Protein AF-A0A315X112-F1 (afdb_monomer_lite)

Structure (mmCIF, N/CA/C/O backbone):
data_AF-A0A315X112-F1
#
_entry.id   AF-A0A315X112-F1
#
loop_
_atom_site.group_PDB
_atom_site.id
_atom_site.type_symbol
_atom_site.label_atom_id
_atom_site.label_alt_id
_atom_site.label_comp_id
_atom_site.label_asym_id
_atom_site.label_entity_id
_atom_site.label_seq_id
_atom_site.pdbx_PDB_ins_code
_atom_site.Cartn_x
_atom_site.Cartn_y
_atom_site.Cartn_z
_atom_site.occupancy
_atom_site.B_iso_or_equiv
_atom_site.auth_seq_id
_atom_site.auth_comp_id
_atom_site.auth_asym_id
_atom_site.auth_atom_id
_atom_site.pdbx_PDB_model_num
ATOM 1 N N . MET A 1 1 ? -81.352 2.487 67.055 1.00 45.50 1 MET A N 1
ATOM 2 C CA . MET A 1 1 ? -80.550 1.286 67.381 1.00 45.50 1 MET A CA 1
ATOM 3 C C . MET A 1 1 ? -79.155 1.771 67.767 1.00 45.50 1 MET A C 1
ATOM 5 O O . MET A 1 1 ? -78.539 2.477 66.982 1.00 45.50 1 MET A O 1
ATOM 9 N N . LYS A 1 2 ? -78.761 1.593 69.035 1.00 42.97 2 LYS A N 1
ATOM 10 C CA . LYS A 1 2 ? -77.632 2.284 69.690 1.00 42.97 2 LYS A CA 1
ATOM 11 C C . LYS A 1 2 ? -76.277 1.746 69.203 1.00 42.97 2 LYS A C 1
ATOM 13 O O . LYS A 1 2 ? -75.895 0.649 69.582 1.00 42.97 2 LYS A O 1
ATOM 18 N N . LEU A 1 3 ? -75.530 2.559 68.457 1.00 46.91 3 LEU A N 1
ATOM 19 C CA . LEU A 1 3 ? -74.143 2.309 68.026 1.00 46.91 3 LEU A CA 1
ATOM 20 C C . LEU A 1 3 ? -73.095 2.863 69.021 1.00 46.91 3 LEU A C 1
ATOM 22 O O . LEU A 1 3 ? -71.969 3.162 68.645 1.00 46.91 3 LEU A O 1
ATOM 26 N N . LYS A 1 4 ? -73.470 3.052 70.295 1.00 49.03 4 LYS A N 1
ATOM 27 C CA . LYS A 1 4 ? -72.657 3.777 71.293 1.00 49.03 4 LYS A CA 1
ATOM 28 C C . LYS A 1 4 ? -71.835 2.881 72.235 1.00 49.03 4 LYS A C 1
ATOM 30 O O . LYS A 1 4 ? -71.178 3.410 73.115 1.00 49.03 4 LYS A O 1
ATOM 35 N N . ASN A 1 5 ? -71.850 1.557 72.052 1.00 51.09 5 ASN A N 1
ATOM 36 C CA . ASN A 1 5 ? -71.280 0.606 73.024 1.00 51.09 5 ASN A CA 1
ATOM 37 C C . ASN A 1 5 ? -70.082 -0.225 72.520 1.00 51.09 5 ASN A C 1
ATOM 39 O O . ASN A 1 5 ? -69.706 -1.179 73.187 1.00 51.09 5 ASN A O 1
ATOM 43 N N . PHE A 1 6 ? -69.466 0.111 71.382 1.00 52.22 6 PHE A N 1
ATOM 44 C CA . PHE A 1 6 ? -68.293 -0.630 70.877 1.00 52.22 6 PHE A CA 1
ATOM 45 C C . PHE A 1 6 ? -66.947 0.091 71.050 1.00 52.22 6 PHE A C 1
ATOM 47 O O . PHE A 1 6 ? -65.922 -0.469 70.676 1.00 52.22 6 PHE A O 1
ATOM 54 N N . LEU A 1 7 ? -66.922 1.301 71.622 1.00 53.22 7 LEU A N 1
ATOM 55 C CA . LEU A 1 7 ? -65.687 2.087 71.777 1.00 53.22 7 LEU A CA 1
ATOM 56 C C . LEU A 1 7 ? -65.066 2.047 73.185 1.00 53.22 7 LEU A C 1
ATOM 58 O O . LEU A 1 7 ? -63.928 2.471 73.326 1.00 53.22 7 LEU A O 1
ATOM 62 N N . ASP A 1 8 ? -65.743 1.464 74.180 1.00 50.16 8 ASP A N 1
ATOM 63 C CA . ASP A 1 8 ? -65.257 1.373 75.571 1.00 50.16 8 ASP A CA 1
ATOM 64 C C . ASP A 1 8 ? -64.959 -0.077 76.003 1.00 50.16 8 ASP A C 1
ATOM 66 O O . ASP A 1 8 ? -65.266 -0.498 77.119 1.00 50.16 8 ASP A O 1
ATOM 70 N N . LEU A 1 9 ? -64.345 -0.879 75.127 1.00 53.53 9 LEU A N 1
ATOM 71 C CA . LEU A 1 9 ? -63.684 -2.122 75.546 1.00 53.53 9 LEU A CA 1
ATOM 72 C C . LEU A 1 9 ? -62.315 -1.760 76.134 1.00 53.53 9 LEU A C 1
ATOM 74 O O . LEU A 1 9 ? -61.274 -1.907 75.499 1.00 53.53 9 LEU A O 1
ATOM 78 N N . ASN A 1 10 ? -62.338 -1.242 77.363 1.00 51.31 10 ASN A N 1
ATOM 79 C CA . ASN A 1 10 ? -61.146 -0.994 78.165 1.00 51.31 10 ASN A CA 1
ATOM 80 C C . ASN A 1 10 ? -60.607 -2.342 78.674 1.00 51.31 10 ASN A C 1
ATOM 82 O O . ASN A 1 10 ? -60.871 -2.760 79.802 1.00 51.31 10 ASN A O 1
ATOM 86 N N . ILE A 1 11 ? -59.916 -3.073 77.795 1.00 56.00 11 ILE A N 1
ATOM 87 C CA . ILE A 1 11 ? -59.084 -4.208 78.195 1.00 56.00 11 ILE A CA 1
ATOM 88 C C . ILE A 1 11 ? -57.889 -3.599 78.941 1.00 56.00 11 ILE A C 1
ATOM 90 O O . ILE A 1 11 ? -57.198 -2.766 78.351 1.00 56.00 11 ILE A O 1
ATOM 94 N N . PRO A 1 12 ? -57.614 -3.968 80.206 1.00 49.56 12 PRO A N 1
ATOM 95 C CA . PRO A 1 12 ? -56.472 -3.434 80.940 1.00 49.56 12 PRO A CA 1
ATOM 96 C C . PRO A 1 12 ? -55.187 -3.834 80.202 1.00 49.56 12 PRO A C 1
ATOM 98 O O . PRO A 1 12 ? -54.794 -4.998 80.223 1.00 49.56 12 PRO A O 1
ATOM 101 N N . GLY A 1 13 ? -54.580 -2.882 79.489 1.00 66.19 13 GLY A N 1
ATOM 102 C CA . GLY A 1 13 ? -53.399 -3.105 78.646 1.00 66.19 13 GLY A CA 1
ATOM 103 C C . GLY A 1 13 ? -53.658 -3.317 77.144 1.00 66.19 13 GLY A C 1
ATOM 104 O O . GLY A 1 13 ? -52.721 -3.675 76.436 1.00 66.19 13 GLY A O 1
ATOM 105 N N . GLY A 1 14 ? -54.882 -3.113 76.640 1.00 63.75 14 GLY A N 1
ATOM 106 C CA . GLY A 1 14 ? -55.200 -3.164 75.205 1.00 63.75 14 GLY A CA 1
ATOM 107 C C . GLY A 1 14 ? -55.178 -1.787 74.532 1.00 63.75 14 GLY A C 1
ATOM 108 O O . GLY A 1 14 ? -55.576 -0.793 75.132 1.00 63.75 14 GLY A O 1
ATOM 109 N N . PHE A 1 15 ? -54.732 -1.726 73.275 1.00 73.69 15 PHE A N 1
ATOM 110 C CA . PHE A 1 15 ? -54.754 -0.501 72.468 1.00 73.69 15 PHE A CA 1
ATOM 111 C C . PHE A 1 15 ? -56.183 -0.071 72.126 1.00 73.69 15 PHE A C 1
ATOM 113 O O . PHE A 1 15 ? -57.039 -0.909 71.826 1.00 73.69 15 PHE A O 1
ATOM 120 N N . THR A 1 16 ? -56.428 1.240 72.083 1.00 83.81 16 THR A N 1
ATOM 121 C CA . THR A 1 16 ? -57.674 1.765 71.510 1.00 83.81 16 THR A CA 1
ATOM 122 C C . THR A 1 16 ? -57.715 1.501 69.999 1.00 83.81 16 THR A C 1
ATOM 124 O O . THR A 1 16 ? -56.681 1.447 69.330 1.00 83.81 16 THR A O 1
ATOM 127 N N . LEU A 1 17 ? -58.912 1.359 69.418 1.00 81.69 17 LEU A N 1
ATOM 128 C CA . LEU A 1 17 ? -59.071 1.137 67.971 1.00 81.69 17 LEU A CA 1
ATOM 129 C C . LEU A 1 17 ? -58.373 2.229 67.135 1.00 81.69 17 LEU A C 1
ATOM 131 O O . LEU A 1 17 ? -57.802 1.943 66.086 1.00 81.69 17 LEU A O 1
ATOM 135 N N . ILE A 1 18 ? -58.396 3.475 67.618 1.00 84.62 18 ILE A N 1
ATOM 136 C CA . ILE A 1 18 ? -57.744 4.618 66.968 1.00 84.62 18 ILE A CA 1
ATOM 137 C C . ILE A 1 18 ? -56.219 4.478 67.013 1.00 84.62 18 ILE A C 1
ATOM 139 O O . ILE A 1 18 ? -55.576 4.660 65.982 1.00 84.62 18 ILE A O 1
ATOM 143 N N . GLU A 1 19 ? -55.636 4.101 68.154 1.00 85.44 19 GLU A N 1
ATOM 144 C CA . GLU A 1 19 ? -54.195 3.828 68.240 1.00 85.44 19 GLU A CA 1
ATOM 145 C C . GLU A 1 19 ? -53.781 2.700 67.299 1.00 85.44 19 GLU A C 1
ATOM 147 O O . GLU A 1 19 ? -52.798 2.848 66.579 1.00 85.44 19 GLU A O 1
ATOM 152 N N . ALA A 1 20 ? -54.547 1.607 67.235 1.00 84.94 20 ALA A N 1
ATOM 153 C CA . ALA A 1 20 ? -54.249 0.497 66.333 1.00 84.94 20 ALA A CA 1
ATOM 154 C C . ALA A 1 20 ? -54.228 0.940 64.857 1.00 84.94 20 ALA A C 1
ATOM 156 O O . ALA A 1 20 ? -53.314 0.576 64.116 1.00 84.94 20 ALA A O 1
ATOM 157 N N . ILE A 1 21 ? -55.185 1.773 64.434 1.00 88.75 21 ILE A N 1
ATOM 158 C CA . ILE A 1 21 ? -55.229 2.318 63.067 1.00 88.75 21 ILE A CA 1
ATOM 159 C C . ILE A 1 21 ? -54.030 3.237 62.800 1.00 88.75 21 ILE A C 1
ATOM 161 O O . ILE A 1 21 ? -53.406 3.135 61.742 1.00 88.75 21 ILE A O 1
ATOM 165 N N . VAL A 1 22 ? -53.671 4.102 63.753 1.00 90.50 22 VAL A N 1
ATOM 166 C CA . VAL A 1 22 ? -52.514 5.002 63.624 1.00 90.50 22 VAL A CA 1
ATOM 167 C C . VAL A 1 22 ? -51.206 4.210 63.550 1.00 90.50 22 VAL A C 1
ATOM 169 O O . VAL A 1 22 ? -50.376 4.494 62.686 1.00 90.50 22 VAL A O 1
ATOM 172 N N . TYR A 1 23 ? -51.034 3.172 64.372 1.00 92.19 23 TYR A N 1
ATOM 173 C CA . TYR A 1 23 ? -49.853 2.305 64.319 1.00 92.19 23 TYR A CA 1
ATOM 174 C C . TYR A 1 23 ? -49.739 1.563 62.989 1.00 92.19 23 TYR A C 1
ATOM 176 O O . TYR A 1 23 ? -48.653 1.523 62.411 1.00 92.19 23 TYR A O 1
ATOM 184 N N . VAL A 1 24 ? -50.843 1.024 62.463 1.00 92.81 24 VAL A N 1
ATOM 185 C CA . VAL A 1 24 ? -50.849 0.360 61.151 1.00 92.81 24 VAL A CA 1
ATOM 186 C C . VAL A 1 24 ? -50.531 1.352 60.029 1.00 92.81 24 VAL A C 1
ATOM 188 O O . VAL A 1 24 ? -49.759 1.020 59.133 1.00 92.81 24 VAL A O 1
ATOM 191 N N . ALA A 1 25 ? -51.056 2.579 60.087 1.00 92.38 25 ALA A N 1
ATOM 192 C CA . ALA A 1 25 ? -50.770 3.612 59.092 1.00 92.38 25 ALA A CA 1
ATOM 193 C C . ALA A 1 25 ? -49.293 4.046 59.106 1.00 92.38 25 ALA A C 1
ATOM 195 O O . ALA A 1 25 ? -48.665 4.131 58.050 1.00 92.38 25 ALA A O 1
ATOM 196 N N . ILE A 1 26 ? -48.715 4.268 60.292 1.00 93.81 26 ILE A N 1
ATOM 197 C CA . ILE A 1 26 ? -47.290 4.599 60.442 1.00 93.81 26 ILE A CA 1
ATOM 198 C C . ILE A 1 26 ? -46.423 3.435 59.957 1.00 93.81 26 ILE A C 1
ATOM 200 O O . ILE A 1 26 ? -45.483 3.650 59.192 1.00 93.81 26 ILE A O 1
ATOM 204 N N . LEU A 1 27 ? -46.756 2.200 60.343 1.00 94.62 27 LEU A N 1
ATOM 205 C CA . LEU A 1 27 ? -46.031 1.010 59.906 1.00 94.62 27 LEU A CA 1
ATOM 206 C C . LEU A 1 27 ? -46.081 0.854 58.382 1.00 94.62 27 LEU A C 1
ATOM 208 O O . LEU A 1 27 ? -45.050 0.589 57.771 1.00 94.62 27 LEU A O 1
ATOM 212 N N . ALA A 1 28 ? -47.243 1.066 57.760 1.00 93.00 28 ALA A N 1
ATOM 213 C CA . ALA A 1 28 ? -47.393 1.007 56.309 1.00 93.00 28 ALA A CA 1
ATOM 214 C C . ALA A 1 28 ? -46.543 2.075 55.601 1.00 93.00 28 ALA A C 1
ATOM 216 O O . ALA A 1 28 ? -45.856 1.762 54.628 1.00 93.00 28 ALA A O 1
ATOM 217 N N . LEU A 1 29 ? -46.526 3.315 56.105 1.00 93.19 29 LEU A N 1
ATOM 218 C CA . LEU A 1 29 ? -45.696 4.390 55.551 1.00 93.19 29 LEU A CA 1
ATOM 219 C C . LEU A 1 29 ? -44.200 4.078 55.666 1.00 93.19 29 LEU A C 1
ATOM 221 O O . LEU A 1 29 ? -43.471 4.198 54.680 1.00 93.19 29 LEU A O 1
ATOM 225 N N . VAL A 1 30 ? -43.750 3.625 56.840 1.00 94.44 30 VAL A N 1
ATOM 226 C CA . VAL A 1 30 ? -42.349 3.244 57.069 1.00 94.44 30 VAL A CA 1
ATOM 227 C C . VAL A 1 30 ? -41.959 2.065 56.182 1.00 94.44 30 VAL A C 1
ATOM 229 O O . VAL A 1 30 ? -40.921 2.117 55.528 1.00 94.44 30 VAL A O 1
ATOM 232 N N . LEU A 1 31 ? -42.797 1.031 56.092 1.00 93.56 31 LEU A N 1
ATOM 233 C CA . LEU A 1 31 ? -42.525 -0.139 55.259 1.00 93.56 31 LEU A CA 1
ATOM 234 C C . LEU A 1 31 ? -42.421 0.246 53.778 1.00 93.56 31 LEU A C 1
ATOM 236 O O . LEU A 1 31 ? -41.494 -0.186 53.096 1.00 93.56 31 LEU A O 1
ATOM 240 N N . THR A 1 32 ? -43.316 1.109 53.292 1.00 92.69 32 THR A N 1
ATOM 241 C CA . THR A 1 32 ? -43.290 1.586 51.899 1.00 92.69 32 THR A CA 1
ATOM 242 C C . THR A 1 32 ? -42.014 2.382 51.612 1.00 92.69 32 THR A C 1
ATOM 244 O O . THR A 1 32 ? -41.360 2.155 50.592 1.00 92.69 32 THR A O 1
ATOM 247 N N . ALA A 1 33 ? -41.608 3.264 52.532 1.00 89.12 33 ALA A N 1
ATOM 248 C CA . ALA A 1 33 ? -40.369 4.029 52.411 1.00 89.12 33 ALA A CA 1
ATOM 249 C C . ALA A 1 33 ? -39.121 3.125 52.435 1.00 89.12 33 ALA A C 1
ATOM 251 O O . ALA A 1 33 ? -38.224 3.295 51.609 1.00 89.12 33 ALA A O 1
ATOM 252 N N . VAL A 1 34 ? -39.079 2.130 53.328 1.00 90.38 34 VAL A N 1
ATOM 253 C CA . VAL A 1 34 ? -37.967 1.172 53.436 1.00 90.38 34 VAL A CA 1
ATOM 254 C C . VAL A 1 34 ? -37.866 0.295 52.189 1.00 90.38 34 VAL A C 1
ATOM 256 O O . VAL A 1 34 ? -36.766 0.125 51.665 1.00 90.38 34 VAL A O 1
ATOM 259 N N . ILE A 1 35 ? -38.987 -0.209 51.663 1.00 86.38 35 ILE A N 1
ATOM 260 C CA . ILE A 1 35 ? -39.007 -0.991 50.417 1.00 86.38 35 ILE A CA 1
ATOM 261 C C . ILE A 1 35 ? -38.510 -0.132 49.248 1.00 86.38 35 ILE A C 1
ATOM 263 O O . ILE A 1 35 ? -37.626 -0.562 48.509 1.00 86.38 35 ILE A O 1
ATOM 267 N N . SER A 1 36 ? -39.007 1.103 49.109 1.00 79.69 36 SER A N 1
ATOM 268 C CA . SER A 1 36 ? -38.566 2.021 48.050 1.00 79.69 36 SER A CA 1
ATOM 269 C C . SER A 1 36 ? -37.070 2.331 48.144 1.00 79.69 36 SER A C 1
ATOM 271 O O . SER A 1 36 ? -36.367 2.331 47.130 1.00 79.69 36 SER A O 1
ATOM 273 N N . PHE A 1 37 ? -36.557 2.564 49.353 1.00 81.00 37 PHE A N 1
ATOM 274 C CA . PHE A 1 37 ? -35.135 2.800 49.589 1.00 81.00 37 PHE A CA 1
ATOM 275 C C . PHE A 1 37 ? -34.289 1.567 49.247 1.00 81.00 37 PHE A C 1
ATOM 277 O O . PHE A 1 37 ? -33.269 1.693 48.570 1.00 81.00 37 PHE A O 1
ATOM 284 N N . HIS A 1 38 ? -34.735 0.370 49.636 1.00 80.50 38 HIS A N 1
ATOM 285 C CA . HIS A 1 38 ? -34.023 -0.878 49.361 1.00 80.50 38 HIS A CA 1
ATOM 286 C C . HIS A 1 38 ? -33.972 -1.196 47.859 1.00 80.50 38 HIS A C 1
ATOM 288 O O . HIS A 1 38 ? -32.914 -1.554 47.340 1.00 80.50 38 HIS A O 1
ATOM 294 N N . LEU A 1 39 ? -35.077 -0.977 47.136 1.00 76.44 39 LEU A N 1
ATOM 295 C CA . LEU A 1 39 ? -35.125 -1.103 45.675 1.00 76.44 39 LEU A CA 1
ATOM 296 C C . LEU A 1 39 ? -34.194 -0.090 44.985 1.00 76.44 39 LEU A C 1
ATOM 298 O O . LEU A 1 39 ? -33.486 -0.439 44.040 1.00 76.44 39 LEU A O 1
ATOM 302 N N . THR A 1 40 ? -34.129 1.142 45.496 1.00 76.25 40 THR A N 1
ATOM 303 C CA . THR A 1 40 ? -33.247 2.197 44.962 1.00 76.25 40 THR A CA 1
ATOM 304 C C . THR A 1 40 ? -31.764 1.884 45.198 1.00 76.25 40 THR A C 1
ATOM 306 O O . THR A 1 40 ? -30.936 2.045 44.294 1.00 76.25 40 THR A O 1
ATOM 309 N N . LEU A 1 41 ? -31.411 1.386 46.388 1.00 77.75 41 LEU A N 1
ATOM 310 C CA . LEU A 1 41 ? -30.048 0.956 46.712 1.00 77.75 41 LEU A CA 1
ATOM 311 C C . LEU A 1 41 ? -29.612 -0.254 45.878 1.00 77.75 41 LEU A C 1
ATOM 313 O O . LEU A 1 41 ? -28.504 -0.246 45.340 1.00 77.75 41 LEU A O 1
ATOM 317 N N . GLY A 1 42 ? -30.480 -1.259 45.719 1.00 72.00 42 GLY A N 1
ATOM 318 C CA . GLY A 1 42 ? -30.196 -2.441 44.896 1.00 72.00 42 GLY A CA 1
ATOM 319 C C . GLY A 1 42 ? -29.995 -2.105 43.412 1.00 72.00 42 GLY A C 1
ATOM 320 O O . GLY A 1 42 ? -29.088 -2.629 42.760 1.00 72.00 42 GLY A O 1
ATOM 321 N N . GLY A 1 43 ? -30.781 -1.165 42.877 1.00 71.19 43 GLY A N 1
ATOM 322 C CA . GLY A 1 43 ? -30.574 -0.637 41.524 1.00 71.19 43 GLY A CA 1
ATOM 323 C C . GLY A 1 43 ? -29.252 0.127 41.375 1.00 71.19 43 GLY A C 1
ATOM 324 O O . GLY A 1 43 ? -28.574 0.019 40.355 1.00 71.19 43 GLY A O 1
ATOM 325 N N . SER A 1 44 ? -28.837 0.858 42.412 1.00 74.75 44 SER A N 1
ATOM 326 C CA . SER A 1 44 ? -27.600 1.650 42.389 1.00 74.75 44 SER A CA 1
ATOM 327 C C . SER A 1 44 ? -26.338 0.786 42.481 1.00 74.75 44 SER A C 1
ATOM 329 O O . SER A 1 44 ? -25.372 1.045 41.762 1.00 74.75 44 SER A O 1
ATOM 331 N N . SER A 1 45 ? -26.337 -0.264 43.312 1.00 78.31 45 SER A N 1
ATOM 332 C CA . SER A 1 45 ? -25.187 -1.172 43.450 1.00 78.31 45 SER A CA 1
ATOM 333 C C . SER A 1 45 ? -24.964 -2.018 42.194 1.00 78.31 45 SER A C 1
ATOM 335 O O . SER A 1 45 ? -23.835 -2.126 41.716 1.00 78.31 45 SER A O 1
ATOM 337 N N . SER A 1 46 ? -26.040 -2.547 41.604 1.00 77.94 46 SER A N 1
ATOM 338 C CA . SER A 1 46 ? -25.979 -3.292 40.340 1.00 77.94 46 SER A CA 1
ATOM 339 C C . SER A 1 46 ? -25.522 -2.408 39.177 1.00 77.94 46 SER A C 1
ATOM 341 O O . SER A 1 46 ? -24.684 -2.825 38.376 1.00 77.94 46 SER A O 1
ATOM 343 N N . LYS A 1 47 ? -25.994 -1.156 39.108 1.00 81.19 47 LYS A N 1
ATOM 344 C CA . LYS A 1 47 ? -25.511 -0.184 38.118 1.00 81.19 47 LYS A CA 1
ATOM 345 C C . LYS A 1 47 ? -24.025 0.134 38.298 1.00 81.19 47 LYS A C 1
ATOM 347 O O . LYS A 1 47 ? -23.311 0.198 37.302 1.00 81.19 47 LYS A O 1
ATOM 352 N N . LEU A 1 48 ? -23.548 0.307 39.533 1.00 84.06 48 LEU A N 1
ATOM 353 C CA . LEU A 1 48 ? -22.136 0.588 39.809 1.00 84.06 48 LEU A CA 1
ATOM 354 C C . LEU A 1 48 ? -21.228 -0.589 39.423 1.00 84.06 48 LEU A C 1
ATOM 356 O O . LEU A 1 48 ? -20.217 -0.374 38.758 1.00 84.06 48 LEU A O 1
ATOM 360 N N . ALA A 1 49 ? -21.616 -1.820 39.768 1.00 85.50 49 ALA A N 1
ATOM 361 C CA . ALA A 1 49 ? -20.879 -3.023 39.381 1.00 85.50 49 ALA A CA 1
ATOM 362 C C . ALA A 1 49 ? -20.785 -3.159 37.850 1.00 85.50 49 ALA A C 1
ATOM 364 O O . ALA A 1 49 ? -19.698 -3.358 37.307 1.00 85.50 49 ALA A O 1
ATOM 365 N N . ASN A 1 50 ? -21.901 -2.945 37.143 1.00 86.75 50 ASN A N 1
ATOM 366 C CA . ASN A 1 50 ? -21.914 -2.954 35.679 1.00 86.75 50 ASN A CA 1
ATOM 367 C C . ASN A 1 50 ? -21.074 -1.812 35.080 1.00 86.75 50 ASN A C 1
ATOM 369 O O . ASN A 1 50 ? -20.399 -2.020 34.078 1.00 86.75 50 ASN A O 1
ATOM 373 N N . LEU A 1 51 ? -21.069 -0.614 35.678 1.00 86.75 51 LEU A N 1
ATOM 374 C CA . LEU A 1 51 ? -20.213 0.496 35.232 1.00 86.75 51 LEU A CA 1
ATOM 375 C C . LEU A 1 51 ? -18.727 0.159 35.363 1.00 86.75 51 LEU A C 1
ATOM 377 O O . LEU A 1 51 ? -17.952 0.455 34.451 1.00 86.75 51 LEU A O 1
ATOM 381 N N . GLU A 1 52 ? -18.327 -0.465 36.470 1.00 89.81 52 GLU A N 1
ATOM 382 C CA . GLU A 1 52 ? -16.942 -0.880 36.676 1.00 89.81 52 GLU A CA 1
ATOM 383 C C . GLU A 1 52 ? -16.512 -1.924 35.637 1.00 89.81 52 GLU A C 1
ATOM 385 O O . GLU A 1 52 ? -15.449 -1.800 35.020 1.00 89.81 52 GLU A O 1
ATOM 390 N N . GLU A 1 53 ? -17.362 -2.920 35.395 1.00 90.38 53 GLU A N 1
ATOM 391 C CA . GLU A 1 53 ? -17.132 -3.976 34.415 1.00 90.38 53 GLU A CA 1
ATOM 392 C C . GLU A 1 53 ? -17.050 -3.439 32.982 1.00 90.38 53 GLU A C 1
ATOM 394 O O . GLU A 1 53 ? -16.108 -3.753 32.247 1.00 90.38 53 GLU A O 1
ATOM 399 N N . VAL A 1 54 ? -17.985 -2.572 32.592 1.00 91.12 54 VAL A N 1
ATOM 400 C CA . VAL A 1 54 ? -17.996 -1.919 31.278 1.00 91.12 54 VAL A CA 1
ATOM 401 C C . VAL A 1 54 ? -16.738 -1.062 31.097 1.00 91.12 54 VAL A C 1
ATOM 403 O O . VAL A 1 54 ? -16.072 -1.142 30.063 1.00 91.12 54 VAL A O 1
ATOM 406 N N . ALA A 1 55 ? -16.344 -0.287 32.112 1.00 90.25 55 ALA A N 1
ATOM 407 C CA . ALA A 1 55 ? -15.138 0.541 32.057 1.00 90.25 55 ALA A CA 1
ATOM 408 C C . ALA A 1 55 ? -13.839 -0.284 32.003 1.00 90.25 55 ALA A C 1
ATOM 410 O O . ALA A 1 55 ? -12.835 0.187 31.452 1.00 90.25 55 ALA A O 1
ATOM 411 N N . ARG A 1 56 ? -13.834 -1.486 32.592 1.00 93.31 56 ARG A N 1
ATOM 412 C CA . ARG A 1 56 ? -12.722 -2.445 32.533 1.00 93.31 56 ARG A CA 1
ATOM 413 C C . ARG A 1 56 ? -12.607 -3.064 31.140 1.00 93.31 56 ARG A C 1
ATOM 415 O O . ARG A 1 56 ? -11.524 -3.019 30.564 1.00 93.31 56 ARG A O 1
ATOM 422 N N . ASN A 1 57 ? -13.721 -3.534 30.575 1.00 92.88 57 ASN A N 1
ATOM 423 C CA . ASN A 1 57 ? -13.790 -4.062 29.208 1.00 92.88 57 ASN A CA 1
ATOM 424 C C . ASN A 1 57 ? -13.333 -3.018 28.181 1.00 92.88 57 ASN A C 1
ATOM 426 O O . ASN A 1 57 ? -12.441 -3.292 27.384 1.00 92.88 57 ASN A O 1
ATOM 430 N N . ARG A 1 58 ? -13.854 -1.785 28.268 1.00 94.25 58 ARG A N 1
ATOM 431 C CA . ARG A 1 58 ? -13.433 -0.667 27.408 1.00 94.25 58 ARG A CA 1
ATOM 432 C C . ARG A 1 58 ? -11.925 -0.432 27.466 1.00 94.25 58 ARG A C 1
ATOM 434 O O . ARG A 1 58 ? -11.288 -0.273 26.432 1.00 94.25 58 ARG A O 1
ATOM 441 N N . ARG A 1 59 ? -11.355 -0.365 28.678 1.00 93.31 59 ARG A N 1
ATOM 442 C CA . ARG A 1 59 ? -9.915 -0.122 28.873 1.00 93.31 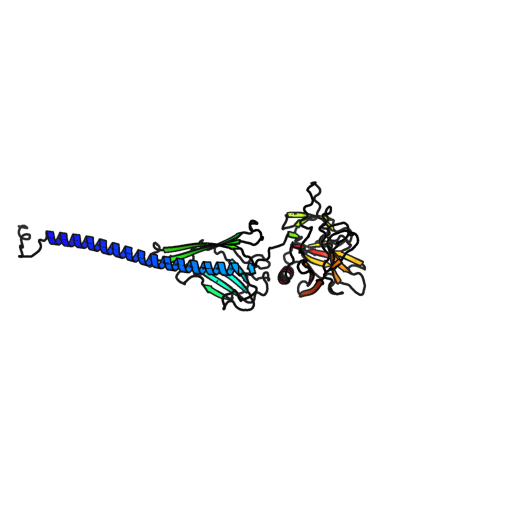59 ARG A CA 1
ATOM 443 C C . ARG A 1 59 ? -9.071 -1.246 28.286 1.00 93.31 59 ARG A C 1
ATOM 445 O O . ARG A 1 59 ? -8.088 -0.950 27.620 1.00 93.31 59 ARG A O 1
ATOM 452 N N . SER A 1 60 ? -9.467 -2.498 28.508 1.00 92.88 60 SER A N 1
ATOM 453 C CA . SER A 1 60 ? -8.774 -3.653 27.937 1.00 92.88 60 SER A CA 1
ATOM 454 C C . SER A 1 60 ? -8.817 -3.617 26.409 1.00 92.88 60 SER A C 1
ATOM 456 O O . SER A 1 60 ? -7.769 -3.670 25.778 1.00 92.88 60 SER A O 1
ATOM 458 N N . ALA A 1 61 ? -10.005 -3.436 25.822 1.00 93.25 61 ALA A N 1
ATOM 459 C CA . ALA A 1 61 ? -10.191 -3.363 24.375 1.00 93.25 61 ALA A CA 1
ATOM 460 C C . ALA A 1 61 ? -9.366 -2.235 23.737 1.00 93.25 61 ALA A C 1
ATOM 462 O O . ALA A 1 61 ? -8.618 -2.481 22.795 1.00 93.25 61 ALA A O 1
ATOM 463 N N . MET A 1 62 ? -9.446 -1.017 24.287 1.00 93.75 62 MET A N 1
ATOM 464 C CA . MET A 1 62 ? -8.677 0.132 23.793 1.00 93.75 62 MET A CA 1
ATOM 465 C C . MET A 1 62 ? -7.170 -0.073 23.933 1.00 93.75 62 MET A C 1
ATOM 467 O O . MET A 1 62 ? -6.432 0.217 23.001 1.00 93.75 62 MET A O 1
ATOM 471 N N . SER A 1 63 ? -6.706 -0.618 25.060 1.00 93.38 63 SER A N 1
ATOM 472 C CA . SER A 1 63 ? -5.284 -0.920 25.256 1.00 93.38 63 SER A CA 1
ATOM 473 C C . SER A 1 63 ? -4.774 -1.933 24.229 1.00 93.38 63 SER A C 1
ATOM 475 O O . SER A 1 63 ? -3.644 -1.810 23.759 1.00 93.38 63 SER A O 1
ATOM 477 N N . THR A 1 64 ? -5.585 -2.934 23.877 1.00 92.31 64 THR A N 1
ATOM 478 C CA . THR A 1 64 ? -5.238 -3.905 22.835 1.00 92.31 64 THR A CA 1
ATOM 479 C C . THR A 1 64 ? -5.219 -3.258 21.452 1.00 92.31 64 THR A C 1
ATOM 481 O O . THR A 1 64 ? -4.265 -3.475 20.712 1.00 92.31 64 THR A O 1
ATOM 484 N N . ILE A 1 65 ? -6.212 -2.428 21.113 1.00 92.88 65 ILE A N 1
ATOM 485 C CA . ILE A 1 65 ? -6.234 -1.679 19.845 1.00 92.88 65 ILE A CA 1
ATOM 486 C C . ILE A 1 65 ? -4.988 -0.794 19.720 1.00 92.88 65 ILE A C 1
ATOM 488 O O . ILE A 1 65 ? -4.283 -0.867 18.717 1.00 92.88 65 ILE A O 1
ATOM 492 N N . ASP A 1 66 ? -4.670 -0.015 20.755 1.00 92.62 66 ASP A N 1
ATOM 493 C CA . ASP A 1 66 ? -3.507 0.874 20.763 1.00 92.62 66 ASP A CA 1
ATOM 494 C C . ASP A 1 66 ? -2.196 0.099 20.611 1.00 92.62 66 ASP A C 1
ATOM 496 O O . ASP A 1 66 ? -1.290 0.538 19.900 1.00 92.62 66 ASP A O 1
ATOM 500 N N . TYR A 1 67 ? -2.085 -1.059 21.267 1.00 91.69 67 TYR A N 1
ATOM 501 C CA . TYR A 1 67 ? -0.937 -1.945 21.110 1.00 91.69 67 TYR A CA 1
ATOM 502 C C . TYR A 1 67 ? -0.803 -2.428 19.663 1.00 91.69 67 TYR A C 1
ATOM 504 O O . TYR A 1 67 ? 0.287 -2.346 19.097 1.00 91.69 67 TYR A O 1
ATOM 512 N N . LEU A 1 68 ? -1.897 -2.885 19.052 1.00 90.81 68 LEU A N 1
ATOM 513 C CA . LEU A 1 68 ? -1.890 -3.391 17.682 1.00 90.81 68 LEU A CA 1
ATOM 514 C C . LEU A 1 68 ? -1.529 -2.291 16.682 1.00 90.81 68 LEU A C 1
ATOM 516 O O . LEU A 1 68 ? -0.661 -2.514 15.851 1.00 90.81 68 LEU A O 1
ATOM 520 N N . ILE A 1 69 ? -2.094 -1.086 16.807 1.00 89.62 69 ILE A N 1
ATOM 521 C CA . ILE A 1 69 ? -1.757 0.042 15.921 1.00 89.62 69 ILE A CA 1
ATOM 522 C C . ILE A 1 69 ? -0.268 0.402 16.028 1.00 89.62 69 ILE A C 1
ATOM 524 O O . ILE A 1 69 ? 0.381 0.654 15.019 1.00 89.62 69 ILE A O 1
ATOM 528 N N . ARG A 1 70 ? 0.302 0.417 17.241 1.00 85.94 70 ARG A N 1
ATOM 529 C CA . ARG A 1 70 ? 1.721 0.768 17.445 1.00 85.94 70 ARG A CA 1
ATOM 530 C C . ARG A 1 70 ? 2.695 -0.254 16.871 1.00 85.94 70 ARG A C 1
ATOM 532 O O . ARG A 1 70 ? 3.826 0.120 16.580 1.00 85.94 70 ARG A O 1
ATOM 539 N N . ASN A 1 71 ? 2.288 -1.518 16.805 1.00 85.25 71 ASN A N 1
ATOM 540 C CA . ASN A 1 71 ? 3.143 -2.626 16.381 1.00 85.25 71 ASN A CA 1
ATOM 541 C C . ASN A 1 71 ? 2.806 -3.139 14.974 1.00 85.25 71 ASN A C 1
ATOM 543 O O . ASN A 1 71 ? 3.471 -4.060 14.512 1.00 85.25 71 ASN A O 1
ATOM 547 N N . ALA A 1 72 ? 1.782 -2.586 14.323 1.00 85.69 72 ALA A N 1
ATOM 548 C CA . ALA A 1 72 ? 1.450 -2.905 12.944 1.00 85.69 72 ALA A CA 1
ATOM 549 C C . ALA A 1 72 ? 2.528 -2.367 12.002 1.00 85.69 72 ALA A C 1
ATOM 551 O O . ALA A 1 72 ? 3.045 -1.267 12.203 1.00 85.69 72 ALA A O 1
ATOM 552 N N . ASP A 1 73 ? 2.806 -3.119 10.942 1.00 77.50 73 ASP A N 1
ATOM 553 C CA . ASP A 1 73 ? 3.731 -2.719 9.881 1.00 77.50 73 ASP A CA 1
ATOM 554 C C . ASP A 1 73 ? 3.096 -1.748 8.874 1.00 77.50 73 ASP A C 1
ATOM 556 O O . ASP A 1 73 ? 3.772 -1.181 8.021 1.00 77.50 73 ASP A O 1
ATOM 560 N N . GLY A 1 74 ? 1.784 -1.542 8.967 1.00 81.56 74 GLY A N 1
ATOM 561 C CA . GLY A 1 74 ? 1.042 -0.620 8.121 1.00 81.56 74 GLY A CA 1
ATOM 562 C C . GLY A 1 74 ? -0.462 -0.828 8.226 1.00 81.56 74 GLY A C 1
ATOM 563 O O . GLY A 1 74 ? -0.939 -1.801 8.821 1.00 81.56 74 GLY A O 1
ATOM 564 N N . LEU A 1 75 ? -1.217 0.059 7.584 1.00 85.94 75 LEU A N 1
ATOM 565 C CA . LEU A 1 75 ? -2.588 -0.252 7.194 1.00 85.94 75 LEU A CA 1
ATOM 566 C C . LEU A 1 75 ? -2.583 -1.419 6.209 1.00 85.94 75 LEU A C 1
ATOM 568 O O . LEU A 1 75 ? -1.718 -1.509 5.336 1.00 85.94 75 LEU A O 1
ATOM 572 N N . TRP A 1 76 ? -3.546 -2.321 6.356 1.00 84.56 76 TRP A N 1
ATOM 573 C CA . TRP A 1 76 ? -3.693 -3.445 5.442 1.00 84.56 76 TRP A CA 1
ATOM 574 C C . TRP A 1 76 ? -4.378 -2.993 4.150 1.00 84.56 76 TRP A C 1
ATOM 576 O O . TRP A 1 76 ? -5.404 -2.313 4.196 1.00 84.56 76 TRP A O 1
ATOM 586 N N . ARG A 1 77 ? -3.790 -3.348 3.007 1.00 77.94 77 ARG A N 1
ATOM 587 C CA . ARG A 1 77 ? -4.166 -2.890 1.668 1.00 77.94 77 ARG A CA 1
ATOM 588 C C . ARG A 1 77 ? -4.339 -4.053 0.697 1.00 77.94 77 ARG A C 1
ATOM 590 O O . ARG A 1 77 ? -3.733 -5.116 0.854 1.00 77.94 77 ARG A O 1
ATOM 597 N N . ASP A 1 78 ? -5.127 -3.779 -0.327 1.00 73.31 78 ASP A N 1
ATOM 598 C CA . ASP A 1 78 ? -5.339 -4.561 -1.544 1.00 73.31 78 ASP A CA 1
ATOM 599 C C . ASP A 1 78 ? -5.058 -3.648 -2.754 1.00 73.31 78 ASP A C 1
ATOM 601 O O . ASP A 1 78 ? -4.794 -2.455 -2.587 1.00 73.31 78 ASP A O 1
ATOM 605 N N . LEU A 1 79 ? -5.126 -4.180 -3.973 1.00 58.28 79 LEU A N 1
ATOM 606 C CA . LEU A 1 79 ? -4.966 -3.415 -5.214 1.00 58.28 79 LEU A CA 1
ATOM 607 C C . LEU A 1 79 ? -5.994 -2.281 -5.334 1.00 58.28 79 LEU A C 1
ATOM 609 O O . LEU A 1 79 ? -5.679 -1.226 -5.868 1.00 58.28 79 LEU A O 1
ATOM 613 N N . ASN A 1 80 ? -7.196 -2.474 -4.782 1.00 60.22 80 ASN A N 1
ATOM 614 C CA . ASN A 1 80 ? -8.288 -1.494 -4.820 1.00 60.22 80 ASN A CA 1
ATOM 615 C C . ASN A 1 80 ? -8.199 -0.417 -3.718 1.00 60.22 80 ASN A C 1
ATOM 617 O O . ASN A 1 80 ? -9.115 0.395 -3.586 1.00 60.22 80 ASN A O 1
ATOM 621 N N . GLY A 1 81 ? -7.142 -0.426 -2.898 1.00 69.19 81 GLY A N 1
ATOM 622 C CA . GLY A 1 81 ? -6.927 0.543 -1.822 1.00 69.19 81 GLY A CA 1
ATOM 623 C C . GLY A 1 81 ? -6.846 -0.077 -0.426 1.00 69.19 81 GLY A C 1
ATOM 624 O O . GLY A 1 81 ? -6.501 -1.245 -0.239 1.00 69.19 81 GLY A O 1
ATOM 625 N N . GLU A 1 82 ? -7.108 0.738 0.594 1.00 82.44 82 GLU A N 1
ATOM 626 C CA . GLU A 1 82 ? -7.028 0.318 1.993 1.00 82.44 82 GLU A CA 1
ATOM 627 C C . GLU A 1 82 ? -8.209 -0.590 2.371 1.00 82.44 82 GLU A C 1
ATOM 629 O O . GLU A 1 82 ? -9.366 -0.284 2.099 1.00 82.44 82 GLU A O 1
ATOM 634 N N . CYS A 1 83 ? -7.935 -1.684 3.085 1.00 85.75 83 CYS A N 1
ATOM 635 C CA . CYS A 1 83 ? -8.974 -2.564 3.629 1.00 85.75 83 CYS A CA 1
ATOM 636 C C . CYS A 1 83 ? -9.679 -1.976 4.862 1.00 85.75 83 CYS A C 1
ATOM 638 O O . CYS A 1 83 ? -10.552 -2.629 5.440 1.00 85.75 83 CYS A O 1
ATOM 640 N N . THR A 1 84 ? -9.245 -0.797 5.315 1.00 89.25 84 THR A N 1
ATOM 641 C CA . THR A 1 84 ? -9.843 -0.064 6.430 1.00 89.25 84 THR A CA 1
ATOM 642 C C . THR A 1 84 ? -11.038 0.730 5.926 1.00 89.25 84 THR A C 1
ATOM 644 O O . THR A 1 84 ? -10.926 1.522 4.999 1.00 89.25 84 THR A O 1
ATOM 647 N N . ASP A 1 85 ? -12.177 0.552 6.581 1.00 89.19 85 ASP A N 1
ATOM 648 C CA . ASP A 1 85 ? -13.414 1.255 6.271 1.00 89.19 85 ASP A CA 1
ATOM 649 C C . ASP A 1 85 ? -13.761 2.202 7.419 1.00 89.19 85 ASP A C 1
ATOM 651 O O . ASP A 1 85 ? -14.000 1.777 8.552 1.00 89.19 85 ASP A O 1
ATOM 655 N N . THR A 1 86 ? -13.770 3.498 7.124 1.00 87.44 86 THR A N 1
ATOM 656 C CA . THR A 1 86 ? -14.077 4.559 8.093 1.00 87.44 86 THR A CA 1
ATOM 657 C C . THR A 1 86 ? -15.473 5.154 7.909 1.00 87.44 86 THR A C 1
ATOM 659 O O . THR A 1 86 ? -15.894 5.964 8.735 1.00 87.44 86 THR A O 1
ATOM 662 N N . VAL A 1 87 ? -16.196 4.766 6.851 1.00 82.25 87 VAL A N 1
ATOM 663 C CA . VAL A 1 87 ? -17.422 5.445 6.400 1.00 82.25 87 VAL A CA 1
ATOM 664 C C . VAL A 1 87 ? -18.676 4.586 6.510 1.00 82.25 87 VAL A C 1
ATOM 666 O O . VAL A 1 87 ? -19.772 5.141 6.601 1.00 82.25 87 VAL A O 1
ATOM 669 N N . SER A 1 88 ? -18.560 3.255 6.510 1.00 82.19 88 SER A N 1
ATOM 670 C CA . SER A 1 88 ? -19.741 2.401 6.651 1.00 82.19 88 SER A CA 1
ATOM 671 C C . SER A 1 88 ? -20.372 2.479 8.041 1.00 82.19 88 SER A C 1
ATOM 673 O O . SER A 1 88 ? -19.778 2.933 9.018 1.00 82.19 88 SER A O 1
ATOM 675 N N . ALA A 1 89 ? -21.607 1.979 8.140 1.00 76.88 89 ALA A N 1
ATOM 676 C CA . ALA A 1 89 ? -22.338 1.878 9.402 1.00 76.88 89 ALA A CA 1
ATOM 677 C C . ALA A 1 89 ? -21.627 0.993 10.446 1.00 76.88 89 ALA A C 1
ATOM 679 O O . ALA A 1 89 ? -21.866 1.132 11.645 1.00 76.88 89 ALA A O 1
ATOM 680 N N . THR A 1 90 ? -20.742 0.096 10.002 1.00 82.19 90 THR A N 1
ATOM 681 C CA . THR A 1 90 ? -19.885 -0.726 10.860 1.00 82.19 90 THR A CA 1
ATOM 682 C C . THR A 1 90 ? -18.428 -0.535 10.445 1.00 82.19 90 THR A C 1
ATOM 684 O O . THR A 1 90 ? -17.882 -1.400 9.752 1.00 82.19 90 THR A O 1
ATOM 687 N N . PRO A 1 91 ? -17.789 0.575 10.866 1.00 89.88 91 PRO A N 1
ATOM 688 C CA . PRO A 1 91 ? -16.405 0.857 10.516 1.00 89.88 91 PRO A CA 1
ATOM 689 C C . PRO A 1 91 ? -15.496 -0.316 10.883 1.00 89.88 91 PRO A C 1
ATOM 691 O O . PRO A 1 91 ? -15.710 -0.995 11.894 1.00 89.88 91 PRO A O 1
ATOM 694 N N . SER A 1 92 ? -14.452 -0.550 10.096 1.00 91.88 92 SER A N 1
ATOM 695 C CA . SER A 1 92 ? -13.495 -1.619 10.359 1.00 91.88 92 SER A CA 1
ATOM 696 C C . SER A 1 92 ? -12.066 -1.137 10.178 1.00 91.88 92 SER A C 1
ATOM 698 O O . SER A 1 92 ? -11.754 -0.484 9.192 1.00 91.88 92 SER A O 1
ATOM 700 N N . LEU A 1 93 ? -11.196 -1.442 11.142 1.00 93.31 93 LEU A N 1
ATOM 701 C CA . LEU A 1 93 ? -9.779 -1.084 11.096 1.00 93.31 93 LEU A CA 1
ATOM 702 C C . LEU A 1 93 ? -8.973 -2.299 10.651 1.00 93.31 93 LEU A C 1
ATOM 704 O O . LEU A 1 93 ? -8.977 -3.312 11.350 1.00 93.31 93 LEU A O 1
ATOM 708 N N . ALA A 1 94 ? -8.276 -2.196 9.526 1.00 91.94 94 ALA A N 1
ATOM 709 C CA . ALA A 1 94 ? -7.476 -3.271 8.963 1.00 91.94 94 ALA A CA 1
ATOM 710 C C . ALA A 1 94 ? -5.976 -2.952 9.088 1.00 91.94 94 ALA A C 1
ATOM 712 O O . ALA A 1 94 ? -5.501 -1.938 8.578 1.00 91.94 94 ALA A O 1
ATOM 713 N N . LEU A 1 95 ? -5.228 -3.823 9.767 1.00 89.69 95 LEU A N 1
ATOM 714 C CA . LEU A 1 95 ? -3.802 -3.646 10.065 1.00 89.69 95 LEU A CA 1
ATOM 715 C C . LEU A 1 95 ? -2.994 -4.825 9.524 1.00 89.69 95 LEU A C 1
ATOM 717 O O . LEU A 1 95 ? -3.439 -5.971 9.616 1.00 89.69 95 LEU A O 1
ATOM 721 N N . TYR A 1 96 ? -1.816 -4.538 8.977 1.00 86.62 96 TYR A N 1
ATOM 722 C CA . TYR A 1 96 ? -0.899 -5.527 8.419 1.00 86.62 96 TYR A CA 1
ATOM 723 C C . TYR A 1 96 ? 0.281 -5.790 9.357 1.00 86.62 96 TYR A C 1
ATOM 725 O O . TYR A 1 96 ? 0.806 -4.867 9.981 1.00 86.62 96 TYR A O 1
ATOM 733 N N . PHE A 1 97 ? 0.708 -7.051 9.421 1.00 83.62 97 PHE A N 1
ATOM 734 C CA . PHE A 1 97 ? 1.858 -7.516 10.185 1.00 83.62 97 PHE A CA 1
ATOM 735 C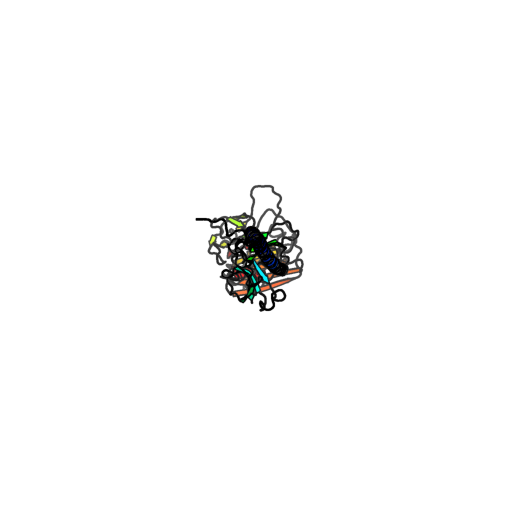 C . PHE A 1 97 ? 2.687 -8.476 9.327 1.00 83.62 97 PHE A C 1
ATOM 737 O O . PHE A 1 97 ? 2.202 -9.509 8.870 1.00 83.62 97 PHE A O 1
ATOM 744 N N . SER A 1 98 ? 3.962 -8.151 9.144 1.00 73.00 98 SER A N 1
ATOM 745 C CA . SER A 1 98 ? 4.956 -8.970 8.444 1.00 73.00 98 SER A CA 1
ATOM 746 C C . SER A 1 98 ? 5.404 -10.191 9.252 1.00 73.00 98 SER A C 1
ATOM 748 O O . SER A 1 98 ? 5.951 -11.138 8.693 1.00 73.00 98 SER A O 1
ATOM 750 N N . SER A 1 99 ? 5.176 -10.174 10.569 1.00 73.44 99 SER A N 1
ATOM 751 C CA . SER A 1 99 ? 5.559 -11.233 11.498 1.00 73.44 99 SER A CA 1
ATOM 752 C C . SER A 1 99 ? 4.489 -11.457 12.562 1.00 73.44 99 SER A C 1
ATOM 754 O O . SER A 1 99 ? 3.822 -10.527 13.019 1.00 73.44 99 SER A O 1
ATOM 756 N N . ASP A 1 100 ? 4.384 -12.703 13.014 1.00 75.50 100 ASP A N 1
ATOM 757 C CA . ASP A 1 100 ? 3.416 -13.115 14.025 1.00 75.50 100 ASP A CA 1
ATOM 758 C C . ASP A 1 100 ? 3.836 -12.750 15.460 1.00 75.50 100 ASP A C 1
ATOM 760 O O . ASP A 1 100 ? 3.040 -12.885 16.386 1.00 75.50 100 ASP A O 1
ATOM 764 N N . GLU A 1 101 ? 5.064 -12.260 15.676 1.00 78.38 101 GLU A N 1
ATOM 765 C CA . GLU A 1 101 ? 5.596 -11.942 17.015 1.00 78.38 101 GLU A CA 1
ATOM 766 C C . GLU A 1 101 ? 4.752 -10.929 17.801 1.00 78.38 101 GLU A C 1
ATOM 768 O O . GLU A 1 101 ? 4.805 -10.887 19.033 1.00 78.38 101 GLU A O 1
ATOM 773 N N . LYS A 1 102 ? 4.028 -10.065 17.086 1.00 80.25 102 LYS A N 1
ATOM 774 C CA . LYS A 1 102 ? 3.188 -9.002 17.658 1.00 80.25 102 LYS A CA 1
ATOM 775 C C . LYS A 1 102 ? 1.703 -9.334 17.601 1.00 80.25 102 LYS A C 1
ATOM 777 O O . LYS A 1 102 ? 0.882 -8.564 18.102 1.00 80.25 102 LYS A O 1
ATOM 782 N N . LEU A 1 103 ? 1.360 -10.470 17.001 1.00 80.25 103 LEU A N 1
ATOM 783 C CA . LEU A 1 103 ? -0.004 -10.944 16.895 1.00 80.25 103 LEU A CA 1
ATOM 784 C C . LEU A 1 103 ? -0.356 -11.844 18.088 1.00 80.25 103 LEU A C 1
ATOM 786 O O . LEU A 1 103 ? 0.516 -12.462 18.702 1.00 80.25 103 LEU A O 1
ATOM 790 N N . PRO A 1 104 ? -1.648 -11.949 18.442 1.00 72.50 104 PRO A N 1
ATOM 791 C CA . PRO A 1 104 ? -2.100 -12.960 19.388 1.00 72.50 104 PRO A CA 1
ATOM 792 C C . PRO A 1 104 ? -1.642 -14.348 18.918 1.00 72.50 104 PRO A C 1
ATOM 794 O O . PRO A 1 104 ? -1.779 -14.660 17.736 1.00 72.50 104 PRO A O 1
ATOM 797 N N . GLY A 1 105 ? -1.147 -15.193 19.832 1.00 64.69 105 GLY A N 1
ATOM 798 C CA . GLY A 1 105 ? -0.516 -16.502 19.556 1.00 64.69 105 GLY A CA 1
ATOM 799 C C . GLY A 1 105 ? -1.400 -17.577 18.903 1.00 64.69 105 GLY A C 1
ATOM 800 O O . GLY A 1 105 ? -1.057 -18.753 18.905 1.00 64.69 105 GLY A O 1
ATOM 801 N N . THR A 1 106 ? -2.536 -17.185 18.344 1.00 62.09 106 THR A N 1
ATOM 802 C CA . THR A 1 106 ? -3.500 -18.004 17.606 1.00 62.09 106 THR A CA 1
ATOM 803 C C . THR A 1 106 ? -3.902 -17.350 16.266 1.00 62.09 106 THR A C 1
ATOM 805 O O . THR A 1 106 ? -4.725 -17.894 15.531 1.00 62.09 106 THR A O 1
ATOM 808 N N . CYS A 1 107 ? -3.314 -16.198 15.918 1.00 68.19 107 CYS A N 1
ATOM 809 C CA . CYS A 1 107 ? -3.317 -15.583 14.580 1.00 68.19 107 CYS A CA 1
ATOM 810 C C . CYS A 1 107 ? -2.052 -15.951 13.775 1.00 68.19 107 CYS A C 1
ATOM 812 O O . CYS A 1 107 ? -1.765 -15.323 12.765 1.00 68.19 107 CYS A O 1
ATOM 814 N N . VAL A 1 108 ? -1.311 -16.958 14.252 1.00 59.50 108 VAL A N 1
ATOM 815 C CA . VAL A 1 108 ? 0.031 -17.377 13.814 1.00 59.50 108 VAL A CA 1
ATOM 816 C C . VAL A 1 108 ? -0.054 -18.287 12.594 1.00 59.50 108 VAL A C 1
ATOM 818 O O . VAL A 1 108 ? -0.584 -19.397 12.694 1.00 59.50 108 VAL A O 1
ATOM 821 N N . GLN A 1 109 ? 0.500 -17.822 11.477 1.00 60.06 109 GLN A N 1
ATOM 822 C CA . GLN A 1 109 ? 1.100 -18.624 10.409 1.00 60.06 109 GLN A CA 1
ATOM 823 C C . GLN A 1 109 ? 1.687 -17.655 9.366 1.00 60.06 109 GLN A C 1
ATOM 825 O O . GLN A 1 109 ? 0.995 -17.236 8.441 1.00 60.06 109 GLN A O 1
ATOM 830 N N . ASN A 1 110 ? 2.974 -17.332 9.518 1.00 60.72 110 ASN A N 1
ATOM 831 C CA . ASN A 1 110 ? 3.807 -16.602 8.552 1.00 60.72 110 ASN A CA 1
ATOM 832 C C . ASN A 1 110 ? 3.379 -15.152 8.252 1.00 60.72 110 ASN A C 1
ATOM 834 O O . ASN A 1 110 ? 3.406 -14.734 7.093 1.00 60.72 110 ASN A O 1
ATOM 838 N N . GLY A 1 111 ? 3.015 -14.377 9.273 1.00 61.22 111 GLY A N 1
ATOM 839 C CA . GLY A 1 111 ? 2.535 -13.009 9.084 1.00 61.22 111 GLY A CA 1
ATOM 840 C C . GLY A 1 111 ? 1.089 -12.975 8.584 1.00 61.22 111 GLY A C 1
ATOM 841 O O . GLY A 1 111 ? 0.510 -13.982 8.155 1.00 61.22 111 GLY A O 1
ATOM 842 N N . GLY A 1 112 ? 0.454 -11.809 8.664 1.00 78.00 112 GLY A N 1
ATOM 843 C CA . GLY A 1 112 ? -0.972 -11.720 8.395 1.00 78.00 112 GLY A CA 1
ATOM 844 C C . GLY A 1 112 ? -1.583 -10.335 8.526 1.00 78.00 112 GLY A C 1
ATOM 845 O O . GLY A 1 112 ? -0.961 -9.362 8.950 1.00 78.00 112 GLY A O 1
ATOM 846 N N . GLY A 1 113 ? -2.858 -10.274 8.163 1.00 84.38 113 GLY A N 1
ATOM 847 C CA . GLY A 1 113 ? -3.722 -9.128 8.399 1.00 84.38 113 GLY A CA 1
ATOM 848 C C . GLY A 1 113 ? -4.607 -9.365 9.616 1.00 84.38 113 GLY A C 1
ATOM 849 O O . GLY A 1 113 ? -4.993 -10.496 9.923 1.00 84.38 113 GLY A O 1
ATOM 850 N N . ILE A 1 114 ? -4.985 -8.292 10.297 1.00 90.25 114 ILE A N 1
ATOM 851 C CA . ILE A 1 114 ? -6.099 -8.317 11.243 1.00 90.25 114 ILE A CA 1
ATOM 852 C C . ILE A 1 114 ? -7.129 -7.271 10.851 1.00 90.25 114 ILE A C 1
ATOM 854 O O . ILE A 1 114 ? -6.783 -6.204 10.346 1.00 90.25 114 ILE A O 1
ATOM 858 N N . ARG A 1 115 ? -8.400 -7.555 11.128 1.00 92.06 115 ARG A N 1
ATOM 859 C CA . ARG A 1 115 ? -9.490 -6.588 11.003 1.00 92.06 115 ARG A CA 1
ATOM 860 C C . ARG A 1 115 ? -10.220 -6.462 12.329 1.00 92.06 115 ARG A C 1
ATOM 862 O O . ARG A 1 115 ? -10.696 -7.457 12.867 1.00 92.06 115 ARG A O 1
ATOM 869 N N . ILE A 1 116 ? -10.318 -5.245 12.845 1.00 93.44 116 ILE A N 1
ATOM 870 C CA . ILE A 1 116 ? -11.065 -4.919 14.057 1.00 93.44 116 ILE A CA 1
ATOM 871 C C . ILE A 1 116 ? -12.417 -4.356 13.635 1.00 93.44 116 ILE A C 1
ATOM 873 O O . ILE A 1 116 ? -12.471 -3.335 12.951 1.00 93.44 116 ILE A O 1
ATOM 877 N N . ILE A 1 117 ? -13.501 -5.025 14.017 1.00 92.25 117 ILE A N 1
ATOM 878 C CA . ILE A 1 117 ? -14.864 -4.692 13.587 1.00 92.25 117 ILE A CA 1
ATOM 879 C C . ILE A 1 117 ? -15.868 -5.008 14.698 1.00 92.25 117 ILE A C 1
ATOM 881 O O . ILE A 1 117 ? -15.626 -5.864 15.552 1.00 92.25 117 ILE A O 1
ATOM 885 N N . VAL A 1 118 ? -17.014 -4.330 14.697 1.00 91.44 118 VAL A N 1
ATOM 886 C CA . VAL A 1 118 ? -18.164 -4.743 15.509 1.00 91.44 118 VAL A CA 1
ATOM 887 C C . VAL A 1 118 ? -18.867 -5.906 14.809 1.00 91.44 118 VAL A C 1
ATOM 889 O O . VAL A 1 118 ? -19.316 -5.778 13.674 1.00 91.44 118 VAL A O 1
ATOM 892 N N . GLY A 1 119 ? -18.948 -7.054 15.480 1.00 85.06 119 GLY A N 1
ATOM 893 C CA . GLY A 1 119 ? -19.549 -8.266 14.932 1.00 85.06 119 GLY A CA 1
ATOM 894 C C . GLY A 1 119 ? -21.027 -8.061 14.563 1.00 85.06 119 GLY A C 1
ATOM 895 O O . GLY A 1 119 ? -21.794 -7.617 15.423 1.00 85.06 119 GLY A O 1
ATOM 896 N N . PRO A 1 120 ? -21.459 -8.436 13.343 1.00 76.31 120 PRO A N 1
ATOM 897 C CA . PRO A 1 120 ? -22.778 -8.082 12.804 1.00 76.31 120 PRO A CA 1
ATOM 898 C C . PRO A 1 120 ? -23.962 -8.744 13.525 1.00 76.31 120 PRO A C 1
ATOM 900 O O . PRO A 1 120 ? -25.080 -8.248 13.449 1.00 76.31 120 PRO A O 1
ATOM 903 N N . SER A 1 121 ? -23.742 -9.862 14.221 1.00 78.12 121 SER A N 1
ATOM 904 C CA . SER A 1 121 ? -24.789 -10.616 14.927 1.00 78.12 121 SER A CA 1
ATOM 905 C C . SER A 1 121 ? -24.793 -10.413 16.443 1.00 78.12 121 SER A C 1
ATOM 907 O O . SER A 1 121 ? -25.768 -10.758 17.104 1.00 78.12 121 SER A O 1
ATOM 909 N N . GLU A 1 122 ? -23.704 -9.898 17.013 1.00 80.31 122 GLU A N 1
ATOM 910 C CA . GLU A 1 122 ? -23.455 -9.956 18.460 1.00 80.31 122 GLU A CA 1
ATOM 911 C C . GLU A 1 122 ? -23.240 -8.579 19.089 1.00 80.31 122 GLU A C 1
ATOM 913 O O . GLU A 1 122 ? -23.204 -8.485 20.312 1.00 80.31 122 GLU A O 1
ATOM 918 N N . ASN A 1 123 ? -23.092 -7.515 18.287 1.00 87.44 123 ASN A N 1
ATOM 919 C CA . ASN A 1 123 ? -22.749 -6.167 18.757 1.00 87.44 123 ASN A CA 1
ATOM 920 C C . ASN A 1 123 ? -21.527 -6.169 19.687 1.00 87.44 123 ASN A C 1
ATOM 922 O O . ASN A 1 123 ? -21.467 -5.436 20.668 1.00 87.44 123 ASN A O 1
ATOM 926 N N . ARG A 1 124 ? -20.544 -7.027 19.408 1.00 90.38 124 ARG A N 1
ATOM 927 C CA . ARG A 1 124 ? -19.312 -7.158 20.196 1.00 90.38 124 ARG A CA 1
ATOM 928 C C . ARG A 1 124 ? -18.126 -6.743 19.359 1.00 90.38 124 ARG A C 1
ATOM 930 O O . ARG A 1 124 ? -18.105 -6.984 18.155 1.00 90.38 124 ARG A O 1
ATOM 937 N N . LEU A 1 125 ? -17.126 -6.154 20.000 1.00 92.38 125 LEU A N 1
ATOM 938 C CA . LEU A 1 125 ? -15.899 -5.801 19.303 1.00 92.38 125 LEU A CA 1
ATOM 939 C C . LEU A 1 125 ? -15.075 -7.068 19.066 1.00 92.38 125 LEU A C 1
ATOM 941 O O . LEU A 1 125 ? -14.757 -7.795 20.014 1.00 92.38 125 LEU A O 1
ATOM 945 N N . GLN A 1 126 ? -14.743 -7.321 17.806 1.00 92.25 126 GLN A N 1
ATOM 946 C CA . GLN A 1 126 ? -14.051 -8.518 17.358 1.00 92.25 126 GLN A CA 1
ATOM 947 C C . GLN A 1 126 ? -12.743 -8.170 16.641 1.00 92.25 126 GLN A C 1
ATOM 949 O O . GLN A 1 126 ? -12.644 -7.136 15.983 1.00 92.25 126 GLN A O 1
ATOM 954 N N . ILE A 1 127 ? -11.762 -9.067 16.739 1.00 91.75 127 ILE A N 1
ATOM 955 C CA . ILE A 1 127 ? -10.584 -9.114 15.869 1.00 91.75 127 ILE A CA 1
ATOM 956 C C . ILE A 1 127 ? -10.730 -10.340 14.978 1.00 91.75 127 ILE A C 1
ATOM 958 O O . ILE A 1 127 ? -10.808 -11.461 15.479 1.00 91.75 127 ILE A O 1
ATOM 962 N N . TRP A 1 128 ? -10.758 -10.136 13.669 1.00 90.69 128 TRP A N 1
ATOM 963 C CA . TRP A 1 128 ? -10.667 -11.200 12.675 1.00 90.69 128 TRP A CA 1
ATOM 964 C C . TRP A 1 128 ? -9.216 -11.316 12.234 1.00 90.69 128 TRP A C 1
ATOM 966 O O . TRP A 1 128 ? -8.618 -10.315 11.842 1.00 90.69 128 TRP A O 1
ATOM 976 N N . CYS A 1 129 ? -8.658 -12.518 12.313 1.00 89.25 129 CYS A N 1
ATOM 977 C CA . CYS A 1 129 ? -7.289 -12.784 11.895 1.00 89.25 129 CYS A CA 1
ATOM 978 C C . CYS A 1 129 ? -7.250 -13.422 10.512 1.00 89.25 129 CYS A C 1
ATOM 980 O O . CYS A 1 129 ? -8.042 -14.314 10.215 1.00 89.25 129 CYS A O 1
ATOM 982 N N . TYR A 1 130 ? -6.296 -12.987 9.698 1.00 85.88 130 TYR A N 1
ATOM 983 C CA . TYR A 1 130 ? -6.089 -13.444 8.331 1.00 85.88 130 TYR A CA 1
ATOM 984 C C . TYR A 1 130 ? -4.637 -13.910 8.192 1.00 85.88 130 TYR A C 1
ATOM 986 O O . TYR A 1 130 ? -3.748 -13.086 7.967 1.00 85.88 130 TYR A O 1
ATOM 994 N N . PRO A 1 131 ? -4.371 -15.209 8.408 1.00 81.12 131 PRO A N 1
ATOM 995 C CA . PRO A 1 131 ? -3.017 -15.753 8.370 1.00 81.12 131 PRO A CA 1
ATOM 996 C C . PRO A 1 131 ? -2.500 -15.908 6.931 1.00 81.12 131 PRO A C 1
ATOM 998 O O . PRO A 1 131 ? -3.287 -16.006 5.986 1.00 81.12 131 PRO A O 1
ATOM 1001 N N . ASN A 1 132 ? -1.179 -16.035 6.780 1.00 72.62 132 ASN A N 1
ATOM 1002 C CA . ASN A 1 132 ? -0.472 -16.280 5.517 1.00 72.62 132 ASN A CA 1
ATOM 1003 C C . ASN A 1 132 ? -0.646 -15.175 4.459 1.00 72.62 132 ASN A C 1
ATOM 1005 O O . ASN A 1 132 ? -0.673 -15.444 3.252 1.00 72.62 132 ASN A O 1
ATOM 1009 N N . ILE A 1 133 ? -0.740 -13.918 4.892 1.00 70.75 133 ILE A N 1
ATOM 1010 C CA . ILE A 1 133 ? -0.693 -12.782 3.967 1.00 70.75 133 ILE A CA 1
ATOM 1011 C C . ILE A 1 133 ? 0.766 -12.402 3.778 1.00 70.75 133 ILE A C 1
ATOM 1013 O O . ILE A 1 133 ? 1.317 -11.607 4.527 1.00 70.75 133 ILE A O 1
ATOM 1017 N N . ALA A 1 134 ? 1.380 -13.005 2.762 1.00 58.72 134 ALA A N 1
ATOM 1018 C CA . ALA A 1 134 ? 2.806 -12.861 2.499 1.00 58.72 134 ALA A CA 1
ATOM 1019 C C . ALA A 1 134 ? 3.229 -11.426 2.128 1.00 58.72 134 ALA A C 1
ATOM 1021 O O . ALA A 1 134 ? 4.404 -11.116 2.271 1.00 58.72 134 ALA A O 1
ATOM 1022 N N . ASN A 1 135 ? 2.303 -10.570 1.662 1.00 63.44 135 ASN A N 1
ATOM 1023 C CA . ASN A 1 135 ? 2.573 -9.181 1.279 1.00 63.44 135 ASN A CA 1
ATOM 1024 C C . ASN A 1 135 ? 1.340 -8.278 1.465 1.00 63.44 135 ASN A C 1
ATOM 1026 O O . ASN A 1 135 ? 0.223 -8.647 1.092 1.00 63.44 135 ASN A O 1
ATOM 1030 N N . ASN A 1 136 ? 1.564 -7.064 1.973 1.00 65.31 136 ASN A N 1
ATOM 1031 C CA . ASN A 1 136 ? 0.567 -5.994 2.006 1.00 65.31 136 ASN A CA 1
ATOM 1032 C C . ASN A 1 136 ? 0.325 -5.470 0.577 1.00 65.31 136 ASN A C 1
ATOM 1034 O O . ASN A 1 136 ? 1.288 -5.083 -0.082 1.00 65.31 136 ASN A O 1
ATOM 1038 N N . GLY A 1 137 ? -0.920 -5.465 0.086 1.00 57.16 137 GLY A N 1
ATOM 1039 C CA . GLY A 1 137 ? -1.240 -5.079 -1.298 1.00 57.16 137 GLY A CA 1
ATOM 1040 C C . GLY A 1 137 ? -1.412 -6.235 -2.292 1.00 57.16 137 GLY A C 1
ATOM 1041 O O . GLY A 1 137 ? -1.442 -5.995 -3.492 1.00 57.16 137 GLY A O 1
ATOM 1042 N N . ARG A 1 138 ? -1.529 -7.490 -1.833 1.00 65.25 138 ARG A N 1
ATOM 1043 C CA . ARG A 1 138 ? -1.900 -8.627 -2.698 1.00 65.25 138 ARG A CA 1
ATOM 1044 C C . ARG A 1 138 ? -3.331 -8.460 -3.234 1.00 65.25 138 ARG A C 1
ATOM 1046 O O . ARG A 1 138 ? -4.206 -8.055 -2.478 1.00 65.25 138 ARG A O 1
ATOM 1053 N N . HIS A 1 139 ? -3.579 -8.881 -4.478 1.00 60.25 139 HIS A N 1
ATOM 1054 C CA . HIS A 1 139 ? -4.931 -8.975 -5.046 1.00 60.25 139 HIS A CA 1
ATOM 1055 C C . HIS A 1 139 ? -5.904 -9.740 -4.144 1.00 60.25 139 HIS A C 1
ATOM 1057 O O . HIS A 1 139 ? -5.598 -10.848 -3.687 1.00 60.25 139 HIS A O 1
ATOM 1063 N N . ASN A 1 140 ? -7.082 -9.154 -3.930 1.00 68.19 140 ASN A N 1
ATOM 1064 C CA . ASN A 1 140 ? -8.143 -9.664 -3.067 1.00 68.19 140 ASN A CA 1
ATOM 1065 C C . ASN A 1 140 ? -7.704 -9.865 -1.613 1.00 68.19 140 ASN A C 1
ATOM 1067 O O . ASN A 1 140 ? -8.310 -10.656 -0.887 1.00 68.19 140 ASN A O 1
ATOM 1071 N N . ALA A 1 141 ? -6.678 -9.144 -1.149 1.00 72.25 141 ALA A N 1
ATOM 1072 C CA . ALA A 1 141 ? -6.290 -9.170 0.255 1.00 72.25 141 ALA A CA 1
ATOM 1073 C C . ALA A 1 141 ? -7.472 -8.792 1.160 1.00 72.25 141 ALA A C 1
ATOM 1075 O O . ALA A 1 141 ? -7.723 -9.479 2.147 1.00 72.25 141 ALA A O 1
ATOM 1076 N N . CYS A 1 142 ? -8.279 -7.787 0.803 1.00 79.81 142 CYS A N 1
ATOM 1077 C CA . CYS A 1 142 ? -9.418 -7.400 1.642 1.00 79.81 142 CYS A CA 1
ATOM 1078 C C . CYS A 1 142 ? -10.538 -8.455 1.681 1.00 79.81 142 CYS A C 1
ATOM 1080 O O . CYS A 1 142 ? -11.356 -8.429 2.610 1.00 79.81 142 CYS A O 1
ATOM 1082 N N . ALA A 1 143 ? -10.577 -9.351 0.690 1.00 80.94 143 ALA A N 1
ATOM 1083 C CA . ALA A 1 143 ? -11.547 -10.433 0.539 1.00 80.94 143 ALA A CA 1
ATOM 1084 C C . ALA A 1 143 ? -10.984 -11.810 0.940 1.00 80.94 143 ALA A C 1
ATOM 1086 O O . ALA A 1 143 ? -11.640 -12.825 0.716 1.00 80.94 143 ALA A O 1
ATOM 1087 N N . TYR A 1 144 ? -9.782 -11.853 1.523 1.00 78.88 144 TYR A N 1
ATOM 1088 C CA . TYR A 1 144 ? -9.155 -13.097 1.954 1.00 78.88 144 TYR A CA 1
ATOM 1089 C C . TYR A 1 144 ? -10.002 -13.813 3.010 1.00 78.88 144 TYR A C 1
ATOM 1091 O O . TYR A 1 144 ? -10.696 -13.174 3.803 1.00 78.88 144 TYR A O 1
ATOM 1099 N N . ASP A 1 145 ? -9.934 -15.142 3.052 1.00 79.62 145 ASP A N 1
ATOM 1100 C CA . ASP A 1 145 ? -10.732 -15.909 4.002 1.00 79.62 145 ASP A CA 1
ATOM 1101 C C . ASP A 1 145 ? -10.314 -15.615 5.444 1.00 79.62 145 ASP A C 1
ATOM 1103 O O . ASP A 1 145 ? -9.136 -15.650 5.817 1.00 79.62 145 ASP A O 1
ATOM 1107 N N . ARG A 1 146 ? -11.318 -15.336 6.279 1.00 83.94 146 ARG A N 1
ATOM 1108 C CA . ARG A 1 146 ? -11.108 -15.126 7.710 1.00 83.94 146 ARG A CA 1
ATOM 1109 C C . ARG A 1 146 ? -10.670 -16.433 8.369 1.00 83.94 146 ARG A C 1
ATOM 1111 O O . ARG A 1 146 ? -11.300 -17.476 8.198 1.00 83.94 146 ARG A O 1
ATOM 1118 N N . GLY A 1 147 ? -9.624 -16.349 9.177 1.00 82.00 147 GLY A N 1
ATOM 1119 C CA . GLY A 1 147 ? -9.242 -17.388 10.117 1.00 82.00 147 GLY A CA 1
ATOM 1120 C C . GLY A 1 147 ? -9.988 -17.229 11.441 1.00 82.00 147 GLY A C 1
ATOM 1121 O O . GLY A 1 147 ? -11.212 -17.096 11.498 1.00 82.00 147 GLY A O 1
ATOM 1122 N N . ASN A 1 148 ? -9.227 -17.239 12.532 1.00 86.62 148 ASN A N 1
ATOM 1123 C CA . ASN A 1 148 ? -9.767 -17.178 13.886 1.00 86.62 148 ASN A CA 1
ATOM 1124 C C . ASN A 1 148 ? -10.352 -15.795 14.231 1.00 86.62 148 ASN A C 1
ATOM 1126 O O . ASN A 1 148 ? -9.837 -14.758 13.806 1.00 86.62 148 ASN A O 1
ATOM 1130 N N . VAL A 1 149 ? -11.400 -15.794 15.060 1.00 88.88 149 VAL A N 1
ATOM 1131 C CA . VAL A 1 149 ? -12.070 -14.590 15.572 1.00 88.88 149 VAL A CA 1
ATOM 1132 C C . VAL A 1 149 ? -11.867 -14.483 17.082 1.00 88.88 149 VAL A C 1
ATOM 1134 O O . VAL A 1 149 ? -12.071 -15.454 17.810 1.00 88.88 149 VAL A O 1
ATOM 1137 N N . TYR A 1 150 ? -11.514 -13.289 17.557 1.00 88.62 150 TYR A N 1
ATOM 1138 C CA . TYR A 1 150 ? -11.333 -12.978 18.977 1.00 88.62 150 TYR A CA 1
ATOM 1139 C C . TYR A 1 150 ? -12.273 -11.880 19.406 1.00 88.62 150 TYR A C 1
ATOM 1141 O O . TYR A 1 150 ? -12.593 -10.985 18.632 1.00 88.62 150 TYR A O 1
ATOM 1149 N N . TYR A 1 151 ? -12.647 -11.909 20.675 1.00 91.12 151 TYR A N 1
ATOM 1150 C CA . TYR A 1 151 ? -13.518 -10.914 21.268 1.00 91.12 151 TYR A CA 1
ATOM 1151 C C . TYR A 1 151 ? -12.729 -10.002 22.190 1.00 91.12 151 TYR A C 1
ATOM 1153 O O . TYR A 1 151 ? -12.085 -10.467 23.128 1.00 91.12 151 TYR A O 1
ATOM 1161 N N . LEU A 1 152 ? -12.818 -8.699 21.939 1.00 91.12 152 LEU A N 1
ATOM 1162 C CA . LEU A 1 152 ? -12.243 -7.671 22.804 1.00 91.12 152 LEU A CA 1
ATOM 1163 C C . LEU A 1 152 ? -13.195 -7.251 23.930 1.00 91.12 152 LEU A C 1
ATOM 1165 O O . LEU A 1 152 ? -12.763 -6.619 24.892 1.00 91.12 152 LEU A O 1
ATOM 1169 N N . THR A 1 153 ? -14.478 -7.607 23.829 1.00 91.38 153 THR A N 1
ATOM 1170 C CA . THR A 1 153 ? -15.487 -7.364 24.866 1.00 91.38 153 THR A CA 1
ATOM 1171 C C . THR A 1 153 ? -16.094 -8.668 25.376 1.00 91.38 153 THR A C 1
ATOM 1173 O O . THR A 1 153 ? -16.258 -9.642 24.630 1.00 91.38 153 THR A O 1
ATOM 1176 N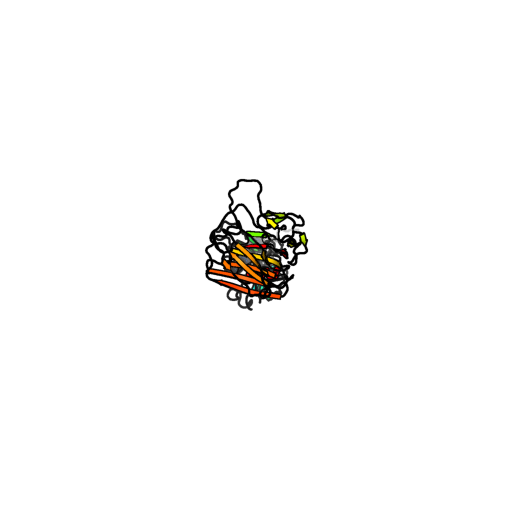 N . ALA A 1 154 ? -16.451 -8.691 26.661 1.00 89.81 154 ALA A N 1
ATOM 1177 C CA . ALA A 1 154 ? -17.182 -9.793 27.276 1.00 89.81 154 ALA A CA 1
ATOM 1178 C C . ALA A 1 154 ? -18.548 -10.049 26.586 1.00 89.81 154 ALA A C 1
ATOM 1180 O O . ALA A 1 154 ? -19.069 -9.158 25.910 1.00 89.81 154 ALA A O 1
ATOM 1181 N N . PRO A 1 155 ? -19.131 -11.259 26.705 1.00 88.00 155 PRO A N 1
ATOM 1182 C CA . PRO A 1 155 ? -20.390 -11.630 26.039 1.00 88.00 155 PRO A CA 1
ATOM 1183 C C . PRO A 1 155 ? -21.600 -10.763 26.402 1.00 88.00 155 PRO A C 1
ATOM 1185 O O . PRO A 1 155 ? -22.538 -10.645 25.624 1.00 88.00 155 PRO A O 1
ATOM 1188 N N . ASP A 1 156 ? -21.575 -10.167 27.584 1.00 87.31 156 ASP A N 1
ATOM 1189 C CA . ASP A 1 156 ? -22.618 -9.332 28.174 1.00 87.31 156 ASP A CA 1
ATOM 1190 C C . ASP A 1 156 ? -22.348 -7.824 28.031 1.00 87.31 156 ASP A C 1
ATOM 1192 O O . ASP A 1 156 ? -23.129 -7.002 28.517 1.00 87.31 156 ASP A O 1
ATOM 1196 N N . VAL A 1 157 ? -21.256 -7.454 27.353 1.00 88.12 157 VAL A N 1
ATOM 1197 C CA . VAL A 1 157 ? -20.879 -6.070 27.056 1.00 88.12 157 VAL A CA 1
ATOM 1198 C C . VAL A 1 157 ? -20.975 -5.832 25.552 1.00 88.12 157 VAL A C 1
ATOM 1200 O O . VAL A 1 157 ? -20.176 -6.349 24.766 1.00 88.12 157 VAL A O 1
ATOM 1203 N N . ALA A 1 158 ? -21.937 -4.996 25.169 1.00 88.94 158 ALA A N 1
ATOM 1204 C CA . ALA A 1 158 ? -22.195 -4.631 23.786 1.00 88.94 158 ALA A CA 1
ATOM 1205 C C . ALA A 1 158 ? -21.540 -3.291 23.421 1.00 88.94 158 ALA A C 1
ATOM 1207 O O . ALA A 1 158 ? -21.396 -2.389 24.250 1.00 88.94 158 ALA A O 1
ATOM 1208 N N . VAL A 1 159 ? -21.173 -3.156 22.154 1.00 87.56 159 VAL A N 1
ATOM 1209 C CA . VAL A 1 159 ? -20.855 -1.900 21.479 1.00 87.56 159 VAL A CA 1
ATOM 1210 C C . VAL A 1 159 ? -22.162 -1.382 20.891 1.00 87.56 159 VAL A C 1
ATOM 1212 O O . VAL A 1 159 ? -22.791 -2.062 20.083 1.00 87.56 159 VAL A O 1
ATOM 1215 N N . TYR A 1 160 ? -22.605 -0.205 21.321 1.00 79.81 160 TYR A N 1
ATOM 1216 C CA . TYR A 1 160 ? -23.841 0.382 20.804 1.00 79.81 160 TYR A CA 1
ATOM 1217 C C . TYR A 1 160 ? -23.606 1.083 19.462 1.00 79.81 160 TYR A C 1
ATOM 1219 O O . TYR A 1 160 ? -22.481 1.479 19.146 1.00 79.81 160 TYR A O 1
ATOM 1227 N N . ASN A 1 161 ? -24.677 1.255 18.685 1.00 64.56 161 ASN A N 1
ATOM 1228 C CA . ASN A 1 161 ? -24.628 1.923 17.383 1.00 64.56 161 ASN A CA 1
ATOM 1229 C C . ASN A 1 161 ? -23.926 3.287 17.487 1.00 64.56 161 ASN A C 1
ATOM 1231 O O . ASN A 1 161 ? -24.050 3.989 18.494 1.00 64.56 161 ASN A O 1
ATOM 1235 N N . ASP A 1 162 ? -23.131 3.612 16.468 1.00 70.19 162 ASP A N 1
ATOM 1236 C CA . ASP A 1 162 ? -22.301 4.821 16.363 1.00 70.19 162 ASP A CA 1
ATOM 1237 C C . ASP A 1 162 ? -21.245 5.007 17.465 1.00 70.19 162 ASP A C 1
ATOM 1239 O O . ASP A 1 162 ? -20.607 6.058 17.549 1.00 70.19 162 ASP A O 1
ATOM 1243 N N . SER A 1 163 ? -21.030 4.007 18.324 1.00 83.62 163 SER A N 1
ATOM 1244 C CA . SER A 1 163 ? -20.054 4.092 19.416 1.00 83.62 163 SER A CA 1
ATOM 1245 C C . SER A 1 163 ? -18.672 3.560 19.036 1.00 83.62 163 SER A C 1
ATOM 1247 O O . SER A 1 163 ? -17.724 3.774 19.787 1.00 83.62 163 SER A O 1
ATOM 1249 N N . TRP A 1 164 ? -18.544 2.894 17.886 1.00 89.94 164 TRP A N 1
ATOM 1250 C CA . TRP A 1 164 ? -17.268 2.542 17.270 1.00 89.94 164 TRP A CA 1
ATOM 1251 C C . TRP A 1 164 ? -17.006 3.473 16.089 1.00 89.94 164 TRP A C 1
ATOM 1253 O O . TRP A 1 164 ? -17.761 3.469 15.119 1.00 89.94 164 TRP A O 1
ATOM 1263 N N . LYS A 1 165 ? -15.955 4.290 16.187 1.00 89.56 165 LYS A N 1
ATOM 1264 C CA . LYS A 1 165 ? -15.538 5.213 15.125 1.00 89.56 165 LYS A CA 1
ATOM 1265 C C . LYS A 1 165 ? -14.039 5.125 14.916 1.00 89.56 165 LYS A C 1
ATOM 1267 O O . LYS A 1 165 ? -13.279 5.031 15.880 1.00 89.56 165 LYS A O 1
ATOM 1272 N N . ILE A 1 166 ? -13.634 5.205 13.657 1.00 90.75 166 ILE A N 1
ATOM 1273 C CA . ILE A 1 166 ? -12.238 5.227 13.236 1.00 90.75 166 ILE A CA 1
ATOM 1274 C C . ILE A 1 166 ? -12.074 6.427 12.313 1.00 90.75 166 ILE A C 1
ATOM 1276 O O . ILE A 1 166 ? -12.897 6.642 11.428 1.00 90.75 166 ILE A O 1
ATOM 1280 N N . SER A 1 167 ? -11.008 7.193 12.496 1.00 88.38 167 SER A N 1
ATOM 1281 C CA . SER A 1 167 ? -10.587 8.199 11.524 1.00 88.38 167 SER A CA 1
ATOM 1282 C C . SER A 1 167 ? -9.082 8.130 11.341 1.00 88.38 167 SER A C 1
ATOM 1284 O O . SER A 1 167 ? -8.346 8.078 12.331 1.00 88.38 167 SER A O 1
ATOM 1286 N N . ILE A 1 168 ? -8.635 8.182 10.093 1.00 83.88 168 ILE A N 1
ATOM 1287 C CA . ILE A 1 168 ? -7.222 8.244 9.732 1.00 83.88 168 ILE A CA 1
ATOM 1288 C C . ILE A 1 168 ? -6.921 9.681 9.307 1.00 83.88 168 ILE A C 1
ATOM 1290 O O . ILE A 1 168 ? -7.618 10.252 8.473 1.00 83.88 168 ILE A O 1
ATOM 1294 N N . SER A 1 169 ? -5.906 10.282 9.918 1.00 76.81 169 SER A N 1
ATOM 1295 C CA . SER A 1 169 ? -5.403 11.606 9.565 1.00 76.81 169 SER A CA 1
ATOM 1296 C C . SER A 1 169 ? -4.013 11.467 8.964 1.00 76.81 169 SER A C 1
ATOM 1298 O O . SER A 1 169 ? -3.100 10.971 9.622 1.00 76.81 169 SER A O 1
ATOM 1300 N N . THR A 1 170 ? -3.843 11.955 7.739 1.00 59.06 170 THR A N 1
ATOM 1301 C CA . THR A 1 170 ? -2.543 12.132 7.073 1.00 59.06 170 THR A CA 1
ATOM 1302 C C . THR A 1 170 ? -1.967 13.535 7.301 1.00 59.06 170 THR A C 1
ATOM 1304 O O . THR A 1 170 ? -1.007 13.924 6.640 1.00 59.06 170 THR A O 1
ATOM 1307 N N . ALA A 1 171 ? -2.549 14.323 8.220 1.00 44.50 171 ALA A N 1
ATOM 1308 C CA . ALA A 1 171 ? -2.175 15.719 8.413 1.00 44.50 171 ALA A CA 1
ATOM 1309 C C . ALA A 1 171 ? -0.680 15.859 8.748 1.00 44.50 171 ALA A C 1
ATOM 1311 O O . ALA A 1 171 ? -0.175 15.348 9.750 1.00 44.50 171 ALA A O 1
ATOM 1312 N N . THR A 1 172 ? -0.009 16.625 7.892 1.00 42.84 172 THR A N 1
ATOM 1313 C CA . THR A 1 172 ? 1.423 16.940 7.768 1.00 42.84 172 THR A CA 1
ATOM 1314 C C . THR A 1 172 ? 2.066 17.634 8.980 1.00 42.84 172 THR A C 1
ATOM 1316 O O . THR A 1 172 ? 3.149 18.204 8.870 1.00 42.84 172 THR A O 1
ATOM 1319 N N . SER A 1 173 ? 1.431 17.612 10.158 1.00 42.59 173 SER A N 1
ATOM 1320 C CA . SER A 1 173 ? 1.931 18.273 11.372 1.00 42.59 173 SER A CA 1
ATOM 1321 C C . SER A 1 173 ? 2.816 17.386 12.250 1.00 42.59 173 SER A C 1
ATOM 1323 O O . SER A 1 173 ? 3.401 17.885 13.212 1.00 42.59 173 SER A O 1
ATOM 1325 N N . SER A 1 174 ? 2.915 16.081 11.973 1.00 38.94 174 SER A N 1
ATOM 1326 C CA . SER A 1 174 ? 3.989 15.271 12.547 1.00 38.94 174 SER A CA 1
ATOM 1327 C C . SER A 1 174 ? 5.216 15.435 11.656 1.00 38.94 174 SER A C 1
ATOM 1329 O O . SER A 1 174 ? 5.132 15.310 10.439 1.00 38.94 174 SER A O 1
ATOM 1331 N N . LYS A 1 175 ? 6.360 15.743 12.265 1.00 40.12 175 LYS A N 1
ATOM 1332 C CA . LYS A 1 175 ? 7.648 16.003 11.602 1.00 40.12 175 LYS A CA 1
ATOM 1333 C C . LYS A 1 175 ? 8.135 14.845 10.698 1.00 40.12 175 LYS A C 1
ATOM 1335 O O . LYS A 1 175 ? 9.131 15.012 10.006 1.00 40.12 175 LYS A O 1
ATOM 1340 N N . ASP A 1 176 ? 7.409 13.723 10.689 1.00 42.44 176 ASP A N 1
ATOM 1341 C CA . ASP A 1 176 ? 7.809 12.444 10.115 1.00 42.44 176 ASP A CA 1
ATOM 1342 C C . ASP A 1 176 ? 6.819 11.885 9.057 1.00 42.44 176 ASP A C 1
ATOM 1344 O O . ASP A 1 176 ? 7.095 10.847 8.467 1.00 42.44 176 ASP A O 1
ATOM 1348 N N . GLY A 1 177 ? 5.676 12.541 8.783 1.00 55.28 177 GLY A N 1
ATOM 1349 C CA . GLY A 1 177 ? 4.789 12.180 7.655 1.00 55.28 177 GLY A CA 1
ATOM 1350 C C . GLY A 1 177 ? 3.969 10.882 7.789 1.00 55.28 177 GLY A C 1
ATOM 1351 O O . GLY A 1 177 ? 3.410 10.416 6.798 1.00 55.28 177 GLY A O 1
ATOM 1352 N N . PHE A 1 178 ? 3.873 10.297 8.987 1.00 63.97 178 PHE A N 1
ATOM 1353 C CA . PHE A 1 178 ? 3.110 9.064 9.240 1.00 63.97 178 PHE A CA 1
ATOM 1354 C C . PHE A 1 178 ? 1.627 9.328 9.564 1.00 63.97 178 PHE A C 1
ATOM 1356 O O . PHE A 1 178 ? 1.321 10.326 10.231 1.00 63.97 178 PHE A O 1
ATOM 1363 N N . PRO A 1 179 ? 0.698 8.427 9.184 1.00 72.00 179 PRO A N 1
ATOM 1364 C CA . PRO A 1 179 ? -0.714 8.584 9.501 1.00 72.00 179 PRO A CA 1
ATOM 1365 C C . PRO A 1 179 ? -0.999 8.384 10.995 1.00 72.00 179 PRO A C 1
ATOM 1367 O O . PRO A 1 179 ? -0.420 7.535 11.682 1.00 72.00 179 PRO A O 1
ATOM 1370 N N . ALA A 1 180 ? -1.933 9.182 11.506 1.00 82.44 180 ALA A N 1
ATOM 1371 C CA . ALA A 1 180 ? -2.469 9.068 12.852 1.00 82.44 180 ALA A CA 1
ATOM 1372 C C . ALA A 1 180 ? -3.863 8.441 12.809 1.00 82.44 180 ALA A C 1
ATOM 1374 O O . ALA A 1 180 ? -4.775 8.966 12.170 1.00 82.44 180 ALA A O 1
ATOM 1375 N N . ILE A 1 181 ? -4.043 7.344 13.537 1.00 88.19 181 ILE A N 1
ATOM 1376 C CA . ILE A 1 181 ? -5.319 6.648 13.668 1.00 88.19 181 ILE A CA 1
ATOM 1377 C C . ILE A 1 181 ? -5.964 7.087 14.974 1.00 88.19 181 ILE A C 1
ATOM 1379 O O . ILE A 1 181 ? -5.412 6.881 16.056 1.00 88.19 181 ILE A O 1
ATOM 1383 N N . THR A 1 182 ? -7.144 7.690 14.873 1.00 90.38 182 THR A N 1
ATOM 1384 C CA . THR A 1 182 ? -7.999 7.977 16.024 1.00 90.38 182 THR A CA 1
ATOM 1385 C C . THR A 1 182 ? -9.109 6.944 16.088 1.00 90.38 182 THR A C 1
ATOM 1387 O O . THR A 1 182 ? -9.850 6.765 15.124 1.00 90.38 182 THR A O 1
ATOM 1390 N N . THR A 1 183 ? -9.222 6.272 17.227 1.00 92.19 183 THR A N 1
ATOM 1391 C CA . THR A 1 183 ? -10.275 5.297 17.507 1.00 92.19 183 THR A CA 1
ATOM 1392 C C . THR A 1 183 ? -11.127 5.784 18.670 1.00 92.19 183 THR A C 1
ATOM 1394 O O . THR A 1 183 ? -10.608 6.216 19.700 1.00 92.19 183 THR A O 1
ATOM 1397 N N . THR A 1 184 ? -12.446 5.723 18.513 1.00 92.06 184 THR A N 1
ATOM 1398 C CA . THR A 1 184 ? -13.418 5.977 19.578 1.00 92.06 184 THR A CA 1
ATOM 1399 C C . THR A 1 184 ? -14.220 4.708 19.807 1.00 92.06 184 THR A C 1
ATOM 1401 O O . THR A 1 184 ? -14.796 4.165 18.868 1.00 92.06 184 THR A O 1
ATOM 1404 N N . LEU A 1 185 ? -14.264 4.252 21.058 1.00 91.81 185 LEU A N 1
ATOM 1405 C CA . LEU A 1 185 ? -15.003 3.066 21.477 1.00 91.81 185 LEU A CA 1
ATOM 1406 C C . LEU A 1 185 ? -15.916 3.398 22.655 1.00 91.81 185 LEU A C 1
ATOM 1408 O O . LEU A 1 185 ? -15.444 3.760 23.737 1.00 91.81 185 LEU A O 1
ATOM 1412 N N . GLY A 1 186 ? -17.217 3.214 22.457 1.00 90.25 186 GLY A N 1
ATOM 1413 C CA . GLY A 1 186 ? -18.234 3.185 23.498 1.00 90.25 186 GLY A CA 1
ATOM 1414 C C . GLY A 1 186 ? -18.822 1.788 23.662 1.00 90.25 186 GLY A C 1
ATOM 1415 O O . GLY A 1 186 ? -19.212 1.141 22.695 1.00 90.25 186 GLY A O 1
ATOM 1416 N N . VAL A 1 187 ? -18.886 1.330 24.907 1.00 91.06 187 VAL A N 1
ATOM 1417 C CA . VAL A 1 187 ? -19.443 0.029 25.292 1.00 91.06 187 VAL A CA 1
ATOM 1418 C C . VAL A 1 187 ? -20.470 0.199 26.400 1.00 91.06 187 VAL A C 1
ATOM 1420 O O . VAL A 1 187 ? -20.421 1.176 27.153 1.00 91.06 187 VAL A O 1
ATOM 1423 N N . GLY A 1 188 ? -21.361 -0.773 26.567 1.00 89.00 188 GLY A N 1
ATOM 1424 C CA . GLY A 1 188 ? -22.147 -0.870 27.783 1.00 89.00 188 GLY A CA 1
ATOM 1425 C C . GLY A 1 188 ? -22.945 -2.146 27.961 1.00 89.00 188 GLY A C 1
ATOM 1426 O O . GLY A 1 188 ? -22.890 -3.073 27.159 1.00 89.00 188 GLY A O 1
ATOM 1427 N N . LYS A 1 189 ? -23.655 -2.174 29.086 1.00 87.31 189 LYS A N 1
ATOM 1428 C CA . LYS A 1 189 ? -24.355 -3.342 29.624 1.00 87.31 189 LYS A CA 1
ATOM 1429 C C . LYS A 1 189 ? -25.659 -2.900 30.283 1.00 87.31 189 LYS A C 1
ATOM 1431 O O . LYS A 1 189 ? -25.705 -1.864 30.953 1.00 87.31 189 LYS A O 1
ATOM 1436 N N . VAL A 1 190 ? -26.725 -3.672 30.086 1.00 78.94 190 VAL A N 1
ATOM 1437 C CA . VAL A 1 190 ? -28.035 -3.412 30.701 1.00 78.94 190 VAL A CA 1
ATOM 1438 C C . VAL A 1 190 ? -28.020 -3.921 32.143 1.00 78.94 190 VAL A C 1
ATOM 1440 O O . VAL A 1 190 ? -27.739 -5.095 32.380 1.00 78.94 190 VAL A O 1
ATOM 1443 N N . ALA A 1 191 ? -28.337 -3.064 33.118 1.00 67.69 191 ALA A N 1
ATOM 1444 C CA . ALA A 1 191 ? -28.445 -3.492 34.510 1.00 67.69 191 ALA A CA 1
ATOM 1445 C C . ALA A 1 191 ? -29.828 -4.093 34.804 1.00 67.69 191 ALA A C 1
ATOM 1447 O O . ALA A 1 191 ? -30.851 -3.427 34.659 1.00 67.69 191 ALA A O 1
ATOM 1448 N N . GLY A 1 192 ? -29.858 -5.356 35.242 1.00 60.88 192 GLY A N 1
ATOM 1449 C CA . GLY A 1 192 ? -31.042 -5.963 35.864 1.00 60.88 192 GLY A CA 1
ATOM 1450 C C . GLY A 1 192 ? -32.295 -6.051 34.982 1.00 60.88 192 GLY A C 1
ATOM 1451 O O . GLY A 1 192 ? -33.398 -5.987 35.511 1.00 60.88 192 GLY A O 1
ATOM 1452 N N . GLY A 1 193 ? -32.152 -6.156 33.655 1.00 58.94 193 GLY A N 1
ATOM 1453 C CA . GLY A 1 193 ? -33.286 -6.283 32.723 1.00 58.94 193 GLY A CA 1
ATOM 1454 C C . GLY A 1 193 ? -34.104 -5.001 32.506 1.00 58.94 193 GLY A C 1
ATOM 1455 O O . GLY A 1 193 ? -35.083 -5.024 31.765 1.00 58.94 193 GLY A O 1
ATOM 1456 N N . LEU A 1 194 ? -33.702 -3.878 33.111 1.00 57.34 194 LEU A N 1
ATOM 1457 C CA . LEU A 1 194 ? -34.336 -2.572 32.939 1.00 57.34 194 LEU A CA 1
ATOM 1458 C C . LEU A 1 194 ? -33.501 -1.728 31.965 1.00 57.34 194 LEU A C 1
ATOM 1460 O O . LEU A 1 194 ? -32.389 -1.304 32.282 1.00 57.34 194 LEU A O 1
ATOM 1464 N N . SER A 1 195 ? -34.045 -1.447 30.778 1.00 56.94 195 SER A N 1
ATOM 1465 C CA . SER A 1 195 ? -33.383 -0.636 29.738 1.00 56.94 195 SER A CA 1
ATOM 1466 C C . SER A 1 195 ? -33.050 0.796 30.186 1.00 56.94 195 SER A C 1
ATOM 1468 O O . SER A 1 195 ? -32.157 1.427 29.627 1.00 56.94 195 SER A O 1
ATOM 1470 N N . SER A 1 196 ? -33.709 1.305 31.231 1.00 55.56 196 SER A N 1
ATOM 1471 C CA . SER A 1 196 ? -33.455 2.627 31.819 1.00 55.56 196 SER A CA 1
ATOM 1472 C C . SER A 1 196 ? -32.204 2.693 32.711 1.00 55.56 196 SER A C 1
ATOM 1474 O O . SER A 1 196 ? -31.773 3.785 33.084 1.00 55.56 196 SER A O 1
ATOM 1476 N N . ALA A 1 197 ? -31.590 1.550 33.040 1.00 62.94 197 ALA A N 1
ATOM 1477 C CA . ALA A 1 197 ? -30.425 1.450 33.920 1.00 62.94 197 ALA A CA 1
ATOM 1478 C C . ALA A 1 197 ? -29.162 0.966 33.183 1.00 62.94 197 ALA A C 1
ATOM 1480 O O . ALA A 1 197 ? -28.359 0.215 33.734 1.00 62.94 197 ALA A O 1
ATOM 1481 N N . MET A 1 198 ? -28.960 1.384 31.931 1.00 73.50 198 MET A N 1
ATOM 1482 C CA . MET A 1 198 ? -27.745 1.033 31.188 1.00 73.50 198 MET A CA 1
ATOM 1483 C C . MET A 1 198 ? -26.494 1.691 31.786 1.00 73.50 198 MET A C 1
ATOM 1485 O O . MET A 1 198 ? -26.479 2.877 32.125 1.00 73.50 198 MET A O 1
ATOM 1489 N N . ALA A 1 199 ? -25.435 0.895 31.908 1.00 81.75 199 ALA A N 1
ATOM 1490 C CA . ALA A 1 199 ? -24.092 1.338 32.245 1.00 81.75 199 ALA A CA 1
ATOM 1491 C C . ALA A 1 199 ? -23.283 1.464 30.951 1.00 81.75 199 ALA A C 1
ATOM 1493 O O . ALA A 1 199 ? -23.135 0.477 30.234 1.00 81.75 199 ALA A O 1
ATOM 1494 N N . THR A 1 200 ? -22.766 2.655 30.648 1.00 86.75 200 THR A N 1
ATOM 1495 C CA . THR A 1 200 ? -22.017 2.936 29.413 1.00 86.75 200 THR A CA 1
ATOM 1496 C C . THR A 1 200 ? -20.660 3.562 29.714 1.00 86.75 200 THR A C 1
ATOM 1498 O O . THR A 1 200 ? -20.503 4.288 30.696 1.00 86.75 200 THR A O 1
ATOM 1501 N N . SER A 1 201 ? -19.670 3.316 28.858 1.00 87.94 201 SER A N 1
ATOM 1502 C CA . SER A 1 201 ? -18.335 3.903 28.967 1.00 87.94 201 SER A CA 1
ATOM 1503 C C . SER A 1 201 ? -17.739 4.143 27.584 1.00 87.94 201 SER A C 1
ATOM 1505 O O . SER A 1 201 ? -17.649 3.205 26.798 1.00 87.94 201 SER A O 1
ATOM 1507 N N . THR A 1 202 ? -17.278 5.370 27.318 1.00 89.88 202 THR A N 1
ATOM 1508 C CA . THR A 1 202 ? -16.684 5.776 26.029 1.00 89.88 202 THR A CA 1
ATOM 1509 C C . THR A 1 202 ? -15.263 6.289 26.222 1.00 89.88 202 THR A C 1
ATOM 1511 O O . THR A 1 202 ? -14.970 6.911 27.244 1.00 89.88 202 THR A O 1
ATOM 1514 N N . ALA A 1 203 ? -14.360 5.985 25.293 1.00 89.69 203 ALA A N 1
ATOM 1515 C CA . ALA A 1 203 ? -12.992 6.496 25.265 1.00 89.69 203 ALA A CA 1
ATOM 1516 C C . ALA A 1 203 ? -12.550 6.751 23.823 1.00 89.69 203 ALA A C 1
ATOM 1518 O O . ALA A 1 203 ? -13.024 6.084 22.907 1.00 89.69 203 ALA A O 1
ATOM 1519 N N . THR A 1 204 ? -11.618 7.687 23.660 1.00 92.12 204 THR A N 1
ATOM 1520 C CA . THR A 1 204 ? -10.966 7.994 22.387 1.00 92.12 204 THR A CA 1
ATOM 1521 C C . THR A 1 204 ? -9.458 7.905 22.575 1.00 92.12 204 THR A C 1
ATOM 1523 O O . THR A 1 204 ? -8.946 8.395 23.583 1.00 92.12 204 THR A O 1
ATOM 1526 N N . SER A 1 205 ? -8.761 7.292 21.622 1.00 90.31 205 SER A N 1
ATOM 1527 C CA . SER A 1 205 ? -7.300 7.232 21.570 1.00 90.31 205 SER A CA 1
ATOM 1528 C C . SER A 1 205 ? -6.812 7.623 20.183 1.00 90.31 205 SER A C 1
ATOM 1530 O O . SER A 1 205 ? -7.443 7.270 19.188 1.00 90.31 205 SER A O 1
ATOM 1532 N N . THR A 1 206 ? -5.691 8.339 20.119 1.00 88.69 206 THR A N 1
ATOM 1533 C CA . THR A 1 206 ? -5.029 8.718 18.867 1.00 88.69 206 THR A CA 1
ATOM 1534 C C . THR A 1 206 ? -3.598 8.209 18.894 1.00 88.69 206 THR A C 1
ATOM 1536 O O . THR A 1 206 ? -2.817 8.561 19.782 1.00 88.69 206 THR A O 1
ATOM 1539 N N . ILE A 1 207 ? -3.250 7.386 17.909 1.00 84.19 207 ILE A N 1
ATOM 1540 C CA . ILE A 1 207 ? -1.964 6.700 17.815 1.00 84.19 207 ILE A CA 1
ATOM 1541 C C . ILE A 1 207 ? -1.367 6.951 16.432 1.00 84.19 207 ILE A C 1
ATOM 1543 O O . ILE A 1 207 ? -2.040 6.790 15.422 1.00 84.19 207 ILE A O 1
ATOM 1547 N N . VAL A 1 208 ? -0.091 7.330 16.389 1.00 77.12 208 VAL A N 1
ATOM 1548 C CA . VAL A 1 208 ? 0.664 7.460 15.134 1.00 77.12 208 VAL A CA 1
ATOM 1549 C C . VAL A 1 208 ? 1.196 6.089 14.730 1.00 77.12 208 VAL A C 1
ATOM 1551 O O . VAL A 1 208 ? 1.850 5.435 15.551 1.00 77.12 208 VAL A O 1
ATOM 1554 N N . LEU A 1 209 ? 0.939 5.674 13.489 1.00 74.62 209 LEU A N 1
ATOM 1555 C CA . LEU A 1 209 ? 1.412 4.405 12.941 1.00 74.62 209 LEU A CA 1
ATOM 1556 C C . LEU A 1 209 ? 2.854 4.584 12.450 1.00 74.62 209 LEU A C 1
ATOM 1558 O O . LEU A 1 209 ? 3.110 5.073 11.359 1.00 74.62 209 LEU A O 1
ATOM 1562 N N . ARG A 1 210 ? 3.820 4.262 13.315 1.00 60.84 210 ARG A N 1
ATOM 1563 C CA . ARG A 1 210 ? 5.244 4.598 13.104 1.00 60.84 210 ARG A CA 1
ATOM 1564 C C . ARG A 1 210 ? 5.991 3.655 12.163 1.00 60.84 210 ARG A C 1
ATOM 1566 O O . ARG A 1 210 ? 7.107 3.976 11.776 1.00 60.84 210 ARG A O 1
ATOM 1573 N N . ASN A 1 211 ? 5.404 2.503 11.856 1.00 57.62 211 ASN A N 1
ATOM 1574 C CA . ASN A 1 211 ? 5.988 1.510 10.959 1.00 57.62 211 ASN A CA 1
ATOM 1575 C C . ASN A 1 211 ? 5.411 1.581 9.535 1.00 57.62 211 ASN A C 1
ATOM 1577 O O . ASN A 1 211 ? 5.891 0.856 8.668 1.00 57.62 211 ASN A O 1
ATOM 1581 N N . GLU A 1 212 ? 4.432 2.457 9.267 1.00 54.41 212 GLU A N 1
ATOM 1582 C CA . GLU A 1 212 ? 3.926 2.648 7.907 1.00 54.41 212 GLU A CA 1
ATOM 1583 C C . GLU A 1 212 ? 5.015 3.293 7.069 1.00 54.41 212 GLU A C 1
ATOM 1585 O O . GLU A 1 212 ? 5.484 4.372 7.413 1.00 54.41 212 GLU A O 1
ATOM 1590 N N . GLN A 1 213 ? 5.417 2.687 5.957 1.00 51.78 213 GLN A N 1
ATOM 1591 C CA . GLN A 1 213 ? 6.277 3.409 5.027 1.00 51.78 213 GLN A CA 1
ATOM 1592 C C . GLN A 1 213 ? 5.481 4.597 4.458 1.00 51.78 213 GLN A C 1
ATOM 1594 O O . GLN A 1 213 ? 4.368 4.387 3.964 1.00 51.78 213 GLN A O 1
ATOM 1599 N N . PRO A 1 214 ? 6.002 5.842 4.526 1.00 52.62 214 PRO A N 1
ATOM 1600 C CA . PRO A 1 214 ? 5.334 6.995 3.936 1.00 52.62 214 PRO A CA 1
ATOM 1601 C C . PRO A 1 214 ? 5.024 6.687 2.474 1.00 52.62 214 PRO A C 1
ATOM 1603 O O . PRO A 1 214 ? 5.876 6.130 1.783 1.00 52.62 214 PRO A O 1
ATOM 1606 N N . TYR A 1 215 ? 3.826 7.037 1.993 1.00 57.56 215 TYR A N 1
ATOM 1607 C CA . TYR A 1 215 ? 3.381 6.701 0.634 1.00 57.56 215 TYR A CA 1
ATOM 1608 C C . TYR A 1 215 ? 4.458 6.997 -0.410 1.00 57.56 215 TYR A C 1
ATOM 1610 O O . TYR A 1 215 ? 4.664 6.187 -1.310 1.00 57.56 215 TYR A O 1
ATOM 1618 N N . GLY A 1 216 ? 5.212 8.086 -0.232 1.00 68.75 216 GLY A N 1
ATOM 1619 C CA . GLY A 1 216 ? 6.407 8.425 -1.000 1.00 68.75 216 GLY A CA 1
ATOM 1620 C C . GLY A 1 216 ? 6.134 8.710 -2.475 1.00 68.75 216 GLY A C 1
ATOM 1621 O O . GLY A 1 216 ? 6.982 9.284 -3.136 1.00 68.75 216 GLY A O 1
ATOM 1622 N N . LEU A 1 217 ? 4.960 8.332 -2.981 1.00 79.06 217 LEU A N 1
ATOM 1623 C CA . LEU A 1 217 ? 4.466 8.601 -4.313 1.00 79.06 217 LEU A CA 1
ATOM 1624 C C . LEU A 1 217 ? 4.296 10.109 -4.464 1.00 79.06 217 LEU A C 1
ATOM 1626 O O . LEU A 1 217 ? 3.552 10.739 -3.712 1.00 79.06 217 LEU A O 1
ATOM 1630 N N . ILE A 1 218 ? 5.020 10.671 -5.418 1.00 77.00 218 ILE A N 1
ATOM 1631 C CA . ILE A 1 218 ? 5.015 12.103 -5.711 1.00 77.00 218 ILE A CA 1
ATOM 1632 C C . ILE A 1 218 ? 4.418 12.416 -7.078 1.00 77.00 218 ILE A C 1
ATOM 1634 O O . ILE A 1 218 ? 4.119 13.576 -7.335 1.00 77.00 218 ILE A O 1
ATOM 1638 N N . SER A 1 219 ? 4.275 11.410 -7.944 1.00 77.19 219 SER A N 1
ATOM 1639 C CA . SER A 1 219 ? 3.688 11.559 -9.270 1.00 77.19 219 SER A CA 1
ATOM 1640 C C . SER A 1 219 ? 3.210 10.219 -9.808 1.00 77.19 219 SER A C 1
ATOM 1642 O O . SER A 1 219 ? 3.876 9.194 -9.602 1.00 77.19 219 SER A O 1
ATOM 1644 N N . TRP A 1 220 ? 2.060 10.241 -10.478 1.00 82.56 220 TRP A N 1
ATOM 1645 C CA . TRP A 1 220 ? 1.455 9.076 -11.109 1.00 82.56 220 TRP A CA 1
ATOM 1646 C C . TRP A 1 220 ? 0.745 9.467 -12.405 1.00 82.56 220 TRP A C 1
ATOM 1648 O O . TRP A 1 220 ? -0.202 10.244 -12.375 1.00 82.56 220 TRP A O 1
ATOM 1658 N N . PHE A 1 221 ? 1.193 8.903 -13.525 1.00 81.62 221 PHE A N 1
ATOM 1659 C CA . PHE A 1 221 ? 0.563 9.048 -14.833 1.00 81.62 221 PHE A CA 1
ATOM 1660 C C . PHE A 1 221 ? -0.065 7.711 -15.240 1.00 81.62 221 PHE A C 1
ATOM 1662 O O . PHE A 1 221 ? 0.667 6.826 -15.694 1.00 81.62 221 PHE A O 1
ATOM 1669 N N . PRO A 1 222 ? -1.387 7.547 -15.066 1.00 78.75 222 PRO A N 1
ATOM 1670 C CA . PRO A 1 222 ? -2.083 6.329 -15.468 1.00 78.75 222 PRO A CA 1
ATOM 1671 C C . PRO A 1 222 ? -2.286 6.225 -16.986 1.00 78.75 222 PRO A C 1
ATOM 1673 O O . PRO A 1 222 ? -2.419 5.126 -17.480 1.00 78.75 222 PRO A O 1
ATOM 1676 N N . PHE A 1 223 ? -2.277 7.342 -17.729 1.00 78.50 223 PHE A N 1
ATOM 1677 C CA . PHE A 1 223 ? -2.573 7.399 -19.178 1.00 78.50 223 PHE A CA 1
ATOM 1678 C C . PHE A 1 223 ? -4.000 6.989 -19.586 1.00 78.50 223 PHE A C 1
ATOM 1680 O O . PHE A 1 223 ? -4.291 6.847 -20.773 1.00 78.50 223 PHE A O 1
ATOM 1687 N N . ASP A 1 224 ? -4.913 6.959 -18.618 1.00 75.50 224 ASP A N 1
ATOM 1688 C CA . ASP A 1 224 ? -6.341 6.667 -18.799 1.00 75.50 224 ASP A CA 1
ATOM 1689 C C . ASP A 1 224 ? -7.161 7.866 -19.305 1.00 75.50 224 ASP A C 1
ATOM 1691 O O . ASP A 1 224 ? -8.377 7.788 -19.490 1.00 75.50 224 ASP A O 1
ATOM 1695 N N . ASP A 1 225 ? -6.507 9.006 -19.511 1.00 67.81 225 ASP A N 1
ATOM 1696 C CA . ASP A 1 225 ? -7.154 10.221 -19.971 1.00 67.81 225 ASP A CA 1
ATOM 1697 C C . ASP A 1 225 ? -7.469 10.105 -21.472 1.00 67.81 225 ASP A C 1
ATOM 1699 O O . ASP A 1 225 ? -6.588 10.263 -22.319 1.00 67.81 225 ASP A O 1
ATOM 1703 N N . ASP A 1 226 ? -8.747 9.909 -21.819 1.00 57.53 226 ASP A N 1
ATOM 1704 C CA . ASP A 1 226 ? -9.314 9.862 -23.189 1.00 57.53 226 ASP A CA 1
ATOM 1705 C C . ASP A 1 226 ? -9.087 11.148 -24.036 1.00 57.53 226 ASP A C 1
ATOM 1707 O O . ASP A 1 226 ? -9.747 11.391 -25.053 1.00 57.53 226 ASP A O 1
ATOM 1711 N N . ILE A 1 227 ? -8.184 12.037 -23.619 1.00 56.38 227 ILE A N 1
ATOM 1712 C CA . ILE A 1 227 ? -7.986 13.376 -24.167 1.00 56.38 227 ILE A CA 1
ATOM 1713 C C . ILE A 1 227 ? -6.542 13.519 -24.648 1.00 56.38 227 ILE A C 1
ATOM 1715 O O . ILE A 1 227 ? -5.714 14.226 -24.062 1.00 56.38 227 ILE A O 1
ATOM 1719 N N . ALA A 1 228 ? -6.245 12.915 -25.798 1.00 54.62 228 ALA A N 1
ATOM 1720 C CA . ALA A 1 228 ? -5.094 13.351 -26.574 1.00 54.62 228 ALA A CA 1
ATOM 1721 C C . ALA A 1 228 ? -5.222 14.869 -26.862 1.00 54.62 228 ALA A C 1
ATOM 1723 O O . ALA A 1 228 ? -6.305 15.340 -27.226 1.00 54.62 228 ALA A O 1
ATOM 1724 N N . PRO A 1 229 ? -4.146 15.665 -26.712 1.00 64.50 229 PRO A N 1
ATOM 1725 C CA . PRO A 1 229 ? -2.760 15.235 -26.582 1.00 64.50 229 PRO A CA 1
ATOM 1726 C C . PRO A 1 229 ? -2.181 15.503 -25.177 1.00 64.50 229 PRO A C 1
ATOM 1728 O O . PRO A 1 229 ? -1.163 16.186 -25.049 1.00 64.50 229 PRO A O 1
ATOM 1731 N N . SER A 1 230 ? -2.829 15.049 -24.103 1.00 72.88 230 SER A N 1
ATOM 1732 C CA . SER A 1 230 ? -2.322 15.286 -22.746 1.00 72.88 230 SER A CA 1
ATOM 1733 C C . SER A 1 230 ? -2.623 14.178 -21.755 1.00 72.88 230 SER A C 1
ATOM 1735 O O . SER A 1 230 ? -3.680 13.574 -21.832 1.00 72.88 230 SER A O 1
ATOM 1737 N N . ALA A 1 231 ? -1.709 13.988 -20.805 1.00 75.75 231 ALA A N 1
ATOM 1738 C CA . ALA A 1 231 ? -1.856 13.088 -19.665 1.00 75.75 231 ALA A CA 1
ATOM 1739 C C . ALA A 1 231 ? -1.767 13.916 -18.396 1.00 75.75 231 ALA A C 1
ATOM 1741 O O . ALA A 1 231 ? -1.030 14.912 -18.347 1.00 75.75 231 ALA A O 1
ATOM 1742 N N . PHE A 1 232 ? -2.503 13.501 -17.381 1.00 77.25 232 PHE A N 1
ATOM 1743 C CA . PHE A 1 232 ? -2.512 14.155 -16.091 1.00 77.25 232 PHE A CA 1
ATOM 1744 C C . PHE A 1 232 ? -1.757 13.322 -15.060 1.00 77.25 232 PHE A C 1
ATOM 1746 O O . PHE A 1 232 ? -1.733 12.096 -15.095 1.00 77.25 232 PHE A O 1
ATOM 1753 N N . ASP A 1 233 ? -1.070 14.031 -14.171 1.00 76.31 233 ASP A N 1
ATOM 1754 C CA . ASP A 1 233 ? -0.551 13.456 -12.943 1.00 76.31 233 ASP A CA 1
ATOM 1755 C C . ASP A 1 233 ? -1.680 13.416 -11.910 1.00 76.31 233 ASP A C 1
ATOM 1757 O O . ASP A 1 233 ? -2.113 14.471 -11.437 1.00 76.31 233 ASP A O 1
ATOM 1761 N N . ASP A 1 234 ? -2.123 12.225 -11.527 1.00 74.00 234 ASP A N 1
ATOM 1762 C CA . ASP A 1 234 ? -3.219 12.023 -10.571 1.00 74.00 234 ASP A CA 1
ATOM 1763 C C . ASP A 1 234 ? -2.874 12.466 -9.142 1.00 74.00 234 ASP A C 1
ATOM 1765 O O . ASP A 1 234 ? -3.759 12.673 -8.309 1.00 74.00 234 ASP A O 1
ATOM 1769 N N . ILE A 1 235 ? -1.587 12.652 -8.837 1.00 69.25 235 ILE A N 1
ATOM 1770 C CA . ILE A 1 235 ? -1.125 13.107 -7.522 1.00 69.25 235 ILE A CA 1
ATOM 1771 C C . ILE A 1 235 ? -1.035 14.624 -7.471 1.00 69.25 235 ILE A C 1
ATOM 1773 O O . ILE A 1 235 ? -1.487 15.250 -6.509 1.00 69.25 235 ILE A O 1
ATOM 1777 N N . THR A 1 236 ? -0.424 15.234 -8.485 1.00 68.56 236 THR A N 1
ATOM 1778 C CA . THR A 1 236 ? -0.143 16.678 -8.468 1.00 68.56 236 THR A CA 1
ATOM 1779 C C . THR A 1 236 ? -1.137 17.507 -9.278 1.00 68.56 236 THR A C 1
ATOM 1781 O O . THR A 1 236 ? -1.112 18.737 -9.192 1.00 68.56 236 THR A O 1
ATOM 1784 N N . GLY A 1 237 ? -2.004 16.866 -10.067 1.00 71.81 237 GLY A N 1
ATOM 1785 C CA . GLY A 1 237 ? -2.906 17.510 -11.026 1.00 71.81 237 GLY A CA 1
ATOM 1786 C C . GLY A 1 237 ? -2.175 18.171 -12.198 1.00 71.81 237 GLY A C 1
ATOM 1787 O O . GLY A 1 237 ? -2.763 18.958 -12.944 1.00 71.81 237 GLY A O 1
ATOM 1788 N N . ARG A 1 238 ? -0.869 17.917 -12.338 1.00 73.94 238 ARG A N 1
ATOM 1789 C CA . ARG A 1 238 ? -0.020 18.536 -13.354 1.00 73.94 238 ARG A CA 1
ATOM 1790 C C . ARG A 1 238 ? -0.295 17.928 -14.719 1.00 73.94 238 ARG A C 1
ATOM 1792 O O . ARG A 1 238 ? -0.362 16.716 -14.877 1.00 73.94 238 ARG A O 1
ATOM 1799 N N . LYS A 1 239 ? -0.402 18.791 -15.727 1.00 77.31 239 LYS A N 1
ATOM 1800 C CA . LYS A 1 239 ? -0.653 18.387 -17.109 1.00 77.31 239 LYS A CA 1
ATOM 1801 C C . LYS A 1 239 ? 0.651 18.177 -17.870 1.00 77.31 239 LYS A C 1
ATOM 1803 O O . LYS A 1 239 ? 1.460 19.095 -17.995 1.00 77.31 239 LYS A O 1
ATOM 1808 N N . MET A 1 240 ? 0.791 17.013 -18.480 1.00 77.06 240 MET A N 1
ATOM 1809 C CA . MET A 1 240 ? 1.785 16.728 -19.501 1.00 77.06 240 MET A CA 1
ATOM 1810 C C . MET A 1 240 ? 1.204 16.954 -20.902 1.00 77.06 240 MET A C 1
ATOM 1812 O O . MET A 1 240 ? 0.070 16.574 -21.180 1.00 77.06 240 MET A O 1
ATOM 1816 N N . THR A 1 241 ? 1.977 17.579 -21.791 1.00 78.38 241 THR A N 1
ATOM 1817 C CA . THR A 1 241 ? 1.604 17.805 -23.195 1.00 78.38 241 THR A CA 1
ATOM 1818 C C . THR A 1 241 ? 2.334 16.822 -24.091 1.00 78.38 241 THR A C 1
ATOM 1820 O O . THR A 1 241 ? 3.548 16.670 -23.995 1.00 78.38 241 THR A O 1
ATOM 1823 N N . CYS A 1 242 ? 1.607 16.189 -24.994 1.00 77.94 242 CYS A N 1
ATOM 1824 C CA . CYS A 1 242 ? 2.128 15.170 -25.882 1.00 77.94 242 CYS A CA 1
ATOM 1825 C C . CYS A 1 242 ? 2.054 15.565 -27.336 1.00 77.94 242 CYS A C 1
ATOM 1827 O O . CYS A 1 242 ? 1.233 16.372 -27.758 1.00 77.94 242 CYS A O 1
ATOM 1829 N N . TYR A 1 243 ? 2.957 14.994 -28.109 1.00 77.50 243 TYR A N 1
ATOM 1830 C CA . TYR A 1 243 ? 3.094 15.249 -29.523 1.00 77.50 243 TYR A CA 1
ATOM 1831 C C . TYR A 1 243 ? 3.041 13.889 -30.183 1.00 77.50 243 TYR A C 1
ATOM 1833 O O . TYR A 1 243 ? 3.967 13.103 -30.040 1.00 77.50 243 TYR A O 1
ATOM 1841 N N . THR A 1 244 ? 1.894 13.616 -30.803 1.00 77.12 244 THR A N 1
ATOM 1842 C CA . THR A 1 244 ? 1.636 12.461 -31.670 1.00 77.12 244 THR A CA 1
ATOM 1843 C C . THR A 1 244 ? 1.745 11.029 -31.100 1.00 77.12 244 THR A C 1
ATOM 1845 O O . THR A 1 244 ? 1.862 10.142 -31.941 1.00 77.12 244 THR A O 1
ATOM 1848 N N . PRO A 1 245 ? 1.642 10.725 -29.780 1.00 79.69 245 PRO A N 1
ATOM 1849 C CA . PRO A 1 245 ? 1.421 9.338 -29.370 1.00 79.69 245 PRO A CA 1
ATOM 1850 C C . PRO A 1 245 ? -0.007 8.897 -29.718 1.00 79.69 245 PRO A C 1
ATOM 1852 O O . PRO A 1 245 ? -0.946 9.703 -29.665 1.00 79.69 245 PRO A O 1
ATOM 1855 N N . ASP A 1 246 ? -0.164 7.619 -30.042 1.00 83.31 246 ASP A N 1
ATOM 1856 C CA . ASP A 1 246 ? -1.465 7.008 -30.299 1.00 83.31 246 ASP A CA 1
ATOM 1857 C C . ASP A 1 246 ? -2.011 6.379 -29.007 1.00 83.31 246 ASP A C 1
ATOM 1859 O O . ASP A 1 246 ? -1.285 5.735 -28.250 1.00 83.31 246 ASP A O 1
ATOM 1863 N N . LEU A 1 247 ? -3.306 6.565 -28.741 1.00 84.44 247 LEU A N 1
ATOM 1864 C CA . LEU A 1 247 ? -3.982 5.893 -27.631 1.00 84.44 247 LEU A CA 1
ATOM 1865 C C . LEU A 1 247 ? -4.239 4.431 -28.012 1.00 84.44 247 LEU A C 1
ATOM 1867 O O . LEU A 1 247 ? -4.878 4.146 -29.029 1.00 84.44 247 LEU A O 1
ATOM 1871 N N . VAL A 1 248 ? -3.768 3.513 -27.177 1.00 87.19 248 VAL A N 1
ATOM 1872 C CA . VAL A 1 248 ? -3.942 2.066 -27.319 1.00 87.19 248 VAL A CA 1
ATOM 1873 C C . VAL A 1 248 ? -4.540 1.475 -26.044 1.00 87.19 248 VAL A C 1
ATOM 1875 O O . VAL A 1 248 ? -4.743 2.167 -25.049 1.00 87.19 248 VAL A O 1
ATOM 1878 N N . ALA A 1 249 ? -4.865 0.184 -26.076 1.00 86.88 249 ALA A N 1
ATOM 1879 C CA . ALA A 1 249 ? -5.354 -0.513 -24.892 1.00 86.88 249 ALA A CA 1
ATOM 1880 C C . ALA A 1 249 ? -4.300 -0.506 -23.772 1.00 86.88 249 ALA A C 1
ATOM 1882 O O . ALA A 1 249 ? -3.111 -0.680 -24.051 1.00 86.88 249 ALA A O 1
ATOM 1883 N N . GLY A 1 250 ? -4.765 -0.357 -22.529 1.00 85.81 250 GLY A N 1
ATOM 1884 C CA . GLY A 1 250 ? -3.942 -0.425 -21.323 1.00 85.81 250 GLY A CA 1
ATOM 1885 C C . GLY A 1 250 ? -3.042 -1.663 -21.284 1.00 85.81 250 GLY A C 1
ATOM 1886 O O . GLY A 1 250 ? -3.442 -2.766 -21.673 1.00 85.81 250 GLY A O 1
ATOM 1887 N N . LEU A 1 251 ? -1.808 -1.485 -20.815 1.00 85.06 251 LEU A N 1
ATOM 1888 C CA . LEU A 1 251 ? -0.891 -2.584 -20.505 1.00 85.06 251 LEU A CA 1
ATOM 1889 C C . LEU A 1 251 ? -1.186 -3.177 -19.124 1.00 85.06 251 LEU A C 1
ATOM 1891 O O . LEU A 1 251 ? -0.896 -4.356 -18.893 1.00 85.06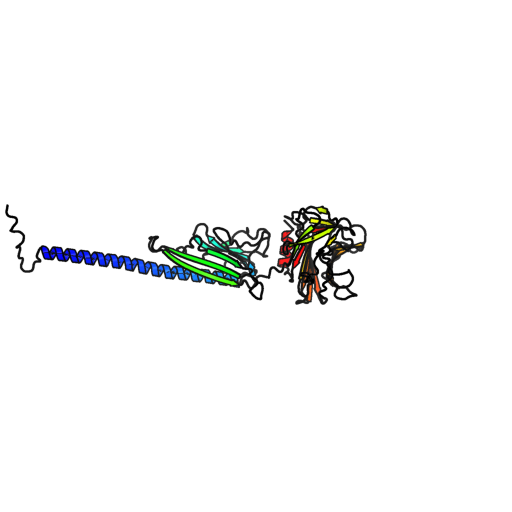 251 LEU A O 1
ATOM 1895 N N . VAL A 1 252 ? -1.745 -2.370 -18.225 1.00 78.88 252 VAL A N 1
ATOM 1896 C CA . VAL A 1 252 ? -2.175 -2.734 -16.872 1.00 78.88 252 VAL A CA 1
ATOM 1897 C C . VAL A 1 252 ? -3.657 -3.078 -16.887 1.00 78.88 252 VAL A C 1
ATOM 1899 O O . VAL A 1 252 ? -4.447 -2.503 -17.631 1.00 78.88 252 VAL A O 1
ATOM 1902 N N . ASP A 1 253 ? -4.063 -4.040 -16.075 1.00 69.69 253 ASP A N 1
ATOM 1903 C CA . ASP A 1 253 ? -5.470 -4.393 -16.006 1.00 69.69 253 ASP A CA 1
ATOM 1904 C C . ASP A 1 253 ? -6.256 -3.363 -15.193 1.00 69.69 253 ASP A C 1
ATOM 1906 O O . ASP A 1 253 ? -5.844 -2.932 -14.117 1.00 69.69 253 ASP A O 1
ATOM 1910 N N . GLY A 1 254 ? -7.385 -2.925 -15.746 1.00 65.56 254 GLY A N 1
ATOM 1911 C CA . GLY A 1 254 ? -8.142 -1.795 -15.208 1.00 65.56 254 GLY A CA 1
ATOM 1912 C C . GLY A 1 254 ? -7.657 -0.420 -15.678 1.00 65.56 254 GLY A C 1
ATOM 1913 O O . GLY A 1 254 ? -8.352 0.550 -15.388 1.00 65.56 254 GLY A O 1
ATOM 1914 N N . SER A 1 255 ? -6.555 -0.334 -16.437 1.00 74.12 255 SER A N 1
ATOM 1915 C CA . SER A 1 255 ? -6.204 0.882 -17.184 1.00 74.12 255 SER A CA 1
ATOM 1916 C C . SER A 1 255 ? -7.257 1.146 -18.271 1.00 74.12 255 SER A C 1
ATOM 1918 O O . SER A 1 255 ? -7.682 0.244 -19.004 1.00 74.12 255 SER A O 1
ATOM 1920 N N . GLY A 1 256 ? -7.702 2.398 -18.344 1.00 68.69 256 GLY A N 1
ATOM 1921 C CA . GLY A 1 256 ? -8.533 2.952 -19.408 1.00 68.69 256 GLY A CA 1
ATOM 1922 C C . GLY A 1 256 ? -7.782 3.117 -20.734 1.00 68.69 256 GLY A C 1
ATOM 1923 O O . GLY A 1 256 ? -8.415 3.049 -21.790 1.00 68.69 256 GLY A O 1
ATOM 1924 N N . GLY A 1 257 ? -6.452 3.248 -20.706 1.00 82.00 257 GLY A N 1
ATOM 1925 C CA . GLY A 1 257 ? -5.623 3.315 -21.907 1.00 82.00 257 GLY A CA 1
ATOM 1926 C C . GLY A 1 257 ? -4.121 3.391 -21.636 1.00 82.00 257 GLY A C 1
ATOM 1927 O O . GLY A 1 257 ? -3.672 3.754 -20.560 1.00 82.00 257 GLY A O 1
ATOM 1928 N N . ALA A 1 258 ? -3.333 3.070 -22.659 1.00 86.81 258 ALA A N 1
ATOM 1929 C CA . ALA A 1 258 ? -1.887 3.265 -22.670 1.00 86.81 258 ALA A CA 1
ATOM 1930 C C . ALA A 1 258 ? -1.482 4.044 -23.919 1.00 86.81 258 ALA A C 1
ATOM 1932 O O . ALA A 1 258 ? -2.259 4.175 -24.869 1.00 86.81 258 ALA A O 1
ATOM 1933 N N . TRP A 1 259 ? -0.261 4.567 -23.945 1.00 85.69 259 TRP A N 1
ATOM 1934 C CA . TRP A 1 259 ? 0.210 5.374 -25.068 1.00 85.69 259 TRP A CA 1
ATOM 1935 C C . TRP A 1 259 ? 1.293 4.670 -25.864 1.00 85.69 259 TRP A C 1
ATOM 1937 O O . TRP A 1 259 ? 2.307 4.248 -25.309 1.00 85.69 259 TRP A O 1
ATOM 1947 N N . ASP A 1 260 ? 1.066 4.581 -27.172 1.00 85.56 260 ASP A N 1
ATOM 1948 C CA . ASP A 1 260 ? 1.967 3.997 -28.155 1.00 85.56 260 ASP A CA 1
ATOM 1949 C C . ASP A 1 260 ? 2.801 5.084 -28.839 1.00 85.56 260 ASP A C 1
ATOM 1951 O O . ASP A 1 260 ? 2.285 6.054 -29.403 1.00 85.56 260 ASP A O 1
ATOM 1955 N N . PHE A 1 261 ? 4.114 4.909 -28.777 1.00 82.56 261 PHE A N 1
ATOM 1956 C CA . PHE A 1 261 ? 5.117 5.774 -29.375 1.00 82.56 261 PHE A CA 1
ATOM 1957 C C . PHE A 1 261 ? 5.652 5.056 -30.615 1.00 82.56 261 PHE A C 1
ATOM 1959 O O . PHE A 1 261 ? 6.619 4.305 -30.536 1.00 82.56 261 PHE A O 1
ATOM 1966 N N . VAL A 1 262 ? 5.009 5.252 -31.767 1.00 73.00 262 VAL A N 1
ATOM 1967 C CA . VAL A 1 262 ? 5.265 4.467 -32.992 1.00 73.00 262 VAL A CA 1
ATOM 1968 C C . VAL A 1 262 ? 6.376 5.088 -33.849 1.00 73.00 262 VAL A C 1
ATOM 1970 O O . VAL A 1 262 ? 7.067 4.407 -34.617 1.00 73.00 262 VAL A O 1
ATOM 1973 N N . LYS A 1 263 ? 6.571 6.406 -33.748 1.00 65.38 263 LYS A N 1
ATOM 1974 C CA . LYS A 1 263 ? 7.535 7.175 -34.542 1.00 65.38 263 LYS A CA 1
ATOM 1975 C C . LYS A 1 263 ? 8.666 7.665 -33.652 1.00 65.38 263 LYS A C 1
ATOM 1977 O O . LYS A 1 263 ? 8.655 8.793 -33.163 1.00 65.38 263 LYS A O 1
ATOM 1982 N N . ALA A 1 264 ? 9.683 6.813 -33.565 1.00 58.69 264 ALA A N 1
ATOM 1983 C CA . ALA A 1 264 ? 10.982 6.949 -32.899 1.00 58.69 264 ALA A CA 1
ATOM 1984 C C . ALA A 1 264 ? 11.480 8.384 -32.574 1.00 58.69 264 ALA A C 1
ATOM 1986 O O . ALA A 1 264 ? 12.026 8.603 -31.499 1.00 58.69 264 ALA A O 1
ATOM 1987 N N . ASN A 1 265 ? 11.307 9.371 -33.465 1.00 62.16 265 ASN A N 1
ATOM 1988 C CA . ASN A 1 265 ? 11.847 10.728 -33.283 1.00 62.16 265 ASN A CA 1
ATOM 1989 C C . ASN A 1 265 ? 10.803 11.865 -33.279 1.00 62.16 265 ASN A C 1
ATOM 1991 O O . ASN A 1 265 ? 11.199 13.029 -33.214 1.00 62.16 265 ASN A O 1
ATOM 1995 N N . SER A 1 266 ? 9.503 11.572 -33.403 1.00 67.06 266 SER A N 1
ATOM 1996 C CA . SER A 1 266 ? 8.439 12.594 -33.382 1.00 67.06 266 SER A CA 1
ATOM 1997 C C . SER A 1 266 ? 7.456 12.435 -32.234 1.00 67.06 266 SER A C 1
ATOM 1999 O O . SER A 1 266 ? 6.808 13.421 -31.892 1.00 67.06 266 SER A O 1
ATOM 2001 N N . ASP A 1 267 ? 7.371 11.239 -31.649 1.00 76.00 267 ASP A N 1
ATOM 2002 C CA . ASP A 1 267 ? 6.401 10.947 -30.603 1.00 76.00 267 ASP A CA 1
ATOM 2003 C C . ASP A 1 267 ? 7.054 11.161 -29.245 1.00 76.00 267 ASP A C 1
ATOM 2005 O O . ASP A 1 267 ? 8.000 10.463 -28.880 1.00 76.00 267 ASP A O 1
ATOM 2009 N N . TYR A 1 268 ? 6.588 12.169 -28.513 1.00 74.62 268 TYR A N 1
ATOM 2010 C CA . TYR A 1 268 ? 7.107 12.462 -27.185 1.00 74.62 268 TYR A CA 1
ATOM 2011 C C . TYR A 1 268 ? 6.095 13.206 -26.328 1.00 74.62 268 TYR A C 1
ATOM 2013 O O . TYR A 1 268 ? 5.221 13.926 -26.813 1.00 74.62 268 TYR A O 1
ATOM 2021 N N . CYS A 1 269 ? 6.256 13.058 -25.021 1.00 75.06 269 CYS A N 1
ATOM 2022 C CA . CYS A 1 269 ? 5.420 13.706 -24.027 1.00 75.06 269 CYS A CA 1
ATOM 2023 C C . CYS A 1 269 ? 6.270 14.511 -23.071 1.00 75.06 269 CYS A C 1
ATOM 2025 O O . CYS A 1 269 ? 7.231 13.973 -22.524 1.00 75.06 269 CYS A O 1
ATOM 2027 N N . PHE A 1 270 ? 5.919 15.783 -22.878 1.00 72.38 270 PHE A N 1
ATOM 2028 C CA . PHE A 1 270 ? 6.640 16.649 -21.971 1.00 72.38 270 PHE A CA 1
ATOM 2029 C C . PHE A 1 270 ? 5.815 17.594 -21.126 1.00 72.38 270 PHE A C 1
ATOM 2031 O O . PHE A 1 270 ? 4.731 18.053 -21.479 1.00 72.38 270 PHE A O 1
ATOM 2038 N N . TYR A 1 271 ? 6.398 17.919 -19.980 1.00 68.12 271 TYR A N 1
ATOM 2039 C CA . TYR A 1 271 ? 5.913 18.970 -19.110 1.00 68.12 271 TYR A CA 1
ATOM 2040 C C . TYR A 1 271 ? 6.479 20.322 -19.560 1.00 68.12 271 TYR A C 1
ATOM 2042 O O . TYR A 1 271 ? 7.691 20.537 -19.502 1.00 68.12 271 TYR A O 1
ATOM 2050 N N . SER A 1 272 ? 5.617 21.247 -19.990 1.00 56.12 272 SER A N 1
ATOM 2051 C CA . SER A 1 272 ? 5.976 22.664 -20.118 1.00 56.12 272 SER A CA 1
ATOM 2052 C C . SER A 1 272 ? 4.867 23.551 -19.578 1.00 56.12 272 SER A C 1
ATOM 2054 O O . SER A 1 272 ? 3.792 23.639 -20.173 1.00 56.12 272 SER A O 1
ATOM 2056 N N . GLU A 1 273 ? 5.143 24.284 -18.505 1.00 52.38 273 GLU A N 1
ATOM 2057 C CA . GLU A 1 273 ? 4.351 25.465 -18.180 1.00 52.38 273 GLU A CA 1
ATOM 2058 C C . GLU A 1 273 ? 4.798 26.614 -19.084 1.00 52.38 273 GLU A C 1
ATOM 2060 O O . GLU A 1 273 ? 5.699 27.394 -18.774 1.00 52.38 273 GLU A O 1
ATOM 2065 N N . SER A 1 274 ? 4.172 26.725 -20.252 1.00 42.81 274 SER A N 1
ATOM 2066 C CA . SER A 1 274 ? 4.246 27.943 -21.047 1.00 42.81 274 SER A CA 1
ATOM 2067 C C . SER A 1 274 ? 3.435 29.036 -20.341 1.00 42.81 274 SER A C 1
ATOM 2069 O O . SER A 1 274 ? 2.243 29.170 -20.613 1.00 42.81 274 SER A O 1
ATOM 2071 N N . GLY A 1 275 ? 4.032 29.818 -19.430 1.00 39.47 275 GLY A N 1
ATOM 2072 C CA . GLY A 1 275 ? 3.361 31.062 -19.023 1.00 39.47 275 GLY A CA 1
ATOM 2073 C C . GLY A 1 275 ? 3.689 31.766 -17.710 1.00 39.47 275 GLY A C 1
ATOM 2074 O O . GLY A 1 275 ? 3.175 32.866 -17.526 1.00 39.47 275 GLY A O 1
ATOM 2075 N N . SER A 1 276 ? 4.526 31.254 -16.813 1.00 34.59 276 SER A N 1
ATOM 2076 C CA . SER A 1 276 ? 4.883 32.023 -15.610 1.00 34.59 276 SER A CA 1
ATOM 2077 C C . SER A 1 276 ? 6.346 31.854 -15.267 1.00 34.59 276 SER A C 1
ATOM 2079 O O . SER A 1 276 ? 6.814 30.734 -15.122 1.00 34.59 276 SER A O 1
ATOM 2081 N N . GLY A 1 277 ? 7.058 32.970 -15.089 1.00 36.72 277 GLY A N 1
ATOM 2082 C CA . GLY A 1 277 ? 8.406 33.027 -14.510 1.00 36.72 277 GLY A CA 1
ATOM 2083 C C . GLY A 1 277 ? 8.447 32.602 -13.035 1.00 36.72 277 GLY A C 1
ATOM 2084 O O . GLY A 1 277 ? 9.067 33.273 -12.215 1.00 36.72 277 GLY A O 1
ATOM 2085 N N . ALA A 1 278 ? 7.750 31.521 -12.690 1.00 41.66 278 ALA A N 1
ATOM 2086 C CA . ALA A 1 278 ? 7.859 30.837 -11.423 1.00 41.66 278 ALA A CA 1
ATOM 2087 C C . ALA A 1 278 ? 9.186 30.075 -11.421 1.00 41.66 278 ALA A C 1
ATOM 2089 O O . ALA A 1 278 ? 9.492 29.315 -12.339 1.00 41.66 278 ALA A O 1
ATOM 2090 N N . ALA A 1 279 ? 9.996 30.335 -10.399 1.00 38.78 279 ALA A N 1
ATOM 2091 C CA . ALA A 1 279 ? 11.224 29.606 -10.160 1.00 38.78 279 ALA A CA 1
ATOM 2092 C C . ALA A 1 279 ? 10.921 28.103 -10.078 1.00 38.78 279 ALA A C 1
ATOM 2094 O O . ALA A 1 279 ? 10.063 27.668 -9.308 1.00 38.78 279 ALA A O 1
ATOM 2095 N N . TRP A 1 280 ? 11.630 27.347 -10.906 1.00 51.56 280 TRP A N 1
ATOM 2096 C CA . TRP A 1 280 ? 11.624 25.901 -10.986 1.00 51.56 280 TRP A CA 1
ATOM 2097 C C . TRP A 1 280 ? 11.943 25.269 -9.620 1.00 51.56 280 TRP A C 1
ATOM 2099 O O . TRP A 1 280 ? 13.101 25.131 -9.240 1.00 51.56 280 TRP A O 1
ATOM 2109 N N . ASN A 1 281 ? 10.920 24.899 -8.859 1.00 48.41 281 ASN A N 1
ATOM 2110 C CA . ASN A 1 281 ? 11.075 24.103 -7.643 1.00 48.41 281 ASN A CA 1
ATOM 2111 C C . ASN A 1 281 ? 10.623 22.684 -7.989 1.00 48.41 281 ASN A C 1
ATOM 2113 O O . ASN A 1 281 ? 9.446 22.332 -7.872 1.00 48.41 281 ASN A O 1
ATOM 2117 N N . ASP A 1 282 ? 11.556 21.937 -8.575 1.00 60.25 282 ASP A N 1
ATOM 2118 C CA . ASP A 1 282 ? 11.280 20.738 -9.354 1.00 60.25 282 ASP A CA 1
ATOM 2119 C C . ASP A 1 282 ? 11.124 19.527 -8.426 1.00 60.25 282 ASP A C 1
ATOM 2121 O O . ASP A 1 282 ? 12.098 19.001 -7.896 1.00 60.25 282 ASP A O 1
ATOM 2125 N N . ILE A 1 283 ? 9.885 19.075 -8.225 1.00 58.50 283 ILE A N 1
ATOM 2126 C CA . ILE A 1 283 ? 9.540 17.855 -7.467 1.00 58.50 283 ILE A CA 1
ATOM 2127 C C . ILE A 1 283 ? 10.240 16.590 -8.004 1.00 58.50 283 ILE A C 1
ATOM 2129 O O . ILE A 1 283 ? 10.234 15.558 -7.343 1.00 58.50 283 ILE A O 1
ATOM 2133 N N . TYR A 1 284 ? 10.857 16.683 -9.185 1.00 68.19 284 TYR A N 1
ATOM 2134 C CA . TYR A 1 284 ? 11.584 15.619 -9.872 1.00 68.19 284 TYR A CA 1
ATOM 2135 C C . TYR A 1 284 ? 13.114 15.778 -9.809 1.00 68.19 284 TYR A C 1
ATOM 2137 O O . TYR A 1 284 ? 13.842 14.927 -10.320 1.00 68.19 284 TYR A O 1
ATOM 2145 N N . ALA A 1 285 ? 13.631 16.832 -9.168 1.00 69.94 285 ALA A N 1
ATOM 2146 C CA . ALA A 1 285 ? 15.058 16.969 -8.881 1.00 69.94 285 ALA A CA 1
ATOM 2147 C C . ALA A 1 285 ? 15.409 16.175 -7.615 1.00 69.94 285 ALA A C 1
ATOM 2149 O O . ALA A 1 285 ? 15.443 16.721 -6.514 1.00 69.94 285 ALA A O 1
ATOM 2150 N N . PHE A 1 286 ? 15.638 14.871 -7.766 1.00 75.50 286 PHE A N 1
ATOM 2151 C CA . PHE A 1 286 ? 16.012 14.021 -6.639 1.00 75.50 286 PHE A CA 1
ATOM 2152 C C . PHE A 1 286 ? 17.442 14.313 -6.169 1.00 75.50 286 PHE A C 1
ATOM 2154 O O . PHE A 1 286 ? 18.398 14.204 -6.935 1.00 75.50 286 PHE A O 1
ATOM 2161 N N . ASP A 1 287 ? 17.581 14.621 -4.884 1.00 74.19 287 ASP A N 1
ATOM 2162 C CA . ASP A 1 287 ? 18.848 14.729 -4.149 1.00 74.19 287 ASP A CA 1
ATOM 2163 C C . ASP A 1 287 ? 19.019 13.601 -3.107 1.00 74.19 287 ASP A C 1
ATOM 2165 O O . ASP A 1 287 ? 20.009 13.548 -2.375 1.00 74.19 287 ASP A O 1
ATOM 2169 N N . GLY A 1 288 ? 18.059 12.672 -3.060 1.00 81.38 288 GLY A N 1
ATOM 2170 C CA . GLY A 1 288 ? 17.963 11.581 -2.095 1.00 81.38 288 GLY A CA 1
ATOM 2171 C C . GLY A 1 288 ? 17.494 10.260 -2.722 1.00 81.38 288 GLY A C 1
ATOM 2172 O O . GLY A 1 288 ? 17.555 10.093 -3.942 1.00 81.38 288 GLY A O 1
ATOM 2173 N N . PRO A 1 289 ? 17.063 9.280 -1.903 1.00 86.81 289 PRO A N 1
ATOM 2174 C CA . PRO A 1 289 ? 16.545 8.016 -2.415 1.00 86.81 289 PRO A CA 1
ATOM 2175 C C . PRO A 1 289 ? 15.284 8.238 -3.251 1.00 86.81 289 PRO A C 1
ATOM 2177 O O . PRO A 1 289 ? 14.414 9.016 -2.868 1.00 86.81 289 PRO A O 1
ATOM 2180 N N . PHE A 1 290 ? 15.146 7.504 -4.350 1.00 87.19 290 PHE A N 1
ATOM 2181 C CA . PHE A 1 290 ? 13.958 7.572 -5.197 1.00 87.19 290 PHE A CA 1
ATOM 2182 C C . PHE A 1 290 ? 13.660 6.227 -5.853 1.00 87.19 290 PHE A C 1
ATOM 2184 O O . PHE A 1 290 ? 14.520 5.347 -5.930 1.00 87.19 290 PHE A O 1
ATOM 2191 N N . THR A 1 291 ? 12.429 6.066 -6.330 1.00 89.38 291 THR A N 1
ATOM 2192 C CA . THR A 1 291 ? 12.027 4.913 -7.136 1.00 89.38 291 THR A CA 1
ATOM 2193 C C . THR A 1 291 ? 11.230 5.370 -8.337 1.00 89.38 291 THR A C 1
ATOM 2195 O O . THR A 1 291 ? 10.326 6.191 -8.206 1.00 89.38 291 THR A O 1
ATOM 2198 N N . LEU A 1 292 ? 11.546 4.806 -9.496 1.00 88.06 292 LEU A N 1
ATOM 2199 C CA . LEU A 1 292 ? 10.791 4.999 -10.728 1.00 88.06 292 LEU A CA 1
ATOM 2200 C C . LEU A 1 292 ? 10.202 3.668 -11.148 1.00 88.06 292 LEU A C 1
ATOM 2202 O O . LEU A 1 292 ? 10.906 2.660 -11.092 1.00 88.06 292 LEU A O 1
ATOM 2206 N N . SER A 1 293 ? 8.957 3.661 -11.598 1.00 89.06 293 SER A N 1
ATOM 2207 C CA . SER A 1 293 ? 8.286 2.454 -12.064 1.00 89.06 293 SER A CA 1
ATOM 2208 C C . SER A 1 293 ? 7.417 2.766 -13.273 1.00 89.06 293 SER A C 1
ATOM 2210 O O . SER A 1 293 ? 6.816 3.835 -13.324 1.00 89.06 293 SER A O 1
ATOM 2212 N N . ALA A 1 294 ? 7.386 1.868 -14.251 1.00 89.00 294 ALA A N 1
ATOM 2213 C CA . ALA A 1 294 ? 6.487 1.967 -15.394 1.00 89.00 294 ALA A CA 1
ATOM 2214 C C . ALA A 1 294 ? 6.232 0.592 -16.005 1.00 89.00 294 ALA A C 1
ATOM 2216 O O . ALA A 1 294 ? 7.125 -0.269 -16.030 1.00 89.00 294 ALA A O 1
ATOM 2217 N N . TRP A 1 295 ? 5.038 0.422 -16.561 1.00 90.19 295 TRP A N 1
ATOM 2218 C CA . TRP A 1 295 ? 4.737 -0.685 -17.450 1.00 90.19 295 TRP A CA 1
ATOM 2219 C C . TRP A 1 295 ? 5.130 -0.313 -18.870 1.00 90.19 295 TRP A C 1
ATOM 2221 O O . TRP A 1 295 ? 4.806 0.764 -19.367 1.00 90.19 295 TRP A O 1
ATOM 2231 N N . THR A 1 296 ? 5.876 -1.199 -19.521 1.00 89.25 296 THR A N 1
ATOM 2232 C CA . THR A 1 296 ? 6.368 -0.958 -20.875 1.00 89.25 296 THR A CA 1
ATOM 2233 C C . THR A 1 296 ? 6.204 -2.195 -21.741 1.00 89.25 296 THR A C 1
ATOM 2235 O O . THR A 1 296 ? 6.373 -3.329 -21.287 1.00 89.25 296 THR A O 1
ATOM 2238 N N . GLN A 1 297 ? 5.912 -1.971 -23.014 1.00 89.50 297 GLN A N 1
ATOM 2239 C CA . GLN A 1 297 ? 5.989 -2.974 -24.062 1.00 89.50 297 GLN A CA 1
ATOM 2240 C C . GLN A 1 297 ? 6.859 -2.404 -25.177 1.00 89.50 297 GLN A C 1
ATOM 2242 O O . GLN A 1 297 ? 6.426 -1.550 -25.942 1.00 89.50 297 GLN A O 1
ATOM 2247 N N . SER A 1 298 ? 8.112 -2.848 -25.250 1.00 85.06 298 SER A N 1
ATOM 2248 C CA . SER A 1 298 ? 9.037 -2.371 -26.281 1.00 85.06 298 SER A CA 1
ATOM 2249 C C . SER A 1 298 ? 8.790 -3.088 -27.607 1.00 85.06 298 SER A C 1
ATOM 2251 O O . SER A 1 298 ? 8.679 -4.314 -27.634 1.00 85.06 298 SER A O 1
ATOM 2253 N N . HIS A 1 299 ? 8.761 -2.323 -28.698 1.00 82.81 299 HIS A N 1
ATOM 2254 C CA . HIS A 1 299 ? 8.775 -2.820 -30.067 1.00 82.81 299 HIS A CA 1
ATOM 2255 C C . HIS A 1 299 ? 10.150 -2.567 -30.699 1.00 82.81 299 HIS A C 1
ATOM 2257 O O . HIS A 1 299 ? 10.495 -1.489 -31.208 1.00 82.81 299 HIS A O 1
ATOM 2263 N N . TYR A 1 300 ? 10.947 -3.621 -30.689 1.00 76.12 300 TYR A N 1
ATOM 2264 C CA . TYR A 1 300 ? 12.304 -3.648 -31.184 1.00 76.12 300 TYR A CA 1
ATOM 2265 C C . TYR A 1 300 ? 12.307 -3.658 -32.724 1.00 76.12 300 TYR A C 1
ATOM 2267 O O . TYR A 1 300 ? 12.385 -4.715 -33.348 1.00 76.12 300 TYR A O 1
ATOM 2275 N N . ASN A 1 301 ? 12.336 -2.488 -33.368 1.00 65.25 301 ASN A N 1
ATOM 2276 C CA . ASN A 1 301 ? 12.554 -2.357 -34.820 1.00 65.25 301 ASN A CA 1
ATOM 2277 C C . ASN A 1 301 ? 14.058 -2.419 -35.197 1.00 65.25 301 ASN A C 1
ATOM 2279 O O . ASN A 1 301 ? 14.914 -2.609 -34.333 1.00 65.25 301 ASN A O 1
ATOM 2283 N N . ALA A 1 302 ? 14.406 -2.442 -36.489 1.00 52.59 302 ALA A N 1
ATOM 2284 C CA . ALA A 1 302 ? 15.751 -2.782 -36.986 1.00 52.59 302 ALA A CA 1
ATOM 2285 C C . ALA A 1 302 ? 16.901 -1.918 -36.399 1.00 52.59 302 ALA A C 1
ATOM 2287 O O . ALA A 1 302 ? 16.856 -0.699 -36.487 1.00 52.59 302 ALA A O 1
ATOM 2288 N N . SER A 1 303 ? 17.923 -2.599 -35.850 1.00 56.06 303 SER A N 1
ATOM 2289 C CA . SER A 1 303 ? 19.270 -2.149 -35.416 1.00 56.06 303 SER A CA 1
ATOM 2290 C C . SER A 1 303 ? 19.432 -0.723 -34.853 1.00 56.06 303 SER A C 1
ATOM 2292 O O . SER A 1 303 ? 19.488 0.239 -35.615 1.00 56.06 303 SER A O 1
ATOM 2294 N N . GLY A 1 304 ? 19.660 -0.607 -33.535 1.00 61.72 304 GLY A N 1
ATOM 2295 C CA . GLY A 1 304 ? 20.035 0.645 -32.860 1.00 61.72 304 GLY A CA 1
ATOM 2296 C C . GLY A 1 304 ? 19.788 0.621 -31.343 1.00 61.72 304 GLY A C 1
ATOM 2297 O O . GLY A 1 304 ? 19.135 -0.283 -30.826 1.00 61.72 304 GLY A O 1
ATOM 2298 N N . TYR A 1 305 ? 20.314 1.609 -30.615 1.00 66.19 305 TYR A N 1
ATOM 2299 C CA . TYR A 1 305 ? 19.906 1.878 -29.228 1.00 66.19 305 TYR A CA 1
ATOM 2300 C C . TYR A 1 305 ? 18.516 2.535 -29.238 1.00 66.19 305 TYR A C 1
ATOM 2302 O O . TYR A 1 305 ? 18.276 3.406 -30.072 1.00 66.19 305 TYR A O 1
ATOM 2310 N N . GLN A 1 306 ? 17.613 2.118 -28.345 1.00 69.00 306 GLN A N 1
ATOM 2311 C CA . GLN A 1 306 ? 16.289 2.724 -28.176 1.00 69.00 306 GLN A CA 1
ATOM 2312 C C . GLN A 1 306 ? 16.140 3.216 -26.731 1.00 69.00 306 GLN A C 1
ATOM 2314 O O . GLN A 1 306 ? 16.196 2.429 -25.786 1.00 69.00 306 GLN A O 1
ATOM 2319 N N . GLU A 1 307 ? 15.955 4.517 -26.534 1.00 68.19 307 GLU A N 1
ATOM 2320 C CA . GLU A 1 307 ? 15.983 5.097 -25.187 1.00 68.19 307 GLU A CA 1
ATOM 2321 C C . GLU A 1 307 ? 14.582 5.469 -24.682 1.00 68.19 307 GLU A C 1
ATOM 2323 O O . GLU A 1 307 ? 13.910 6.330 -25.259 1.00 68.19 307 GLU A O 1
ATOM 2328 N N . ILE A 1 308 ? 14.164 4.868 -23.560 1.00 69.94 308 ILE A N 1
ATOM 2329 C CA . ILE A 1 308 ? 12.905 5.200 -22.881 1.00 69.94 308 ILE A CA 1
ATOM 2330 C C . ILE A 1 308 ? 13.153 6.257 -21.815 1.00 69.94 308 ILE A C 1
ATOM 2332 O O . ILE A 1 308 ? 13.433 5.981 -20.649 1.00 69.94 308 ILE A O 1
ATOM 2336 N N . HIS A 1 309 ? 12.977 7.509 -22.188 1.00 67.00 309 HIS A N 1
ATOM 2337 C CA . HIS A 1 309 ? 13.173 8.612 -21.258 1.00 67.00 309 HIS A CA 1
ATOM 2338 C C . HIS A 1 309 ? 11.982 8.742 -20.284 1.00 67.00 309 HIS A C 1
ATOM 2340 O O . HIS A 1 309 ? 11.125 9.609 -20.420 1.00 67.00 309 HIS A O 1
ATOM 2346 N N . ILE A 1 310 ? 11.900 7.855 -19.286 1.00 63.22 310 ILE A N 1
ATOM 2347 C CA . ILE A 1 310 ? 10.987 7.999 -18.142 1.00 63.22 310 ILE A CA 1
ATOM 2348 C C . ILE A 1 310 ? 11.669 8.976 -17.184 1.00 63.22 310 ILE A C 1
ATOM 2350 O O . ILE A 1 310 ? 12.440 8.572 -16.316 1.00 63.22 310 ILE A O 1
ATOM 2354 N N . ILE A 1 311 ? 11.396 10.263 -17.422 1.00 61.34 311 ILE A N 1
ATOM 2355 C CA . ILE A 1 311 ? 12.086 11.444 -16.878 1.00 61.34 311 ILE A CA 1
ATOM 2356 C C . ILE A 1 311 ? 13.447 11.642 -17.545 1.00 61.34 311 ILE A C 1
ATOM 2358 O O . ILE A 1 311 ? 14.215 10.712 -17.731 1.00 61.34 311 ILE A O 1
ATOM 2362 N N . SER A 1 312 ? 13.724 12.875 -17.952 1.00 54.84 312 SER A N 1
ATOM 2363 C CA . SER A 1 312 ? 15.046 13.324 -18.368 1.00 54.84 312 SER A CA 1
ATOM 2364 C C . SER A 1 312 ? 15.153 14.763 -17.900 1.00 54.84 312 SER A C 1
ATOM 2366 O O . SER A 1 312 ? 14.704 15.699 -18.553 1.00 54.84 312 SER A O 1
ATOM 2368 N N . GLN A 1 313 ? 15.719 14.985 -16.720 1.00 53.91 313 GLN A N 1
ATOM 2369 C CA . GLN A 1 313 ? 16.258 16.318 -16.518 1.00 53.91 313 GLN A CA 1
ATOM 2370 C C . GLN A 1 313 ? 17.399 16.461 -17.531 1.00 53.91 313 GLN A C 1
ATOM 2372 O O . GLN A 1 313 ? 18.264 15.601 -17.603 1.00 53.91 313 GLN A O 1
ATOM 2377 N N . VAL A 1 314 ? 17.371 17.556 -18.291 1.00 50.84 314 VAL A N 1
ATOM 2378 C CA . VAL A 1 314 ? 18.485 18.132 -19.064 1.00 50.84 314 VAL A CA 1
ATOM 2379 C C . VAL A 1 314 ? 18.699 17.626 -20.489 1.00 50.84 314 VAL A C 1
ATOM 2381 O O . VAL A 1 314 ? 18.509 16.469 -20.842 1.00 50.84 314 VAL A O 1
ATOM 2384 N N . SER A 1 315 ? 19.178 18.567 -21.312 1.00 52.53 315 SER A N 1
ATOM 2385 C CA . SER A 1 315 ? 20.030 18.298 -22.471 1.00 52.53 315 SER A CA 1
ATOM 2386 C C . SER A 1 315 ? 20.845 17.008 -22.257 1.00 52.53 315 SER A C 1
ATOM 2388 O O . SER A 1 315 ? 21.499 16.915 -21.216 1.00 52.53 315 SER A O 1
ATOM 2390 N N . PRO A 1 316 ? 20.838 16.055 -23.211 1.00 52.34 316 PRO A N 1
ATOM 2391 C CA . PRO A 1 316 ? 21.253 14.644 -23.065 1.00 52.34 316 PRO A CA 1
ATOM 2392 C C . PRO A 1 316 ? 22.728 14.385 -22.681 1.00 52.34 316 PRO A C 1
ATOM 2394 O O . PRO A 1 316 ? 23.241 13.285 -22.851 1.00 52.34 316 PRO A O 1
ATOM 2397 N N . THR A 1 317 ? 23.445 15.395 -22.198 1.00 54.53 317 THR A N 1
ATOM 2398 C CA . THR A 1 317 ? 24.897 15.422 -22.045 1.00 54.53 317 THR A CA 1
ATOM 2399 C C . THR A 1 317 ? 25.383 15.893 -20.678 1.00 54.53 317 THR A C 1
ATOM 2401 O O . THR A 1 317 ? 26.593 15.891 -20.486 1.00 54.53 317 THR A O 1
ATOM 2404 N N . THR A 1 318 ? 24.519 16.360 -19.762 1.00 58.03 318 THR A N 1
ATOM 2405 C CA . THR A 1 318 ? 25.023 17.195 -18.649 1.00 58.03 318 THR A CA 1
ATOM 2406 C C . THR A 1 318 ? 24.596 16.768 -17.239 1.00 58.03 318 THR A C 1
ATOM 2408 O O . THR A 1 318 ? 25.481 16.626 -16.409 1.00 58.03 318 THR A O 1
ATOM 2411 N N . TYR A 1 319 ? 23.313 16.523 -16.943 1.00 66.19 319 TYR A N 1
ATOM 2412 C CA . TYR A 1 319 ? 22.845 16.009 -15.635 1.00 66.19 319 TYR A CA 1
ATOM 2413 C C . TYR A 1 319 ? 21.512 15.268 -15.823 1.00 66.19 319 TYR A C 1
ATOM 2415 O O . TYR A 1 319 ? 20.865 15.521 -16.823 1.00 66.19 319 TYR A O 1
ATOM 2423 N N . GLY A 1 320 ? 21.089 14.368 -14.928 1.00 71.44 320 GLY A N 1
ATOM 2424 C CA . GLY A 1 320 ? 19.760 13.725 -14.993 1.00 71.44 320 GLY A CA 1
ATOM 2425 C C . GLY A 1 320 ? 19.776 12.197 -14.922 1.00 71.44 320 GLY A C 1
ATOM 2426 O O . GLY A 1 320 ? 20.814 11.582 -14.696 1.00 71.44 320 GLY A O 1
ATOM 2427 N N . TYR A 1 321 ? 18.617 11.562 -15.085 1.00 76.06 321 TYR A N 1
ATOM 2428 C CA . TYR A 1 321 ? 18.463 10.107 -15.032 1.00 76.06 321 TYR A CA 1
ATOM 2429 C C . TYR A 1 321 ? 17.350 9.653 -15.979 1.00 76.06 321 TYR A C 1
ATOM 2431 O O . TYR A 1 321 ? 16.381 10.387 -16.123 1.00 76.06 321 TYR A O 1
ATOM 2439 N N . TYR A 1 322 ? 17.485 8.486 -16.618 1.00 75.38 322 TYR A N 1
ATOM 2440 C CA . TYR A 1 322 ? 16.453 7.886 -17.482 1.00 75.38 322 TYR A CA 1
ATOM 2441 C C . TYR A 1 322 ? 16.602 6.362 -17.611 1.00 75.38 322 TYR A C 1
ATOM 2443 O O . TYR A 1 322 ? 17.634 5.803 -17.233 1.00 75.38 322 TYR A O 1
ATOM 2451 N N . TYR A 1 323 ? 15.601 5.680 -18.181 1.00 75.94 323 TYR A N 1
ATOM 2452 C CA . TYR A 1 323 ? 15.685 4.255 -18.520 1.00 75.94 323 TYR A CA 1
ATOM 2453 C C . TYR A 1 323 ? 16.108 4.012 -19.964 1.00 75.94 323 TYR A C 1
ATOM 2455 O O . TYR A 1 323 ? 15.693 4.678 -20.904 1.00 75.94 323 TYR A O 1
ATOM 2463 N N . GLU A 1 324 ? 16.910 2.988 -20.179 1.00 73.62 324 GLU A N 1
ATOM 2464 C CA . GLU A 1 324 ? 17.332 2.623 -21.521 1.00 73.62 324 GLU A CA 1
ATOM 2465 C C . GLU A 1 324 ? 17.070 1.157 -21.766 1.00 73.62 324 GLU A C 1
ATOM 2467 O O . GLU A 1 324 ? 17.265 0.321 -20.879 1.00 73.62 324 GLU A O 1
ATOM 2472 N N . THR A 1 325 ? 16.636 0.861 -22.987 1.00 73.31 325 THR A N 1
ATOM 2473 C CA . THR A 1 325 ? 16.442 -0.500 -23.463 1.00 73.31 325 THR A CA 1
ATOM 2474 C C . THR A 1 325 ? 17.330 -0.740 -24.672 1.00 73.31 325 THR A C 1
ATOM 2476 O O . THR A 1 325 ? 17.264 -0.051 -25.687 1.00 73.31 325 THR A O 1
ATOM 2479 N N . LEU A 1 326 ? 18.195 -1.737 -24.585 1.00 69.56 326 LEU A N 1
ATOM 2480 C CA . LEU A 1 326 ? 19.133 -2.046 -25.643 1.00 69.56 326 LEU A CA 1
ATOM 2481 C C . LEU A 1 326 ? 18.540 -2.967 -26.691 1.00 69.56 326 LEU A C 1
ATOM 2483 O O . LEU A 1 326 ? 18.027 -4.047 -26.380 1.00 69.56 326 LEU A O 1
ATOM 2487 N N . LYS A 1 327 ? 18.810 -2.603 -27.942 1.00 65.38 327 LYS A N 1
ATOM 2488 C CA . LYS A 1 327 ? 18.770 -3.513 -29.081 1.00 65.38 327 LYS A CA 1
ATOM 2489 C C . LYS A 1 327 ? 19.937 -3.254 -30.050 1.00 65.38 327 LYS A C 1
ATOM 2491 O O . LYS A 1 327 ? 19.738 -3.100 -31.256 1.00 65.38 327 LYS A O 1
ATOM 2496 N N . SER A 1 328 ? 21.165 -3.150 -29.535 1.00 55.28 328 SER A N 1
ATOM 2497 C CA . SER A 1 328 ? 22.306 -2.668 -30.330 1.00 55.28 328 SER A CA 1
ATOM 2498 C C . SER A 1 328 ? 22.962 -3.713 -31.226 1.00 55.28 328 SER A C 1
ATOM 2500 O O . SER A 1 328 ? 23.601 -3.325 -32.199 1.00 55.28 328 SER A O 1
ATOM 2502 N N . ASP A 1 329 ? 22.849 -5.014 -30.945 1.00 55.56 329 ASP A N 1
ATOM 2503 C CA . ASP A 1 329 ? 23.574 -6.023 -31.722 1.00 55.56 329 ASP A CA 1
ATOM 2504 C C . ASP A 1 329 ? 22.894 -7.406 -31.723 1.00 55.56 329 ASP A C 1
ATOM 2506 O O . ASP A 1 329 ? 22.009 -7.696 -30.921 1.00 55.56 329 ASP A O 1
ATOM 2510 N N . ALA A 1 330 ? 23.306 -8.277 -32.651 1.00 59.41 330 ALA A N 1
ATOM 2511 C CA . ALA A 1 330 ? 22.798 -9.648 -32.761 1.00 59.41 330 ALA A CA 1
ATOM 2512 C C . ALA A 1 330 ? 23.181 -10.552 -31.566 1.00 59.41 330 ALA A C 1
ATOM 2514 O O . ALA A 1 330 ? 22.693 -11.677 -31.479 1.00 59.41 330 ALA A O 1
ATOM 2515 N N . SER A 1 331 ? 24.058 -10.091 -30.666 1.00 70.25 331 SER A N 1
ATOM 2516 C CA . SER A 1 331 ? 24.523 -10.829 -29.484 1.00 70.25 331 SER A CA 1
ATOM 2517 C C . SER A 1 331 ? 23.809 -10.442 -28.177 1.00 70.25 331 SER A C 1
ATOM 2519 O O . SER A 1 331 ? 23.830 -11.226 -27.227 1.00 70.25 331 SER A O 1
ATOM 2521 N N . CYS A 1 332 ? 23.154 -9.280 -28.117 1.00 74.75 332 CYS A N 1
ATOM 2522 C CA . CYS A 1 332 ? 22.517 -8.718 -26.933 1.00 74.75 332 CYS A CA 1
ATOM 2523 C C . CYS A 1 332 ? 21.290 -7.873 -27.314 1.00 74.75 332 CYS A C 1
ATOM 2525 O O . CYS A 1 332 ? 21.368 -6.660 -27.528 1.00 74.75 332 CYS A O 1
ATOM 2527 N N . VAL A 1 333 ? 20.132 -8.530 -27.359 1.00 76.44 333 VAL A N 1
ATOM 2528 C CA . VAL A 1 333 ? 18.816 -7.891 -27.508 1.00 76.44 333 VAL A CA 1
ATOM 2529 C C . VAL A 1 333 ? 18.119 -7.885 -26.152 1.00 76.44 333 VAL A C 1
ATOM 2531 O O . VAL A 1 333 ? 18.388 -8.753 -25.330 1.00 76.44 333 VAL A O 1
ATOM 2534 N N . GLY A 1 334 ? 17.232 -6.929 -25.877 1.00 80.12 334 GLY A N 1
ATOM 2535 C CA . GLY A 1 334 ? 16.333 -7.052 -24.732 1.00 80.12 334 GLY A CA 1
ATOM 2536 C C . GLY A 1 334 ? 17.046 -6.947 -23.387 1.00 80.12 334 GLY A C 1
ATOM 2537 O O . GLY A 1 334 ? 16.962 -7.842 -22.541 1.00 80.12 334 GLY A O 1
ATOM 2538 N N . ARG A 1 335 ? 17.802 -5.867 -23.217 1.00 85.12 335 ARG A N 1
ATOM 2539 C CA . ARG A 1 335 ? 18.498 -5.518 -21.976 1.00 85.12 335 ARG A CA 1
ATOM 2540 C C . ARG A 1 335 ? 18.016 -4.155 -21.511 1.00 85.12 335 ARG A C 1
ATOM 2542 O O . ARG A 1 335 ? 17.777 -3.304 -22.357 1.00 85.12 335 ARG A O 1
ATOM 2549 N N . SER A 1 336 ? 17.943 -3.926 -20.208 1.00 86.06 336 SER A N 1
ATOM 2550 C CA . SER A 1 336 ? 17.628 -2.614 -19.657 1.00 86.06 336 SER A CA 1
ATOM 2551 C C . SER A 1 336 ? 18.630 -2.160 -18.608 1.00 86.06 336 SER A C 1
ATOM 2553 O O . SER A 1 336 ? 19.346 -2.970 -18.018 1.00 86.06 336 SER A O 1
ATOM 2555 N N . TRP A 1 337 ? 18.678 -0.849 -18.390 1.00 85.38 337 TRP A N 1
ATOM 2556 C CA . TRP A 1 337 ? 19.368 -0.200 -17.273 1.00 85.38 337 TRP A CA 1
ATOM 2557 C C . TRP A 1 337 ? 18.769 1.181 -17.018 1.00 85.38 337 TRP A C 1
ATOM 2559 O O . TRP A 1 337 ? 18.015 1.699 -17.841 1.00 85.38 337 TRP A O 1
ATOM 2569 N N . MET A 1 338 ? 19.124 1.788 -15.887 1.00 85.06 338 MET A N 1
ATOM 2570 C CA . MET A 1 338 ? 18.983 3.232 -15.699 1.00 85.06 338 MET A CA 1
ATOM 2571 C C . MET A 1 338 ? 20.322 3.898 -15.979 1.00 85.06 338 MET A C 1
ATOM 2573 O O . MET A 1 338 ? 21.360 3.432 -15.512 1.00 85.06 338 MET A O 1
ATOM 2577 N N . ARG A 1 339 ? 20.308 4.994 -16.727 1.00 81.44 339 ARG A N 1
ATOM 2578 C CA . ARG A 1 339 ? 21.472 5.854 -16.910 1.00 81.44 339 ARG A CA 1
ATOM 2579 C C . ARG A 1 339 ? 21.333 7.063 -15.994 1.00 81.44 339 ARG A C 1
ATOM 2581 O O . ARG A 1 339 ? 20.256 7.642 -15.922 1.00 81.44 339 ARG A O 1
ATOM 2588 N N . VAL A 1 340 ? 22.406 7.423 -15.295 1.00 81.12 340 VAL A N 1
ATOM 2589 C CA . VAL A 1 340 ? 22.496 8.608 -14.429 1.00 81.12 340 VAL A CA 1
ATOM 2590 C C . VAL A 1 340 ? 23.662 9.472 -14.895 1.00 81.12 340 VAL A C 1
ATOM 2592 O O . VAL A 1 340 ? 24.774 8.971 -15.034 1.00 81.12 340 VAL A O 1
ATOM 2595 N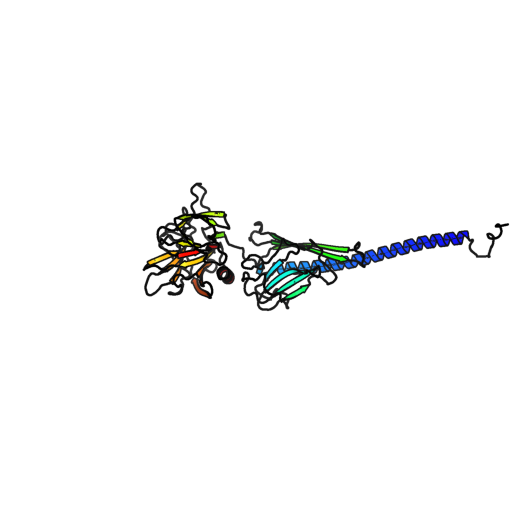 N . PHE A 1 341 ? 23.411 10.754 -15.125 1.00 75.56 341 PHE A N 1
ATOM 2596 C CA . PHE A 1 341 ? 24.395 11.776 -15.468 1.00 75.56 341 PHE A CA 1
ATOM 2597 C C . PHE A 1 341 ? 24.665 12.608 -14.219 1.00 75.56 341 PHE A C 1
ATOM 2599 O O . PHE A 1 341 ? 23.778 13.290 -13.703 1.00 75.56 341 PHE A O 1
ATOM 2606 N N . ASP A 1 342 ? 25.891 12.516 -13.724 1.00 70.50 342 ASP A N 1
ATOM 2607 C CA . ASP A 1 342 ? 26.365 13.154 -12.496 1.00 70.50 342 ASP A CA 1
ATOM 2608 C C . ASP A 1 342 ? 27.388 14.269 -12.759 1.00 70.50 342 ASP A C 1
ATOM 2610 O O . ASP A 1 342 ? 27.708 15.051 -11.865 1.00 70.50 342 ASP A O 1
ATOM 2614 N N . THR A 1 343 ? 27.896 14.361 -13.990 1.00 64.50 343 THR A N 1
ATOM 2615 C CA . THR A 1 343 ? 28.916 15.320 -14.418 1.00 64.50 343 THR A CA 1
ATOM 2616 C C . THR A 1 343 ? 28.660 15.778 -15.851 1.00 64.50 343 THR A C 1
ATOM 2618 O O . THR A 1 343 ? 28.091 15.046 -16.656 1.00 64.50 343 THR A O 1
ATOM 2621 N N . GLU A 1 344 ? 29.179 16.954 -16.219 1.00 62.12 344 GLU A N 1
ATOM 2622 C CA . GLU A 1 344 ? 29.017 17.543 -17.562 1.00 62.12 344 GLU A CA 1
ATOM 2623 C C . GLU A 1 344 ? 29.601 16.705 -18.720 1.00 62.12 344 GLU A C 1
ATOM 2625 O O . GLU A 1 344 ? 29.528 17.119 -19.876 1.00 62.12 344 GLU A O 1
ATOM 2630 N N . SER A 1 345 ? 30.262 15.577 -18.440 1.00 59.72 345 SER A N 1
ATOM 2631 C CA . SER A 1 345 ? 31.031 14.801 -19.425 1.00 59.72 345 SER A CA 1
ATOM 2632 C C . SER A 1 345 ? 30.840 13.284 -19.326 1.00 59.72 345 SER A C 1
ATOM 2634 O O . SER A 1 345 ? 31.495 12.555 -20.073 1.00 59.72 345 SER A O 1
ATOM 2636 N N . GLY A 1 346 ? 30.006 12.787 -18.407 1.00 71.44 346 GLY A N 1
ATOM 2637 C CA . GLY A 1 346 ? 29.948 11.362 -18.087 1.00 71.44 346 GLY A CA 1
ATOM 2638 C C . GLY A 1 346 ? 28.576 10.884 -17.629 1.00 71.44 346 GLY A C 1
ATOM 2639 O O . GLY A 1 346 ? 27.782 11.639 -17.075 1.00 71.44 346 GLY A O 1
ATOM 2640 N N . TYR A 1 347 ? 28.313 9.601 -17.873 1.00 79.56 347 TYR A N 1
ATOM 2641 C CA . TYR A 1 347 ? 27.142 8.895 -17.373 1.00 79.56 347 TYR A CA 1
ATOM 2642 C C . TYR A 1 347 ? 27.548 7.579 -16.709 1.00 79.56 347 TYR A C 1
ATOM 2644 O O . TYR A 1 347 ? 28.541 6.950 -17.080 1.00 79.56 347 TYR A O 1
ATOM 2652 N N . SER A 1 348 ? 26.728 7.133 -15.766 1.00 85.25 348 SER A N 1
ATOM 2653 C CA . SER A 1 348 ? 26.813 5.831 -15.113 1.00 85.25 348 SER A CA 1
ATOM 2654 C C . SER A 1 348 ? 25.600 4.984 -15.487 1.00 85.25 348 SER A C 1
ATOM 2656 O O . SER A 1 348 ? 24.464 5.437 -15.364 1.00 85.25 348 SER A O 1
ATOM 2658 N N . ASN A 1 349 ? 25.827 3.741 -15.915 1.00 86.81 349 ASN A N 1
ATOM 2659 C CA . ASN A 1 349 ? 24.756 2.765 -16.131 1.00 86.81 349 ASN A CA 1
ATOM 2660 C C . ASN A 1 349 ? 24.556 1.940 -14.850 1.00 86.81 349 ASN A C 1
ATOM 2662 O O . ASN A 1 349 ? 25.506 1.354 -14.330 1.00 86.81 349 ASN A O 1
ATOM 2666 N N . LEU A 1 350 ? 23.322 1.874 -14.362 1.00 88.56 350 LEU A N 1
ATOM 2667 C CA . LEU A 1 350 ? 22.936 1.263 -13.094 1.00 88.56 350 LEU A CA 1
ATOM 2668 C C . LEU A 1 350 ? 21.873 0.185 -13.303 1.00 88.56 350 LEU A C 1
ATOM 2670 O O . LEU A 1 350 ? 21.006 0.315 -14.168 1.00 88.56 350 LEU A O 1
ATOM 2674 N N . GLY A 1 351 ? 21.928 -0.860 -12.474 1.00 81.81 351 GLY A N 1
ATOM 2675 C CA . GLY A 1 351 ? 20.951 -1.947 -12.454 1.00 81.81 351 GLY A CA 1
ATOM 2676 C C . GLY A 1 351 ? 20.805 -2.591 -13.826 1.00 81.81 351 GLY A C 1
ATOM 2677 O O . GLY A 1 351 ? 19.719 -2.610 -14.376 1.00 81.81 351 GLY A O 1
ATOM 2678 N N . ILE A 1 352 ? 21.916 -3.036 -14.409 1.00 88.50 352 ILE A N 1
ATOM 2679 C CA . ILE A 1 352 ? 21.946 -3.508 -15.791 1.00 88.50 352 ILE A CA 1
ATOM 2680 C C . ILE A 1 352 ? 21.514 -4.978 -15.856 1.00 88.50 352 ILE A C 1
ATOM 2682 O O . ILE A 1 352 ? 22.241 -5.843 -15.360 1.00 88.50 352 ILE A O 1
ATOM 2686 N N . THR A 1 353 ? 20.401 -5.288 -16.527 1.00 88.75 353 THR A N 1
ATOM 2687 C CA . THR A 1 353 ? 19.963 -6.686 -16.697 1.00 88.75 353 THR A CA 1
ATOM 2688 C C . THR A 1 353 ? 20.928 -7.498 -17.569 1.00 88.75 353 THR A C 1
ATOM 2690 O O . THR A 1 353 ? 21.745 -6.935 -18.309 1.00 88.75 353 THR A O 1
ATOM 2693 N N . PRO A 1 354 ? 20.851 -8.838 -17.544 1.00 88.00 354 PRO A N 1
ATOM 2694 C CA . PRO A 1 354 ? 21.502 -9.674 -18.546 1.00 88.00 354 PRO A CA 1
ATOM 2695 C C . PRO A 1 354 ? 20.983 -9.391 -19.966 1.00 88.00 354 PRO A C 1
ATOM 2697 O O . PRO A 1 354 ? 19.883 -8.866 -20.164 1.00 88.00 354 PRO A O 1
ATOM 2700 N N . CYS A 1 355 ? 21.772 -9.763 -20.971 1.00 86.06 355 CYS A N 1
ATOM 2701 C CA . CYS A 1 355 ? 21.318 -9.781 -22.361 1.00 86.06 355 CYS A CA 1
ATOM 2702 C C . CYS A 1 355 ? 20.205 -10.819 -22.561 1.00 86.06 355 CYS A C 1
ATOM 2704 O O . CYS A 1 355 ? 20.215 -11.865 -21.916 1.00 86.06 355 CYS A O 1
ATOM 2706 N N . ASN A 1 356 ? 19.302 -10.558 -23.506 1.00 85.94 356 ASN A N 1
ATOM 2707 C CA . ASN A 1 356 ? 18.190 -11.431 -23.900 1.00 85.94 356 ASN A CA 1
ATOM 2708 C C . ASN A 1 356 ? 17.184 -11.697 -22.768 1.00 85.94 356 ASN A C 1
ATOM 2710 O O . ASN A 1 356 ? 16.555 -12.751 -22.726 1.00 85.94 356 ASN A O 1
ATOM 2714 N N . THR A 1 357 ? 17.037 -10.738 -21.849 1.00 88.38 357 THR A N 1
ATOM 2715 C CA . THR A 1 357 ? 16.100 -10.828 -20.717 1.00 88.38 357 THR A CA 1
ATOM 2716 C C . THR A 1 357 ? 14.692 -10.375 -21.120 1.00 88.38 357 THR A C 1
ATOM 2718 O O . THR A 1 357 ? 13.695 -10.962 -20.695 1.00 88.38 357 THR A O 1
ATOM 2721 N N . MET A 1 358 ? 14.604 -9.336 -21.953 1.00 87.31 358 MET A N 1
ATOM 2722 C CA . MET A 1 358 ? 13.352 -8.761 -22.441 1.00 87.31 358 MET A CA 1
ATOM 2723 C C . MET A 1 358 ? 13.050 -9.243 -23.862 1.00 87.31 358 MET A C 1
ATOM 2725 O O . MET A 1 358 ? 13.892 -9.160 -24.753 1.00 87.31 358 MET A O 1
ATOM 2729 N N . ALA A 1 359 ? 11.847 -9.761 -24.082 1.00 87.31 359 ALA A N 1
ATOM 2730 C CA . ALA A 1 359 ? 11.374 -10.166 -25.399 1.00 87.31 359 ALA A CA 1
ATOM 2731 C C . ALA A 1 359 ? 10.646 -9.012 -26.104 1.00 87.31 359 ALA A C 1
ATOM 2733 O O . ALA A 1 359 ? 10.100 -8.121 -25.455 1.00 87.31 359 ALA A O 1
ATOM 2734 N N . ASP A 1 360 ? 10.638 -9.052 -27.436 1.00 85.75 360 ASP A N 1
ATOM 2735 C CA . ASP A 1 360 ? 9.902 -8.096 -28.267 1.00 85.75 360 ASP A CA 1
ATOM 2736 C C . ASP A 1 360 ? 8.394 -8.182 -28.019 1.00 85.75 360 ASP A C 1
ATOM 2738 O O . ASP A 1 360 ? 7.875 -9.272 -27.747 1.00 85.75 360 ASP A O 1
ATOM 2742 N N . LEU A 1 361 ? 7.708 -7.036 -28.095 1.00 87.56 361 LEU A N 1
ATOM 2743 C CA . LEU A 1 361 ? 6.254 -6.908 -27.925 1.00 87.56 361 LEU A CA 1
ATOM 2744 C C . LEU A 1 361 ? 5.720 -7.621 -26.672 1.00 87.56 361 LEU A C 1
ATOM 2746 O O . LEU A 1 361 ? 4.597 -8.121 -26.637 1.00 87.56 361 LEU A O 1
ATOM 2750 N N . THR A 1 362 ? 6.548 -7.696 -25.630 1.00 90.00 362 THR A N 1
ATOM 2751 C CA . THR A 1 362 ? 6.200 -8.317 -24.356 1.00 90.00 362 THR A CA 1
ATOM 2752 C C . THR A 1 362 ? 6.125 -7.246 -23.282 1.00 90.00 362 THR A C 1
ATOM 2754 O O . THR A 1 362 ? 6.997 -6.384 -23.190 1.00 90.00 362 THR A O 1
ATOM 2757 N N . THR A 1 363 ? 5.073 -7.312 -22.471 1.00 91.88 363 THR A N 1
ATOM 2758 C CA . THR A 1 363 ? 4.814 -6.349 -21.402 1.00 91.88 363 THR A CA 1
ATOM 2759 C C . THR A 1 363 ? 5.634 -6.675 -20.156 1.00 91.88 363 THR A C 1
ATOM 2761 O O . THR A 1 363 ? 5.580 -7.795 -19.631 1.00 91.88 363 THR A O 1
ATOM 2764 N N . TYR A 1 364 ? 6.364 -5.677 -19.666 1.00 91.31 364 TYR A N 1
ATOM 2765 C CA . TYR A 1 364 ? 7.174 -5.757 -18.458 1.00 91.31 364 TYR A CA 1
ATOM 2766 C C . TYR A 1 364 ? 6.891 -4.588 -17.517 1.00 91.31 364 TYR A C 1
ATOM 2768 O O . TYR A 1 364 ? 6.766 -3.450 -17.966 1.00 91.31 364 TYR A O 1
ATOM 2776 N N . LEU A 1 365 ? 6.889 -4.859 -16.210 1.00 91.38 365 LEU A N 1
ATOM 2777 C CA . LEU A 1 365 ? 7.098 -3.830 -15.200 1.00 91.38 365 LEU A CA 1
ATOM 2778 C C . LEU A 1 365 ? 8.600 -3.613 -15.038 1.00 91.38 365 LEU A C 1
ATOM 2780 O O . LEU A 1 365 ? 9.336 -4.537 -14.666 1.00 91.38 365 LEU A O 1
ATOM 2784 N N . MET A 1 366 ? 9.034 -2.380 -15.265 1.00 90.88 366 MET A N 1
ATOM 2785 C CA . MET A 1 366 ? 10.397 -1.939 -15.014 1.00 90.88 366 MET A CA 1
ATOM 2786 C C . MET A 1 366 ? 10.408 -1.014 -13.805 1.00 90.88 366 MET A C 1
ATOM 2788 O O . MET A 1 366 ? 9.795 0.051 -13.835 1.00 90.88 366 MET A O 1
ATOM 2792 N N . THR A 1 367 ? 11.130 -1.406 -12.754 1.00 92.00 367 THR A N 1
ATOM 2793 C CA . THR A 1 367 ? 11.258 -0.600 -11.535 1.00 92.00 367 THR A CA 1
ATOM 2794 C C . THR A 1 367 ? 12.715 -0.453 -11.130 1.00 92.00 367 THR A C 1
ATOM 2796 O O . THR A 1 367 ? 13.453 -1.431 -11.072 1.00 92.00 367 THR A O 1
ATOM 2799 N N . MET A 1 368 ? 13.133 0.760 -10.798 1.00 91.12 368 MET A N 1
ATOM 2800 C CA . MET A 1 368 ? 14.489 1.099 -10.389 1.00 91.12 368 MET A CA 1
ATOM 2801 C C . MET A 1 368 ? 14.418 1.810 -9.061 1.00 91.12 368 MET A C 1
ATOM 2803 O O . MET A 1 368 ? 13.785 2.855 -8.942 1.00 91.12 368 MET A O 1
ATOM 2807 N N . VAL A 1 369 ? 15.102 1.237 -8.083 1.00 92.31 369 VAL A N 1
ATOM 2808 C CA . VAL A 1 369 ? 15.198 1.751 -6.724 1.00 92.31 369 VAL A CA 1
ATOM 2809 C C . VAL A 1 369 ? 16.600 2.306 -6.535 1.00 92.31 369 VAL A C 1
ATOM 2811 O O . VAL A 1 369 ? 17.558 1.534 -6.519 1.00 92.31 369 VAL A O 1
ATOM 2814 N N . PHE A 1 370 ? 16.725 3.622 -6.392 1.00 90.19 370 PHE A N 1
ATOM 2815 C CA . PHE A 1 370 ? 17.974 4.305 -6.074 1.00 90.19 370 PHE A CA 1
ATOM 2816 C C . PHE A 1 370 ? 18.035 4.581 -4.565 1.00 90.19 370 PHE A C 1
ATOM 2818 O O . PHE A 1 370 ? 17.215 5.324 -4.027 1.00 90.19 370 PHE A O 1
ATOM 2825 N N . ASP A 1 371 ? 18.998 3.972 -3.871 1.00 91.62 371 ASP A N 1
ATOM 2826 C CA . ASP A 1 371 ? 19.180 4.090 -2.420 1.00 91.62 371 ASP A CA 1
ATOM 2827 C C . ASP A 1 371 ? 20.624 4.541 -2.108 1.00 91.62 371 ASP A C 1
ATOM 2829 O O . ASP A 1 371 ? 21.526 3.702 -1.977 1.00 91.62 371 ASP A O 1
ATOM 2833 N N . PRO A 1 372 ? 20.880 5.860 -1.988 1.00 86.56 372 PRO A N 1
ATOM 2834 C CA . PRO A 1 372 ? 22.205 6.382 -1.668 1.00 86.56 372 PRO A CA 1
ATOM 2835 C C . PRO A 1 372 ? 22.615 6.078 -0.222 1.00 86.56 372 PRO A C 1
ATOM 2837 O O . PRO A 1 372 ? 23.808 6.008 0.060 1.00 86.56 372 PRO A O 1
ATOM 2840 N N . ALA A 1 373 ? 21.664 5.825 0.688 1.00 87.38 373 ALA A N 1
ATOM 2841 C CA . ALA A 1 373 ? 21.971 5.470 2.074 1.00 87.38 373 ALA A CA 1
ATOM 2842 C C . ALA A 1 373 ? 22.592 4.069 2.173 1.00 87.38 373 ALA A C 1
ATOM 2844 O O . ALA A 1 373 ? 23.499 3.845 2.974 1.00 87.38 373 ALA A O 1
ATOM 2845 N N . LYS A 1 374 ? 22.139 3.137 1.325 1.00 87.00 374 LYS A N 1
ATOM 2846 C CA . LYS A 1 374 ? 22.751 1.806 1.169 1.00 87.00 374 LYS A CA 1
ATOM 2847 C C . LYS A 1 374 ? 23.828 1.753 0.089 1.00 87.00 374 LYS A C 1
ATOM 2849 O O . LYS A 1 374 ? 24.481 0.723 -0.053 1.00 87.00 374 LYS A O 1
ATOM 2854 N N . ASN A 1 375 ? 24.036 2.848 -0.643 1.00 90.62 375 ASN A N 1
ATOM 2855 C CA . ASN A 1 375 ? 24.939 2.928 -1.788 1.00 90.62 375 ASN A CA 1
ATOM 2856 C C . ASN A 1 375 ? 24.612 1.871 -2.869 1.00 90.62 375 ASN A C 1
ATOM 2858 O O . ASN A 1 375 ? 25.512 1.230 -3.424 1.00 90.62 375 ASN A O 1
ATOM 2862 N N . THR A 1 376 ? 23.315 1.663 -3.138 1.00 92.00 376 THR A N 1
ATOM 2863 C CA . THR A 1 376 ? 22.802 0.633 -4.058 1.00 92.00 376 THR A CA 1
ATOM 2864 C C . THR A 1 376 ? 21.707 1.155 -4.978 1.00 92.00 376 THR A C 1
ATOM 2866 O O . THR A 1 376 ? 20.779 1.814 -4.515 1.00 92.00 376 THR A O 1
ATOM 2869 N N . ALA A 1 377 ? 21.751 0.769 -6.252 1.00 92.44 377 ALA A N 1
ATOM 2870 C CA . ALA A 1 377 ? 20.661 0.945 -7.207 1.00 92.44 377 ALA A CA 1
ATOM 2871 C C . ALA A 1 377 ? 20.213 -0.430 -7.693 1.00 92.44 377 ALA A C 1
ATOM 2873 O O . ALA A 1 377 ? 21.038 -1.204 -8.178 1.00 92.44 377 ALA A O 1
ATOM 2874 N N . THR A 1 378 ? 18.932 -0.749 -7.538 1.00 93.81 378 THR A N 1
ATOM 2875 C CA . THR A 1 378 ? 18.385 -2.064 -7.889 1.00 93.81 378 THR A CA 1
ATOM 2876 C C . THR A 1 378 ? 17.331 -1.933 -8.972 1.00 93.81 378 THR A C 1
ATOM 2878 O O . THR A 1 378 ? 16.308 -1.290 -8.753 1.00 93.81 378 THR A O 1
ATOM 2881 N N . GLN A 1 379 ? 17.569 -2.581 -10.113 1.00 92.25 379 GLN A N 1
ATOM 2882 C CA . GLN A 1 379 ? 16.554 -2.795 -11.138 1.00 92.25 379 GLN A CA 1
ATOM 2883 C C . GLN A 1 379 ? 15.796 -4.075 -10.829 1.00 92.25 379 GLN A C 1
ATOM 2885 O O . GLN A 1 379 ? 16.410 -5.132 -10.689 1.00 92.25 379 GLN A O 1
ATOM 2890 N N . TYR A 1 380 ? 14.477 -3.977 -10.789 1.00 92.81 380 TYR A N 1
ATOM 2891 C CA . TYR A 1 380 ? 13.570 -5.103 -10.833 1.00 92.81 380 TYR A CA 1
ATOM 2892 C C . TYR A 1 380 ? 12.859 -5.110 -12.178 1.00 92.81 380 TYR A C 1
ATOM 2894 O O . TYR A 1 380 ? 12.341 -4.087 -12.631 1.00 92.81 380 TYR A O 1
ATOM 2902 N N . LEU A 1 381 ? 12.822 -6.281 -12.792 1.00 92.31 381 LEU A N 1
ATOM 2903 C CA . LEU A 1 381 ? 12.127 -6.533 -14.035 1.00 92.31 381 LEU A CA 1
ATOM 2904 C C . LEU A 1 381 ? 11.153 -7.680 -13.813 1.00 92.31 381 LEU A C 1
ATOM 2906 O O . LEU A 1 381 ? 11.566 -8.806 -13.510 1.00 92.31 381 LEU A O 1
ATOM 2910 N N . TYR A 1 382 ? 9.873 -7.401 -14.013 1.00 91.62 382 TYR A N 1
ATOM 2911 C CA . TYR A 1 382 ? 8.828 -8.410 -13.964 1.00 91.62 382 TYR A CA 1
ATOM 2912 C C . TYR A 1 382 ? 8.116 -8.497 -15.300 1.00 91.62 382 TYR A C 1
ATOM 2914 O O . TYR A 1 382 ? 7.877 -7.482 -15.942 1.00 91.62 382 TYR A O 1
ATOM 2922 N N . LYS A 1 383 ? 7.757 -9.706 -15.715 1.00 90.75 383 LYS A N 1
ATOM 2923 C CA . LYS A 1 383 ? 6.967 -9.945 -16.921 1.00 90.75 383 LYS A CA 1
ATOM 2924 C C . LYS A 1 383 ? 5.506 -10.125 -16.538 1.00 90.75 383 LYS A C 1
ATOM 2926 O O . LYS A 1 383 ? 5.225 -10.915 -15.637 1.00 90.75 383 LYS A O 1
ATOM 2931 N N . LYS A 1 384 ? 4.601 -9.454 -17.260 1.00 87.75 384 LYS A N 1
ATOM 2932 C CA . LYS A 1 384 ? 3.152 -9.596 -17.050 1.00 87.75 384 LYS A CA 1
ATOM 2933 C C . LYS A 1 384 ? 2.730 -11.070 -17.154 1.00 87.75 384 LYS A C 1
ATOM 2935 O O . LYS A 1 384 ? 3.092 -11.755 -18.114 1.00 87.75 384 LYS A O 1
ATOM 2940 N N . GLY A 1 385 ? 1.984 -11.546 -16.160 1.00 81.81 385 GLY A N 1
ATOM 2941 C CA . GLY A 1 385 ? 1.449 -12.908 -16.056 1.00 81.81 385 GLY A CA 1
ATOM 2942 C C . GLY A 1 385 ? 2.474 -13.987 -15.681 1.00 81.81 385 GLY A C 1
ATOM 2943 O O . GLY A 1 385 ? 2.168 -15.175 -15.775 1.00 81.81 385 GLY A O 1
ATOM 2944 N N . VAL A 1 386 ? 3.698 -13.606 -15.305 1.00 84.12 386 VAL A N 1
ATOM 2945 C CA . VAL A 1 386 ? 4.785 -14.545 -14.958 1.00 84.12 386 VAL A CA 1
ATOM 2946 C C . VAL A 1 386 ? 5.476 -14.155 -13.652 1.00 84.12 386 VAL A C 1
ATOM 2948 O O . VAL A 1 386 ? 5.901 -15.035 -12.903 1.00 84.12 386 VAL A O 1
ATOM 2951 N N . GLY A 1 387 ? 5.611 -12.859 -13.371 1.00 82.19 387 GLY A N 1
ATOM 2952 C CA . GLY A 1 387 ? 6.350 -12.347 -12.223 1.00 82.19 387 GLY A CA 1
ATOM 2953 C C . GLY A 1 387 ? 7.817 -12.039 -12.507 1.00 82.19 387 GLY A C 1
ATOM 2954 O O . GLY A 1 387 ? 8.181 -11.598 -13.598 1.00 82.19 387 GLY A O 1
ATOM 2955 N N . GLY A 1 388 ? 8.659 -12.163 -11.477 1.00 85.25 388 GLY A N 1
ATOM 2956 C CA . GLY A 1 388 ? 10.028 -11.639 -11.480 1.00 85.25 388 GLY A CA 1
ATOM 2957 C C . GLY A 1 388 ? 10.935 -12.378 -12.459 1.00 85.25 388 GLY A C 1
ATOM 2958 O O . GLY A 1 388 ? 11.117 -13.586 -12.340 1.00 85.25 388 GLY A O 1
ATOM 2959 N N . ILE A 1 389 ? 11.526 -11.644 -13.403 1.00 90.25 389 ILE A N 1
ATOM 2960 C CA . ILE A 1 389 ? 12.435 -12.183 -14.427 1.00 90.25 389 ILE A CA 1
ATOM 2961 C C . ILE A 1 389 ? 13.891 -11.865 -14.102 1.00 90.25 389 ILE A C 1
ATOM 2963 O O . ILE A 1 389 ? 14.770 -12.700 -14.308 1.00 90.25 389 ILE A O 1
ATOM 2967 N N . SER A 1 390 ? 14.165 -10.659 -13.606 1.00 91.50 390 SER A N 1
ATOM 2968 C CA . SER A 1 390 ? 15.525 -10.234 -13.283 1.00 91.50 390 SER A CA 1
ATOM 2969 C C . SER A 1 390 ? 15.518 -9.205 -12.163 1.00 91.50 390 SER A C 1
ATOM 2971 O O . SER A 1 390 ? 14.744 -8.252 -12.195 1.00 91.50 390 SER A O 1
ATOM 2973 N N . THR A 1 391 ? 16.444 -9.364 -11.219 1.00 93.81 391 THR A N 1
ATOM 2974 C CA . THR A 1 391 ? 16.770 -8.349 -10.218 1.00 93.81 391 THR A CA 1
ATOM 2975 C C . THR A 1 391 ? 18.271 -8.122 -10.249 1.00 93.81 391 THR A C 1
ATOM 2977 O O . THR A 1 391 ? 19.043 -9.052 -10.016 1.00 93.81 391 THR A O 1
ATOM 2980 N N . THR A 1 392 ? 18.698 -6.898 -10.544 1.00 94.00 392 THR A N 1
ATOM 2981 C CA . THR A 1 392 ? 20.121 -6.551 -10.639 1.00 94.00 392 THR A CA 1
ATOM 2982 C C . THR A 1 392 ? 20.438 -5.342 -9.786 1.00 94.00 392 THR A C 1
ATOM 2984 O O . THR A 1 392 ? 19.844 -4.282 -9.974 1.00 94.00 392 THR A O 1
ATOM 2987 N N . THR A 1 393 ? 21.406 -5.494 -8.887 1.00 93.81 393 THR A N 1
ATOM 2988 C CA . THR A 1 393 ? 21.853 -4.436 -7.981 1.00 93.81 393 THR A CA 1
ATOM 2989 C C . THR A 1 393 ? 23.250 -3.966 -8.365 1.00 93.81 393 THR A C 1
ATOM 2991 O O . THR A 1 393 ? 24.182 -4.762 -8.457 1.00 93.81 393 THR A O 1
ATOM 2994 N N . THR A 1 394 ? 23.399 -2.660 -8.557 1.00 94.06 394 THR A N 1
ATOM 2995 C CA . THR A 1 394 ? 24.685 -1.977 -8.713 1.00 94.06 394 THR A CA 1
ATOM 2996 C C . THR A 1 394 ? 25.055 -1.301 -7.398 1.00 94.06 394 THR A C 1
ATOM 2998 O O . THR A 1 394 ? 24.217 -0.657 -6.771 1.00 94.06 394 THR A O 1
ATOM 3001 N N . THR A 1 395 ? 26.311 -1.441 -6.989 1.00 92.00 395 THR A N 1
ATOM 3002 C CA . THR A 1 395 ? 26.905 -0.763 -5.827 1.00 92.00 395 THR A CA 1
ATOM 3003 C C . THR A 1 395 ? 27.875 0.320 -6.280 1.00 92.00 395 THR A C 1
ATOM 3005 O O . THR A 1 395 ? 28.446 0.196 -7.362 1.00 92.00 395 THR A O 1
ATOM 3008 N N . GLY A 1 396 ? 28.149 1.312 -5.431 1.00 86.06 396 GLY A N 1
ATOM 3009 C CA . GLY A 1 396 ? 29.068 2.400 -5.785 1.00 86.06 396 GLY A CA 1
ATOM 3010 C C . GLY A 1 396 ? 28.367 3.423 -6.663 1.00 86.06 396 GLY A C 1
ATOM 3011 O O . GLY A 1 396 ? 28.725 3.614 -7.822 1.00 86.06 396 GLY A O 1
ATOM 3012 N N . LEU A 1 397 ? 27.310 4.012 -6.113 1.00 86.88 397 LEU A N 1
ATOM 3013 C CA . LEU A 1 397 ? 26.461 4.940 -6.831 1.00 86.88 397 LEU A CA 1
ATOM 3014 C C . LEU A 1 397 ? 27.161 6.269 -7.098 1.00 86.88 397 LEU A C 1
ATOM 3016 O O . LEU A 1 397 ? 27.912 6.746 -6.243 1.00 86.88 397 LEU A O 1
ATOM 3020 N N . PRO A 1 398 ? 26.875 6.890 -8.254 1.00 82.00 398 PRO A N 1
ATOM 3021 C CA . PRO A 1 398 ? 27.254 8.271 -8.484 1.00 82.00 398 PRO A CA 1
ATOM 3022 C C . PRO A 1 398 ? 26.501 9.193 -7.518 1.00 82.00 398 PRO A C 1
ATOM 3024 O O . PRO A 1 398 ? 25.374 8.905 -7.100 1.00 82.00 398 PRO A O 1
ATOM 3027 N N . THR A 1 399 ? 27.112 10.326 -7.187 1.00 78.62 399 THR A N 1
ATOM 3028 C CA . THR A 1 399 ? 26.421 11.392 -6.456 1.00 78.62 399 THR A CA 1
ATOM 3029 C C . THR A 1 399 ? 25.447 12.073 -7.408 1.00 78.62 399 THR A C 1
ATOM 3031 O O . THR A 1 399 ? 25.864 12.612 -8.429 1.00 78.62 399 THR A O 1
ATOM 3034 N N . LEU A 1 400 ? 24.157 12.082 -7.074 1.00 75.69 400 LEU A N 1
ATOM 3035 C CA . LEU A 1 400 ? 23.181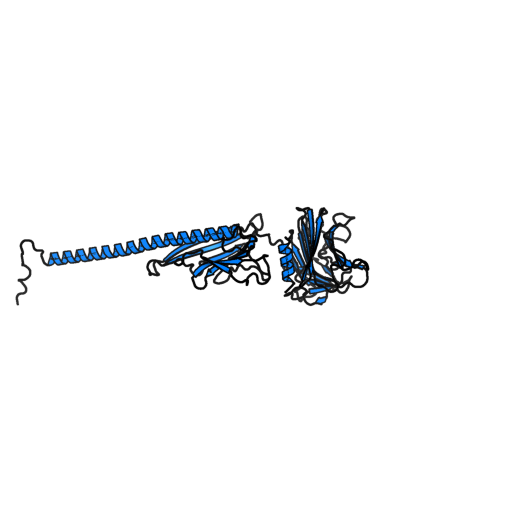 12.841 -7.849 1.00 75.69 400 LEU A CA 1
ATOM 3036 C C . LEU A 1 400 ? 23.455 14.332 -7.689 1.00 75.69 400 LEU A C 1
ATOM 3038 O O . LEU A 1 400 ? 23.495 14.851 -6.572 1.00 75.69 400 LEU A O 1
ATOM 3042 N N . VAL A 1 401 ? 23.620 15.018 -8.813 1.00 69.88 401 VAL A N 1
ATOM 3043 C CA . VAL A 1 401 ? 23.611 16.476 -8.854 1.00 69.88 401 VAL A CA 1
ATOM 3044 C C . VAL A 1 401 ? 22.200 16.883 -9.270 1.00 69.88 401 VAL A C 1
ATOM 3046 O O . VAL A 1 401 ? 21.853 16.699 -10.440 1.00 69.88 401 VAL A O 1
ATOM 3049 N N . PRO A 1 402 ? 21.359 17.388 -8.346 1.00 66.00 402 PRO A N 1
ATOM 3050 C CA . PRO A 1 402 ? 20.026 17.847 -8.703 1.00 66.00 402 PRO A CA 1
ATOM 3051 C C . PRO A 1 402 ? 20.179 19.019 -9.670 1.00 66.00 402 PRO A C 1
ATOM 3053 O O . PRO A 1 402 ? 20.728 20.065 -9.317 1.00 66.00 402 PRO A O 1
ATOM 3056 N N . TYR A 1 403 ? 19.728 18.836 -10.907 1.00 62.72 403 TYR A N 1
ATOM 3057 C CA . TYR A 1 403 ? 19.792 19.879 -11.915 1.00 62.72 403 TYR A CA 1
ATOM 3058 C C . TYR A 1 403 ? 18.396 20.268 -12.345 1.00 62.72 403 TYR A C 1
ATOM 3060 O O . TYR A 1 403 ? 17.631 19.482 -12.897 1.00 62.72 403 TYR A O 1
ATOM 3068 N N . VAL A 1 404 ? 18.102 21.542 -12.153 1.00 55.97 404 VAL A N 1
ATOM 3069 C CA . VAL A 1 404 ? 16.824 22.115 -12.521 1.00 55.97 404 VAL A CA 1
ATOM 3070 C C . VAL A 1 404 ? 16.979 22.822 -13.867 1.00 55.97 404 VAL A C 1
ATOM 3072 O O . VAL A 1 404 ? 17.409 23.972 -13.945 1.00 55.97 404 VAL A O 1
ATOM 3075 N N . ALA A 1 405 ? 16.690 22.091 -14.945 1.00 50.81 405 ALA A N 1
ATOM 3076 C CA . ALA A 1 405 ? 16.670 22.623 -16.308 1.00 50.81 405 ALA A CA 1
ATOM 3077 C C . ALA A 1 405 ? 15.316 23.244 -16.637 1.00 50.81 405 ALA A C 1
ATOM 3079 O O . ALA A 1 405 ? 14.303 22.867 -16.055 1.00 50.81 405 ALA A O 1
ATOM 3080 N N . ASN A 1 406 ? 15.272 24.062 -17.694 1.00 47.94 406 ASN A N 1
ATOM 3081 C CA . ASN A 1 406 ? 14.018 24.316 -18.392 1.00 47.94 406 ASN A CA 1
ATOM 3082 C C . ASN A 1 406 ? 13.458 22.991 -18.950 1.00 47.94 406 ASN A C 1
ATOM 3084 O O . ASN A 1 406 ? 13.912 22.531 -19.994 1.00 47.94 406 ASN A O 1
ATOM 3088 N N . GLY A 1 407 ? 12.519 22.404 -18.205 1.00 48.34 407 GLY A N 1
ATOM 3089 C CA . GLY A 1 407 ? 11.532 21.378 -18.549 1.00 48.34 407 GLY A CA 1
ATOM 3090 C C . GLY A 1 407 ? 11.857 20.384 -19.663 1.00 48.34 407 GLY A C 1
ATOM 3091 O O . GLY A 1 407 ? 11.810 20.737 -20.839 1.00 48.34 407 GLY A O 1
ATOM 3092 N N . ALA A 1 408 ? 12.021 19.110 -19.297 1.00 49.38 408 ALA A N 1
ATOM 3093 C CA . ALA A 1 408 ? 11.550 18.000 -20.126 1.00 49.38 408 ALA A CA 1
ATOM 3094 C C . ALA A 1 408 ? 11.482 16.678 -19.335 1.00 49.38 408 ALA A C 1
ATOM 3096 O O . ALA A 1 408 ? 12.275 15.777 -19.567 1.00 49.38 408 ALA A O 1
ATOM 3097 N N . PHE A 1 409 ? 10.447 16.450 -18.510 1.00 55.94 409 PHE A N 1
ATOM 3098 C CA . PHE A 1 409 ? 9.908 15.076 -18.535 1.00 55.94 409 PHE A CA 1
ATOM 3099 C C . PHE A 1 409 ? 9.646 14.773 -20.013 1.00 55.94 409 PHE A C 1
ATOM 3101 O O . PHE A 1 409 ? 9.119 15.644 -20.693 1.00 55.94 409 PHE A O 1
ATOM 3108 N N . GLY A 1 410 ? 10.156 13.678 -20.553 1.00 57.41 410 GLY A N 1
ATOM 3109 C CA . GLY A 1 410 ? 10.309 13.558 -21.994 1.00 57.41 410 GLY A CA 1
ATOM 3110 C C . GLY A 1 410 ? 10.215 12.117 -22.402 1.00 57.41 410 GLY A C 1
ATOM 3111 O O . GLY A 1 410 ? 11.248 11.531 -22.653 1.00 57.41 410 GLY A O 1
ATOM 3112 N N . VAL A 1 411 ? 9.022 11.539 -22.470 1.00 58.84 411 VAL A N 1
ATOM 3113 C CA . VAL A 1 411 ? 8.888 10.133 -22.873 1.00 58.84 411 VAL A CA 1
ATOM 3114 C C . VAL A 1 411 ? 9.331 9.975 -24.327 1.00 58.84 411 VAL A C 1
ATOM 3116 O O . VAL A 1 411 ? 8.906 10.758 -25.170 1.00 58.84 411 VAL A O 1
ATOM 3119 N N . SER A 1 412 ? 10.188 8.986 -24.609 1.00 57.09 412 SER A N 1
ATOM 3120 C CA . SER A 1 412 ? 10.636 8.606 -25.963 1.00 57.09 412 SER A CA 1
ATOM 3121 C C . SER A 1 412 ? 11.499 9.631 -26.740 1.00 57.09 412 SER A C 1
ATOM 3123 O O . SER A 1 412 ? 11.420 9.746 -27.961 1.00 57.09 412 SER A O 1
ATOM 3125 N N . ARG A 1 413 ? 12.406 10.362 -26.073 1.00 57.62 413 ARG A N 1
ATOM 3126 C CA . ARG A 1 413 ? 13.323 11.317 -26.747 1.00 57.62 413 ARG A CA 1
ATOM 3127 C C . ARG A 1 413 ? 14.480 10.705 -27.560 1.00 57.62 413 ARG A C 1
ATOM 3129 O O . ARG A 1 413 ? 15.203 11.459 -28.211 1.00 57.62 413 ARG A O 1
ATOM 3136 N N . GLY A 1 414 ? 14.665 9.384 -27.542 1.00 60.03 414 GLY A N 1
ATOM 3137 C CA . GLY A 1 414 ? 15.828 8.710 -28.137 1.00 60.03 414 GLY A CA 1
ATOM 3138 C C . GLY A 1 414 ? 15.483 7.533 -29.044 1.00 60.03 414 GLY A C 1
ATOM 3139 O O . GLY A 1 414 ? 16.086 6.467 -28.925 1.00 60.03 414 GLY A O 1
ATOM 3140 N N . GLY A 1 415 ? 14.510 7.692 -29.941 1.00 67.56 415 GLY A N 1
ATOM 3141 C CA . GLY A 1 415 ? 14.258 6.674 -30.959 1.00 67.56 415 GLY A CA 1
ATOM 3142 C C . GLY A 1 415 ? 13.441 5.476 -30.477 1.00 67.56 415 GLY A C 1
ATOM 3143 O O . GLY A 1 415 ? 13.365 4.471 -31.192 1.00 67.56 415 GLY A O 1
ATOM 3144 N N . TRP A 1 416 ? 12.906 5.527 -29.254 1.00 77.62 416 TRP A N 1
ATOM 3145 C CA . TRP A 1 416 ? 12.192 4.393 -28.689 1.00 77.62 416 TRP A CA 1
ATOM 3146 C C . TRP A 1 416 ? 10.850 4.180 -29.378 1.00 77.62 416 TRP A C 1
ATOM 3148 O O . TRP A 1 416 ? 10.237 5.105 -29.903 1.00 77.62 416 TRP A O 1
ATOM 3158 N N . ASN A 1 417 ? 10.464 2.913 -29.448 1.00 80.56 417 ASN A N 1
ATOM 3159 C CA . ASN A 1 417 ? 9.254 2.481 -30.108 1.00 80.56 417 ASN A CA 1
ATOM 3160 C C . ASN A 1 417 ? 8.568 1.447 -29.227 1.00 80.56 417 ASN A C 1
ATOM 3162 O O . ASN A 1 417 ? 9.183 0.426 -28.902 1.00 80.56 417 ASN A O 1
ATOM 3166 N N . GLY A 1 418 ? 7.328 1.711 -28.840 1.00 84.75 418 GLY A N 1
ATOM 3167 C CA . GLY A 1 418 ? 6.580 0.852 -27.935 1.00 84.75 418 GLY A CA 1
ATOM 3168 C C . GLY A 1 418 ? 5.521 1.591 -27.128 1.00 84.75 418 GLY A C 1
ATOM 3169 O O . GLY A 1 418 ? 5.305 2.788 -27.290 1.00 84.75 418 GLY A O 1
ATOM 3170 N N . ILE A 1 419 ? 4.898 0.852 -26.212 1.00 88.06 419 ILE A N 1
ATOM 3171 C CA . ILE A 1 419 ? 3.768 1.307 -25.401 1.00 88.06 419 ILE A CA 1
ATOM 3172 C C . ILE A 1 419 ? 4.211 1.523 -23.951 1.00 88.06 419 ILE A C 1
ATOM 3174 O O . ILE A 1 419 ? 4.932 0.683 -23.400 1.00 88.06 419 ILE A O 1
ATOM 3178 N N . ILE A 1 420 ? 3.788 2.628 -23.331 1.00 87.44 420 ILE A N 1
ATOM 3179 C CA . ILE A 1 420 ? 4.018 2.934 -21.909 1.00 87.44 420 ILE A CA 1
ATOM 3180 C C . ILE A 1 420 ? 2.688 3.129 -21.202 1.00 87.44 420 ILE A C 1
ATOM 3182 O O . ILE A 1 420 ? 1.763 3.718 -21.759 1.00 87.44 420 ILE A O 1
ATOM 3186 N N . ASP A 1 421 ? 2.642 2.651 -19.966 1.00 87.50 421 ASP A N 1
ATOM 3187 C CA . ASP A 1 421 ? 1.485 2.724 -19.092 1.00 87.50 421 ASP A CA 1
ATOM 3188 C C . ASP A 1 421 ? 1.924 2.877 -17.620 1.00 87.50 421 ASP A C 1
ATOM 3190 O O . ASP A 1 421 ? 3.035 2.475 -17.246 1.00 87.50 421 ASP A O 1
ATOM 3194 N N . ASP A 1 422 ? 1.047 3.461 -16.801 1.00 85.12 422 ASP A N 1
ATOM 3195 C CA . ASP A 1 422 ? 1.106 3.485 -15.337 1.00 85.12 422 ASP A CA 1
ATOM 3196 C C . ASP A 1 422 ? 2.485 3.886 -14.768 1.00 85.12 422 ASP A C 1
ATOM 3198 O O . ASP A 1 422 ? 3.145 3.161 -14.014 1.00 85.12 422 ASP A O 1
ATOM 3202 N N . VAL A 1 423 ? 2.954 5.074 -15.165 1.00 85.50 423 VAL A N 1
ATOM 3203 C CA . VAL A 1 423 ? 4.253 5.619 -14.743 1.00 85.50 423 VAL A CA 1
ATOM 3204 C C . VAL A 1 423 ? 4.133 6.205 -13.342 1.00 85.50 423 VAL A C 1
ATOM 3206 O O . VAL A 1 423 ? 3.341 7.113 -13.098 1.00 85.50 423 VAL A O 1
ATOM 3209 N N . ARG A 1 424 ? 4.967 5.731 -12.415 1.00 85.44 424 ARG A N 1
ATOM 3210 C CA . ARG A 1 424 ? 4.955 6.122 -11.001 1.00 85.44 424 ARG A CA 1
ATOM 3211 C C . ARG A 1 424 ? 6.321 6.563 -10.514 1.00 85.44 424 ARG A C 1
ATOM 3213 O O . ARG A 1 424 ? 7.352 5.974 -10.853 1.00 85.44 424 ARG A O 1
ATOM 3220 N N . MET A 1 425 ? 6.312 7.570 -9.647 1.00 83.31 425 MET A N 1
ATOM 3221 C CA . MET A 1 425 ? 7.516 8.142 -9.059 1.00 83.31 425 MET A CA 1
ATOM 3222 C C . MET A 1 425 ? 7.405 8.244 -7.550 1.00 83.31 425 MET A C 1
ATOM 3224 O O . MET A 1 425 ? 6.442 8.804 -7.027 1.00 83.31 425 MET A O 1
ATOM 3228 N N . TYR A 1 426 ? 8.447 7.797 -6.858 1.00 85.75 426 TYR A N 1
ATOM 3229 C CA . TYR A 1 426 ? 8.534 7.852 -5.410 1.00 85.75 426 TYR A CA 1
ATOM 3230 C C . TYR A 1 426 ? 9.772 8.631 -4.975 1.00 85.75 426 TYR A C 1
ATOM 3232 O O . TYR A 1 426 ? 10.869 8.352 -5.451 1.00 85.75 426 TYR A O 1
ATOM 3240 N N . ASN A 1 427 ? 9.634 9.529 -4.002 1.00 84.56 427 ASN A N 1
ATOM 3241 C CA . ASN A 1 427 ? 10.743 10.228 -3.337 1.00 84.56 427 ASN A CA 1
ATOM 3242 C C . ASN A 1 427 ? 11.414 9.381 -2.237 1.00 84.56 427 ASN A C 1
ATOM 3244 O O . ASN A 1 427 ? 11.897 9.902 -1.229 1.00 84.56 427 ASN A O 1
ATOM 3248 N N . ARG A 1 428 ? 11.388 8.056 -2.407 1.00 86.19 428 ARG A N 1
ATOM 3249 C CA . ARG A 1 428 ? 12.036 7.093 -1.521 1.00 86.19 428 ARG A CA 1
ATOM 3250 C C . ARG A 1 428 ? 12.427 5.831 -2.269 1.00 86.19 428 ARG A C 1
ATOM 3252 O O . ARG A 1 428 ? 11.889 5.517 -3.331 1.00 86.19 428 ARG A O 1
ATOM 3259 N N . ALA A 1 429 ? 13.316 5.066 -1.653 1.00 88.38 429 ALA A N 1
ATOM 3260 C CA . ALA A 1 429 ? 13.649 3.727 -2.094 1.00 88.38 429 ALA A CA 1
ATOM 3261 C C . ALA A 1 429 ? 12.529 2.760 -1.675 1.00 88.38 429 ALA A C 1
ATOM 3263 O O . ALA A 1 429 ? 12.300 2.565 -0.478 1.00 88.38 429 ALA A O 1
ATOM 3264 N N . LEU A 1 430 ? 11.818 2.176 -2.643 1.00 86.00 430 LEU A N 1
ATOM 3265 C CA . LEU A 1 430 ? 10.832 1.131 -2.378 1.00 86.00 430 LEU A CA 1
ATOM 3266 C C . LEU A 1 430 ? 11.521 -0.164 -1.941 1.00 86.00 430 LEU A C 1
ATOM 3268 O O . LEU A 1 430 ? 12.603 -0.530 -2.408 1.00 86.00 430 LEU A O 1
ATOM 3272 N N . THR A 1 431 ? 10.863 -0.885 -1.044 1.00 83.31 431 THR A N 1
ATOM 3273 C CA . THR A 1 431 ? 11.267 -2.226 -0.622 1.00 83.31 431 THR A CA 1
ATOM 3274 C C . THR A 1 431 ? 10.904 -3.272 -1.685 1.00 83.31 431 THR A C 1
ATOM 3276 O O . THR A 1 431 ? 10.001 -3.044 -2.493 1.00 83.31 431 THR A O 1
ATOM 3279 N N . PRO A 1 432 ? 11.554 -4.453 -1.693 1.00 79.88 432 PRO A N 1
ATOM 3280 C CA . PRO A 1 432 ? 11.233 -5.509 -2.656 1.00 79.88 432 PRO A CA 1
ATOM 3281 C C . PRO A 1 432 ? 9.749 -5.914 -2.668 1.00 79.88 432 PRO A C 1
ATOM 3283 O O . PRO A 1 432 ? 9.199 -6.170 -3.735 1.00 79.88 432 PRO A O 1
ATOM 3286 N N . SER A 1 433 ? 9.090 -5.943 -1.505 1.00 72.56 433 SER A N 1
ATOM 3287 C CA . SER A 1 433 ? 7.664 -6.275 -1.379 1.00 72.56 433 SER A CA 1
ATOM 3288 C C . SER A 1 433 ? 6.753 -5.197 -1.964 1.00 72.56 433 SER A C 1
ATOM 3290 O O . SER A 1 433 ? 5.730 -5.519 -2.558 1.00 72.56 433 SER A O 1
ATOM 3292 N N . GLU A 1 434 ? 7.128 -3.923 -1.849 1.00 76.75 434 GLU A N 1
ATOM 3293 C CA . GLU A 1 434 ? 6.387 -2.819 -2.470 1.00 76.75 434 GLU A CA 1
ATOM 3294 C C . GLU A 1 434 ? 6.529 -2.840 -3.988 1.00 76.75 434 GLU A C 1
ATOM 3296 O O . GLU A 1 434 ? 5.546 -2.663 -4.699 1.00 76.75 434 GLU A O 1
ATOM 3301 N N . VAL A 1 435 ? 7.729 -3.126 -4.494 1.00 83.88 435 VAL A N 1
ATOM 3302 C CA . VAL A 1 435 ? 7.932 -3.292 -5.935 1.00 83.88 435 VAL A CA 1
ATOM 3303 C C . VAL A 1 435 ? 7.147 -4.498 -6.464 1.00 83.88 435 VAL A C 1
ATOM 3305 O O . VAL A 1 435 ? 6.553 -4.420 -7.536 1.00 83.88 435 VAL A O 1
ATOM 3308 N N . TRP A 1 436 ? 7.101 -5.599 -5.709 1.00 79.44 436 TRP A N 1
ATOM 3309 C CA . TRP A 1 436 ? 6.257 -6.747 -6.047 1.00 79.44 436 TRP A CA 1
ATOM 3310 C C . TRP A 1 436 ? 4.770 -6.364 -6.082 1.00 79.44 436 TRP A C 1
ATOM 3312 O O . TRP A 1 436 ? 4.055 -6.755 -7.001 1.00 79.44 436 TRP A O 1
ATOM 3322 N N . ALA A 1 437 ? 4.307 -5.541 -5.136 1.00 74.44 437 ALA A N 1
ATOM 3323 C CA . ALA A 1 437 ? 2.927 -5.064 -5.129 1.00 74.44 437 ALA A CA 1
ATOM 3324 C C . ALA A 1 437 ? 2.584 -4.282 -6.412 1.00 74.44 437 ALA A C 1
ATOM 3326 O O . ALA A 1 437 ? 1.514 -4.505 -6.975 1.00 74.44 437 ALA A O 1
ATOM 3327 N N . LEU A 1 438 ? 3.499 -3.451 -6.932 1.00 80.94 438 LEU A N 1
ATOM 3328 C CA . LEU A 1 438 ? 3.311 -2.755 -8.216 1.00 80.94 438 LEU A CA 1
ATOM 3329 C C . LEU A 1 438 ? 3.151 -3.724 -9.392 1.00 80.94 438 LEU A C 1
ATOM 3331 O O . LEU A 1 438 ? 2.310 -3.507 -10.258 1.00 80.94 438 LEU A O 1
ATOM 3335 N N . GLN A 1 439 ? 3.911 -4.819 -9.410 1.00 81.31 439 GLN A N 1
ATOM 3336 C CA . GLN A 1 439 ? 3.772 -5.838 -10.452 1.00 81.31 439 GLN A CA 1
ATOM 3337 C C . GLN A 1 439 ? 2.426 -6.548 -10.357 1.00 81.31 439 GLN A C 1
ATOM 3339 O O . GLN A 1 439 ? 1.766 -6.745 -11.373 1.00 81.31 439 GLN A O 1
ATOM 3344 N N . SER A 1 440 ? 1.986 -6.881 -9.147 1.00 70.69 440 SER A N 1
ATOM 3345 C CA . SER A 1 440 ? 0.695 -7.537 -8.956 1.00 70.69 440 SER A CA 1
ATOM 3346 C C . SER A 1 440 ? -0.508 -6.674 -9.373 1.00 70.69 440 SER A C 1
ATOM 3348 O O . SER A 1 440 ? -1.576 -7.227 -9.619 1.00 70.69 440 SER A O 1
ATOM 3350 N N . GLN A 1 441 ? -0.341 -5.347 -9.491 1.00 64.06 441 GLN A N 1
ATOM 3351 C CA . GLN A 1 441 ? -1.378 -4.441 -10.001 1.00 64.06 441 GLN A CA 1
ATOM 3352 C C . GLN A 1 441 ? -1.605 -4.570 -11.510 1.00 64.06 441 GLN A C 1
ATOM 3354 O O . GLN A 1 441 ? -2.726 -4.362 -11.945 1.00 64.06 441 GLN A O 1
ATOM 3359 N N . GLY A 1 442 ? -0.590 -4.935 -12.299 1.00 58.75 442 GLY A N 1
ATOM 3360 C CA . GLY A 1 442 ? -0.725 -5.053 -13.758 1.00 58.75 442 GLY A CA 1
ATOM 3361 C C . GLY A 1 442 ? -0.720 -6.472 -14.305 1.00 58.75 442 GLY A C 1
ATOM 3362 O O . GLY A 1 442 ? -0.479 -6.636 -15.495 1.00 58.75 442 GLY A O 1
ATOM 3363 N N . GLU A 1 443 ? -0.930 -7.491 -13.464 1.00 59.06 443 GLU A N 1
ATOM 3364 C CA . GLU A 1 443 ? -1.039 -8.897 -13.893 1.00 59.06 443 GLU A CA 1
ATOM 3365 C C . GLU A 1 443 ? -2.463 -9.462 -14.006 1.00 59.06 443 GLU A C 1
ATOM 3367 O O . GLU A 1 443 ? -2.580 -10.576 -14.523 1.00 59.06 443 GLU A O 1
ATOM 3372 N N . ASN A 1 444 ? -3.495 -8.776 -13.501 1.00 46.22 444 ASN A N 1
ATOM 3373 C CA . ASN A 1 444 ? -4.849 -9.338 -13.365 1.00 46.22 444 ASN A CA 1
ATOM 3374 C C . ASN A 1 444 ? -5.901 -8.823 -14.340 1.00 46.22 444 ASN A C 1
ATOM 3376 O O . ASN A 1 444 ? -6.597 -7.863 -13.944 1.00 46.22 444 ASN A O 1
#

Radius of gyration: 35.39 Å; chains: 1; bounding box: 112×52×118 Å

Sequence (444 aa):
MKLKNFLDLNIPGGFTLIEAIVYVAILALVLTAVISFHLTLGGSSSKLANLEEVARNRRSAMSTIDYLIRNADGLWRDLNGECTDTVSATPSLALYFSSDEKLPGTCVQNGGGIRIIVGPSENRLQIWCYPNIANNGRHNACAYDRGNVYYLTAPDVAVYNDSWKISISTATSSKDGFPAITTTLGVGKVAGGLSSAMATSTATSTIVLRNEQPYGLISWFPFDDDIAPSAFDDITGRKMTCYTPDLVAGLVDGSGGAWDFVKANSDYCFYSESGSGAAWNDIYAFDGPFTLSAWTQSHYNASGYQEIHIISQVSPTTYGYYYETLKSDASCVGRSWMRVFDTESGYSNLGITPCNTMADLTTYLMTMVFDPAKNTATQYLYKKGVGGISTTTTTGLPTLVPYVANGAFGVSRGGWNGIIDDVRMYNRALTPSEVWALQSQGEN

Foldseek 3Di:
DDPPPPQPPPDPPDDGPVVVVVVVVVVVVVVVVVVVVVVVVVLVVLLVVQLVQQQVLQVQLVVLVQLQLQQFLAFAAALVGGLFAQPDQKTKGKTWWQACPSPDPQLDDRTWMWIWTQDPPQQFTKIWRAPDPNFRHFHCNSVGDTDDMDTSGDSQKHFDGPQWGWDWDQDPPPPQRFIKIKTKHKIWGDGPPDPVSIRMDIDIDIHTRPNYDRPLWPWKWFVLPPDPPWTATPRPRAIKGWFDWDWADALFPPRNTWTWDAFLAGTKIWGAPPDDPDPCPDPQLFQFKKKKKWKWAFADDPADWFFFAQDADDDPQAFGKGKTADDHDPVFHGKIFMWGHAGNHDIDTFQIWGGPQHDHRWIKMWMWIGHVVQQKIWIWIATAQGGTRDIGIDHNDHRHDRDRDNIGPMGNNGRTGTIIGIIIMGSHGDDPSVSRSVSSRRRD

Secondary structure (DSSP, 8-state):
----SSS----TTPPPHHHHHHHHHHHHHHHHHHHHHHHHHHHHHHHHHHHHHHHHHHHHHHHHHHHHHHH-SEE-EETTEES-BSSSSS-EEEEEESSGGGS-TTS-SSSEEEEEEE-TTT--EEEEEEE---STT-TTGGGPPP--EEESS-TT-EEEEEEEEEEEE--TTSTT---EEEEEEEEEEESTT-GGGEEEEEEEEEEE-TTSPP--EEEEE----S-TTEEE-TTT-PEEEEESPEEE--SSTT-S-EEEE-STTT-EEE---TT-------TT--SS-EEEEEEEEE---SSEEEEE-SS--SSTTTSEEEEEEEE-BTTB-SEEEEEEEEETTEEEEESPPPTT-SPTT-EEEEEEEEETTTTEEEEEEEETTTEEEEEEEEESPPPP-----S---EETTBB--EEEEEEEEESS---HHHHHHHHHHT--

pLDDT: mean 76.63, std 14.1, range [34.59, 94.62]